Protein 7LJP (pdb70)

Solvent-accessible surface area: 23220 Å² total; per-residue (Å²): 72,15,7,2,68,5,46,79,219,12,79,16,43,26,8,4,8,25,22,99,153,3,23,62,63,65,79,55,58,44,68,28,89,0,3,16,102,28,55,58,16,0,48,107,3,1,122,108,17,67,9,65,8,148,127,18,69,1,116,48,145,138,32,60,1,51,0,42,57,0,77,0,32,77,49,97,149,8,58,144,176,45,16,85,40,78,58,79,0,81,3,24,9,87,161,202,43,22,161,118,0,66,40,47,41,149,82,174,63,22,40,2,14,3,1,37,1,22,17,38,18,42,45,41,9,23,0,30,0,0,0,0,103,50,170,86,114,95,98,15,81,133,60,49,101,4,109,20,26,13,50,12,156,142,2,78,87,61,67,100,68,71,42,55,25,24,0,3,18,77,29,54,57,17,0,36,114,2,1,122,112,16,83,20,57,18,156,123,10,69,7,137,39,123,137,35,68,0,42,0,38,61,0,50,0,28,79,52,96,151,8,59,142,178,47,17,88,37,93,56,78,0,71,5,27,6,54,82,186,38,26,152,119,0,68,38,41,47,145,76,163,60,12,42,0,4,0,2,40,1,5,14,6,117,63,36,41,9,28,0,21,0,0,0,0,99,50,154,90,115,73,7,7,24,21,12,43,60,2,91,13,19,6,38,24,87,138,4,74,13,20,65,78,33,49,12,11,0,10,0,9,16,114,30,58,57,11,0,40,111,1,0,115,94,54,56,10,71,9,154,123,18,88,22,121,51,116,137,32,56,2,52,0,35,71,0,76,0,31,71,44,98,115,69,91,63,206,58,15,91,39,88,59,87,2,83,3,83,25,63,173,46,4,12,130,75,0,68,45,76,42,144,104,172,58,12,55,14,16,5,1,32,2,2,4,20,110,201,37,81,10,37,0,16,0,0,2,0,88,45,59,167,149,164,72,62,142,70,19,61,100,118,90,108,124,115,135,190,167

Structure (mmCIF, N/CA/C/O backbone):
data_7LJP
#
_entry.id   7LJP
#
_cell.length_a   92.539
_cell.length_b   92.539
_cell.length_c   307.943
_cell.angle_alpha   90.000
_cell.angle_beta   90.000
_cell.angle_gamma   120.000
#
_symmetry.space_group_name_H-M   'P 65 2 2'
#
loop_
_entity.id
_entity.type
_entity.pdbx_description
1 polymer 'SsrA-binding protein'
2 non-polymer '1,4-DIETHYLENE DIOXIDE'
3 non-polymer 'SULFATE ION'
4 non-polymer GLYCEROL
5 water water
#
loop_
_atom_site.group_PDB
_atom_site.id
_atom_site.type_symbol
_atom_site.label_atom_id
_atom_site.label_alt_id
_atom_site.label_comp_id
_atom_site.label_asym_id
_atom_site.label_entity_id
_atom_site.label_seq_id
_atom_site.pdbx_PDB_ins_code
_atom_site.Cartn_x
_atom_site.Cartn_y
_atom_site.Cartn_z
_atom_site.occupancy
_atom_site.B_iso_or_equiv
_atom_site.auth_seq_id
_atom_site.auth_comp_id
_atom_site.auth_asym_id
_atom_site.auth_atom_id
_atom_site.pdbx_PDB_model_num
ATOM 1 N N . SER A 1 1 ? -0.38027 -24.85323 21.27085 1.000 78.57240 -2 SER A N 1
ATOM 2 C CA . SER A 1 1 ? 0.28160 -26.12865 20.97308 1.000 75.13183 -2 SER A CA 1
ATOM 3 C C . SER A 1 1 ? 0.95058 -26.14407 19.58189 1.000 66.59703 -2 SER A C 1
ATOM 4 O O . SER A 1 1 ? 0.91966 -25.15726 18.83431 1.000 60.29361 -2 SER A O 1
ATOM 7 N N . ASN A 1 2 ? 1.53436 -27.28937 19.24091 1.000 40.72616 -1 ASN A N 1
ATOM 8 C CA . ASN A 1 2 ? 2.31698 -27.46150 18.02561 1.000 34.37615 -1 ASN A CA 1
ATOM 9 C C . ASN A 1 2 ? 1.58912 -28.39262 17.05208 1.000 41.78911 -1 ASN A C 1
ATOM 10 O O . ASN A 1 2 ? 1.21676 -29.51418 17.42188 1.000 32.97554 -1 ASN A O 1
ATOM 15 N N . ALA A 1 3 ? 1.41296 -27.93405 15.82080 1.000 34.70162 0 ALA A N 1
ATOM 16 C CA . ALA A 1 3 ? 0.73688 -28.70055 14.77227 1.000 36.27715 0 ALA A CA 1
ATOM 17 C C . ALA A 1 3 ? 1.78818 -29.46218 13.95133 1.000 32.27175 0 ALA A C 1
ATOM 18 O O . ALA A 1 3 ? 2.58348 -28.84372 13.23055 1.000 31.47917 0 ALA A O 1
ATOM 20 N N . MET A 1 4 ? 1.79814 -30.79069 14.07547 1.000 31.19897 1 MET A N 1
ATOM 21 C CA . MET A 1 4 ? 2.74310 -31.67488 13.37503 1.000 28.75895 1 MET A CA 1
ATOM 22 C C . MET A 1 4 ? 2.19328 -32.14042 12.03041 1.000 40.89016 1 MET A C 1
ATOM 23 O O . MET A 1 4 ? 0.99663 -32.43076 11.91288 1.000 34.83333 1 MET A O 1
ATOM 28 N N . LYS A 1 5 ? 3.05829 -32.19877 11.00847 1.000 34.37887 2 LYS A N 1
ATOM 29 C CA . LYS A 1 5 ? 2.64019 -32.72510 9.70678 1.000 33.47275 2 LYS A CA 1
ATOM 30 C C . LYS A 1 5 ? 3.83476 -33.37560 9.01924 1.000 33.83745 2 LYS A C 1
ATOM 31 O O . LYS A 1 5 ? 4.90719 -32.77708 8.98270 1.000 32.32501 2 LYS A O 1
ATOM 37 N N . VAL A 1 6 ? 3.64939 -34.60818 8.53168 1.000 32.14296 3 VAL A N 1
ATOM 38 C CA . VAL A 1 6 ? 4.58469 -35.30670 7.65512 1.000 37.06234 3 VAL A CA 1
ATOM 39 C C . VAL A 1 6 ? 4.04324 -35.27115 6.22561 1.000 44.73723 3 VAL A C 1
ATOM 40 O O . VAL A 1 6 ? 2.89154 -35.66327 5.96986 1.000 41.76690 3 VAL A O 1
ATOM 44 N N . SER A 1 7 ? 4.87199 -34.79514 5.30817 1.000 40.62960 4 SER A N 1
ATOM 45 C CA . SER A 1 7 ? 4.59225 -34.69544 3.88336 1.000 47.20278 4 SER A CA 1
ATOM 46 C C . SER A 1 7 ? 4.51873 -36.08405 3.24253 1.000 42.50061 4 SER A C 1
ATOM 47 O O . SER A 1 7 ? 4.79516 -37.11579 3.86997 1.000 45.44486 4 SER A O 1
ATOM 50 N N . GLY A 1 8 ? 4.10677 -36.11774 1.97247 1.000 52.21873 5 GLY A N 1
ATOM 51 C CA . GLY A 1 8 ? 4.13785 -37.38458 1.25629 1.000 52.84438 5 GLY A CA 1
ATOM 52 C C . GLY A 1 8 ? 5.53256 -37.97937 1.09854 1.000 54.05382 5 GLY A C 1
ATOM 53 O O . GLY A 1 8 ? 5.66135 -39.18539 0.88095 1.000 65.05472 5 GLY A O 1
ATOM 54 N N . TRP A 1 9 ? 6.58142 -37.18011 1.27718 1.000 56.20558 6 TRP A N 1
ATOM 55 C CA . TRP A 1 9 ? 7.94910 -37.66979 1.17214 1.000 61.25026 6 TRP A CA 1
ATOM 56 C C . TRP A 1 9 ? 8.57511 -37.98180 2.52632 1.000 58.29517 6 TRP A C 1
ATOM 57 O O . TRP A 1 9 ? 9.79832 -38.13996 2.61200 1.000 57.65682 6 TRP A O 1
ATOM 68 N N . GLY A 1 10 ? 7.77369 -38.05916 3.58806 1.000 46.61450 7 GLY A N 1
ATOM 69 C CA . GLY A 1 10 ? 8.29086 -38.47875 4.87718 1.000 42.50799 7 GLY A CA 1
ATOM 70 C C . GLY A 1 10 ? 9.01108 -37.38778 5.64295 1.000 39.34010 7 GLY A C 1
ATOM 71 O O . GLY A 1 10 ? 9.71167 -37.68657 6.62253 1.000 38.99462 7 GLY A O 1
ATOM 72 N N . GLU A 1 11 ? 8.78522 -36.11999 5.29688 1.000 34.79298 8 GLU A N 1
ATOM 73 C CA . GLU A 1 11 ? 9.46521 -35.00785 5.96209 1.000 36.08902 8 GLU A CA 1
ATOM 74 C C . GLU A 1 11 ? 8.50318 -34.33833 6.93809 1.000 37.52660 8 GLU A C 1
ATOM 75 O O . GLU A 1 11 ? 7.35144 -34.05767 6.58848 1.000 36.39931 8 GLU A O 1
ATOM 81 N N . MET A 1 12 ? 8.98919 -34.05648 8.14297 1.000 30.69423 9 MET A N 1
ATOM 82 C CA A MET A 1 12 ? 8.16427 -33.56481 9.24209 0.534 31.49455 9 MET A CA 1
ATOM 83 C CA B MET A 1 12 ? 8.14392 -33.55971 9.22020 0.466 31.71652 9 MET A CA 1
ATOM 84 C C . MET A 1 12 ? 8.32807 -32.05673 9.41963 1.000 33.68862 9 MET A C 1
ATOM 85 O O . MET A 1 12 ? 9.43706 -31.52291 9.30299 1.000 31.89606 9 MET A O 1
ATOM 94 N N . VAL A 1 13 ? 7.22275 -31.36516 9.67667 1.000 27.27016 10 VAL A N 1
ATOM 95 C CA A VAL A 1 13 ? 7.22638 -29.95082 10.02314 0.513 27.62303 10 VAL A CA 1
ATOM 96 C CA B VAL A 1 13 ? 7.26444 -29.95907 10.05333 0.487 27.48779 10 VAL A CA 1
ATOM 97 C C . VAL A 1 13 ? 6.48383 -29.80549 11.34465 1.000 35.75548 10 VAL A C 1
ATOM 98 O O . VAL A 1 13 ? 5.53677 -30.55916 11.62693 1.000 26.58675 10 VAL A O 1
ATOM 105 N N . LYS A 1 14 ? 6.90099 -28.82569 12.14881 1.000 27.82697 11 LYS A N 1
ATOM 106 C CA . LYS A 1 14 ? 6.22827 -28.49110 13.39106 1.000 24.72097 11 LYS A CA 1
ATOM 107 C C . LYS A 1 14 ? 5.84840 -27.01886 13.33250 1.000 27.38340 11 LYS A C 1
ATOM 108 O O . LYS A 1 14 ? 6.72153 -26.14887 13.43711 1.000 25.08207 11 LYS A O 1
ATOM 114 N N . VAL A 1 15 ? 4.56705 -26.73524 13.12539 1.000 28.30062 12 VAL A N 1
ATOM 115 C CA . VAL A 1 15 ? 4.07584 -25.36333 13.06483 1.000 24.06783 12 VAL A CA 1
ATOM 116 C C . VAL A 1 15 ? 3.84669 -24.89217 14.50032 1.000 30.01806 12 VAL A C 1
ATOM 117 O O . VAL A 1 15 ? 3.09011 -25.51057 15.25861 1.000 27.98784 12 VAL A O 1
ATOM 121 N N . VAL A 1 16 ? 4.47706 -23.78858 14.88368 1.000 26.17626 13 VAL A N 1
ATOM 122 C CA . VAL A 1 16 ? 4.31498 -23.29793 16.25153 1.000 27.80625 13 VAL A CA 1
ATOM 123 C C . VAL A 1 16 ? 3.51723 -21.99440 16.32634 1.000 32.20254 13 VAL A C 1
ATOM 124 O O . VAL A 1 16 ? 3.14074 -21.58655 17.43400 1.000 30.76737 13 VAL A O 1
ATOM 128 N N . ALA A 1 17 ? 3.20923 -21.35105 15.19718 1.000 23.07865 14 ALA A N 1
ATOM 129 C CA . ALA A 1 17 ? 2.39554 -20.14443 15.24374 1.000 30.48274 14 ALA A CA 1
ATOM 130 C C . ALA A 1 17 ? 1.78699 -19.95289 13.87560 1.000 30.41905 14 ALA A C 1
ATOM 131 O O . ALA A 1 17 ? 2.46757 -20.14726 12.86859 1.000 27.00573 14 ALA A O 1
ATOM 133 N N . THR A 1 18 ? 0.50960 -19.54563 13.84510 1.000 28.76994 15 THR A N 1
ATOM 134 C CA . THR A 1 18 ? -0.21844 -19.30284 12.60732 1.000 27.38026 15 THR A CA 1
ATOM 135 C C . THR A 1 18 ? -0.94721 -17.96951 12.72652 1.000 34.48027 15 THR A C 1
ATOM 136 O O . THR A 1 18 ? -1.62030 -17.74150 13.72487 1.000 30.96459 15 THR A O 1
ATOM 140 N N . ASN A 1 19 ? -0.83125 -17.11052 11.71321 1.000 28.57470 16 ASN A N 1
ATOM 141 C CA . ASN A 1 19 ? -1.42872 -15.76338 11.74373 1.000 33.49024 16 ASN A CA 1
ATOM 142 C C . ASN A 1 19 ? -2.85779 -15.84256 11.18953 1.000 29.79706 16 ASN A C 1
ATOM 143 O O . ASN A 1 19 ? -3.13065 -15.58321 10.01363 1.000 32.34110 16 ASN A O 1
ATOM 148 N N . LYS A 1 20 ? -3.78188 -16.30331 12.03245 1.000 32.68769 17 LYS A N 1
ATOM 149 C CA . LYS A 1 20 ? -5.12112 -16.59432 11.50094 1.000 35.81016 17 LYS A CA 1
ATOM 150 C C . LYS A 1 20 ? -5.80402 -15.33297 10.96001 1.000 37.17013 17 LYS A C 1
ATOM 151 O O . LYS A 1 20 ? -6.49212 -15.38233 9.92765 1.000 37.00608 17 LYS A O 1
ATOM 157 N N . LYS A 1 21 ? -5.57432 -14.18410 11.59781 1.000 37.33047 18 LYS A N 1
ATOM 158 C CA . LYS A 1 21 ? -6.18405 -12.94706 11.10358 1.000 38.90828 18 LYS A CA 1
ATOM 159 C C . LYS A 1 21 ? -5.71857 -12.61744 9.69521 1.000 37.40583 18 LYS A C 1
ATOM 160 O O . LYS A 1 21 ? -6.51145 -12.15391 8.86579 1.000 39.31125 18 LYS A O 1
ATOM 166 N N . ALA A 1 22 ? -4.43827 -12.87186 9.38795 1.000 35.72702 19 ALA A N 1
ATOM 167 C CA . ALA A 1 22 ? -3.95650 -12.62356 8.03145 1.000 36.19861 19 ALA A CA 1
ATOM 168 C C . ALA A 1 22 ? -4.67088 -13.51113 7.01241 1.000 44.40714 19 ALA A C 1
ATOM 169 O O . ALA A 1 22 ? -4.94803 -13.08066 5.88280 1.000 42.04233 19 ALA A O 1
ATOM 171 N N . TYR A 1 23 ? -4.94372 -14.76628 7.37617 1.000 33.47060 20 TYR A N 1
ATOM 172 C CA . TYR A 1 23 ? -5.63347 -15.63719 6.43625 1.000 37.30194 20 TYR A CA 1
ATOM 173 C C . TYR A 1 23 ? -7.08929 -15.20054 6.25413 1.000 47.19389 20 TYR A C 1
ATOM 174 O O . TYR A 1 23 ? -7.62329 -15.26645 5.14408 1.000 45.10924 20 TYR A O 1
ATOM 183 N N . THR A 1 24 ? -7.73803 -14.72637 7.32189 1.000 41.59950 21 THR A N 1
ATOM 184 C CA . THR A 1 24 ? -9.14995 -14.34708 7.18052 1.000 44.74517 21 THR A CA 1
ATOM 185 C C . THR A 1 24 ? -9.32991 -12.98438 6.50661 1.000 54.09728 21 THR A C 1
ATOM 186 O O . THR A 1 24 ? -10.30206 -12.79497 5.76879 1.000 58.33764 21 THR A O 1
ATOM 190 N N . ASP A 1 25 ? -8.41008 -12.03162 6.73533 1.000 42.00812 22 ASP A N 1
ATOM 191 C CA . ASP A 1 25 ? -8.59482 -10.63652 6.33292 1.000 50.16193 22 ASP A CA 1
ATOM 192 C C . ASP A 1 25 ? -7.87640 -10.24671 5.05403 1.000 57.91396 22 ASP A C 1
ATOM 193 O O . ASP A 1 25 ? -8.06385 -9.12190 4.59259 1.000 52.81349 22 ASP A O 1
ATOM 198 N N . TYR A 1 26 ? -7.06425 -11.12234 4.47135 1.000 48.75511 23 TYR A N 1
ATOM 199 C CA . TYR A 1 26 ? -6.28374 -10.76811 3.29906 1.000 45.11551 23 TYR A CA 1
ATOM 200 C C . TYR A 1 26 ? -6.46909 -11.78756 2.20404 1.000 53.44936 23 TYR A C 1
ATOM 201 O O . TYR A 1 26 ? -6.69234 -12.97323 2.46593 1.000 47.33699 23 TYR A O 1
ATOM 210 N N . GLU A 1 27 ? -6.30264 -11.32673 0.97133 1.000 49.53799 24 GLU A N 1
ATOM 211 C CA . GLU A 1 27 ? -6.13499 -12.24242 -0.14724 1.000 55.48716 24 GLU A CA 1
ATOM 212 C C . GLU A 1 27 ? -4.64278 -12.51918 -0.29801 1.000 44.48718 24 GLU A C 1
ATOM 213 O O . GLU A 1 27 ? -3.85079 -11.58590 -0.47696 1.000 45.24814 24 GLU A O 1
ATOM 219 N N . ILE A 1 28 ? -4.25719 -13.78426 -0.17078 1.000 47.25072 25 ILE A N 1
ATOM 220 C CA . ILE A 1 28 ? -2.85174 -14.16229 -0.24795 1.000 47.12161 25 ILE A CA 1
ATOM 221 C C . ILE A 1 28 ? -2.51017 -14.28321 -1.72363 1.000 44.28623 25 ILE A C 1
ATOM 222 O O . ILE A 1 28 ? -3.07444 -15.11801 -2.42725 1.000 46.46117 25 ILE A O 1
ATOM 227 N N . LEU A 1 29 ? -1.58746 -13.44659 -2.19454 1.000 44.35149 26 LEU A N 1
ATOM 228 C CA . LEU A 1 29 ? -1.18381 -13.40998 -3.60190 1.000 45.82016 26 LEU A CA 1
ATOM 229 C C . LEU A 1 29 ? -0.00798 -14.33102 -3.91694 1.000 46.90050 26 LEU A C 1
ATOM 230 O O . LEU A 1 29 ? -0.02287 -15.03964 -4.92050 1.000 46.40744 26 LEU A O 1
ATOM 235 N N . GLU A 1 30 ? 1.04981 -14.27658 -3.10293 1.000 37.79714 27 GLU A N 1
ATOM 236 C CA . GLU A 1 30 ? 2.26537 -15.04514 -3.32176 1.000 39.33772 27 GLU A CA 1
ATOM 237 C C . GLU A 1 30 ? 2.83733 -15.34570 -1.94800 1.000 38.20323 27 GLU A C 1
ATOM 238 O O . GLU A 1 30 ? 2.77929 -14.48066 -1.07157 1.000 38.04106 27 GLU A O 1
ATOM 244 N N . THR A 1 31 ? 3.43529 -16.52095 -1.77242 1.000 33.64788 28 THR A N 1
ATOM 245 C CA . THR A 1 31 ? 4.06946 -16.85608 -0.50644 1.000 37.84624 28 THR A CA 1
ATOM 246 C C . THR A 1 31 ? 5.53341 -17.18494 -0.74358 1.000 36.55169 28 THR A C 1
ATOM 247 O O . THR A 1 31 ? 5.92354 -17.60421 -1.83259 1.000 33.87409 28 THR A O 1
ATOM 251 N N . TYR A 1 32 ? 6.32464 -17.00247 0.31129 1.000 32.27888 29 TYR A N 1
ATOM 252 C CA . TYR A 1 32 ? 7.75597 -17.22232 0.33632 1.000 33.48145 29 TYR A CA 1
ATOM 253 C C . TYR A 1 32 ? 8.11541 -17.85811 1.67299 1.000 36.09063 29 TYR A C 1
ATOM 254 O O . TYR A 1 32 ? 7.49018 -17.57235 2.69760 1.000 30.05676 29 TYR A O 1
ATOM 263 N N . GLU A 1 33 ? 9.19863 -18.62235 1.67993 1.000 32.21577 30 GLU A N 1
ATOM 264 C CA . GLU A 1 33 ? 9.72309 -19.23266 2.89049 1.000 33.94681 30 GLU A CA 1
ATOM 265 C C . GLU A 1 33 ? 11.02301 -18.53794 3.24488 1.000 32.29980 30 GLU A C 1
ATOM 266 O O . GLU A 1 33 ? 11.96238 -18.53943 2.44867 1.000 36.67687 30 GLU A O 1
ATOM 272 N N . ALA A 1 34 ? 11.07182 -17.92493 4.41888 1.000 25.87903 31 ALA A N 1
ATOM 273 C CA . ALA A 1 34 ? 12.26062 -17.20641 4.86440 1.000 25.57982 31 ALA A CA 1
ATOM 274 C C . ALA A 1 34 ? 12.92481 -17.95890 6.00947 1.000 27.42869 31 ALA A C 1
ATOM 275 O O . ALA A 1 34 ? 12.23328 -18.51698 6.86853 1.000 27.33269 31 ALA A O 1
ATOM 277 N N . GLY A 1 35 ? 14.26575 -17.93754 6.06203 1.000 26.25161 32 GLY A N 1
ATOM 278 C CA . GLY A 1 35 ? 14.92754 -18.32526 7.29211 1.000 27.00176 32 GLY A CA 1
ATOM 279 C C . GLY A 1 35 ? 14.90607 -17.15090 8.30804 1.000 28.71656 32 GLY A C 1
ATOM 280 O O . GLY A 1 35 ? 14.51807 -16.03154 7.98242 1.000 25.34619 32 GLY A O 1
ATOM 281 N N . ILE A 1 36 ? 15.35702 -17.41808 9.53245 1.000 26.99559 33 ILE A N 1
ATOM 282 C CA . ILE A 1 36 ? 15.34358 -16.41287 10.60096 1.000 28.22348 33 ILE A CA 1
ATOM 283 C C . ILE A 1 36 ? 16.39305 -16.83467 11.62127 1.000 27.70448 33 ILE A C 1
ATOM 284 O O . ILE A 1 36 ? 16.48844 -18.00645 11.96229 1.000 30.05228 33 ILE A O 1
ATOM 289 N N . VAL A 1 37 ? 17.15865 -15.87600 12.14102 1.000 28.77398 34 VAL A N 1
ATOM 290 C CA . VAL A 1 37 ? 18.10873 -16.18440 13.21783 1.000 33.19159 34 VAL A CA 1
ATOM 291 C C . VAL A 1 37 ? 17.42940 -15.91813 14.55182 1.000 26.36818 34 VAL A C 1
ATOM 292 O O . VAL A 1 37 ? 16.94330 -14.80720 14.80009 1.000 33.55112 34 VAL A O 1
ATOM 296 N N . LEU A 1 38 ? 17.34959 -16.95460 15.37285 1.000 29.85460 35 LEU A N 1
ATOM 297 C CA . LEU A 1 38 ? 16.73110 -16.92407 16.68554 1.000 36.90794 35 LEU A CA 1
ATOM 298 C C . LEU A 1 38 ? 17.77499 -17.26002 17.74572 1.000 45.75717 35 LEU A C 1
ATOM 299 O O . LEU A 1 38 ? 18.75209 -17.97678 17.47660 1.000 38.72069 35 LEU A O 1
ATOM 304 N N . THR A 1 39 ? 17.55724 -16.75662 18.95730 1.000 30.18538 36 THR A N 1
ATOM 305 C CA . THR A 1 39 ? 18.41604 -17.14375 20.06153 1.000 28.33148 36 THR A CA 1
ATOM 306 C C . THR A 1 39 ? 17.93714 -18.44600 20.66143 1.000 31.09410 36 THR A C 1
ATOM 307 O O . THR A 1 39 ? 16.81959 -18.90828 20.39678 1.000 30.11490 36 THR A O 1
ATOM 311 N N . GLY A 1 40 ? 18.78755 -19.02193 21.51890 1.000 30.93492 37 GLY A N 1
ATOM 312 C CA . GLY A 1 40 ? 18.41733 -20.23844 22.22394 1.000 27.05516 37 GLY A CA 1
ATOM 313 C C . GLY A 1 40 ? 17.16153 -20.06924 23.06099 1.000 34.63251 37 GLY A C 1
ATOM 314 O O . GLY A 1 40 ? 16.28116 -20.93724 23.06042 1.000 27.77180 37 GLY A O 1
ATOM 315 N N . THR A 1 41 ? 17.04104 -18.94057 23.78339 1.000 24.27696 38 THR A N 1
ATOM 316 C CA . THR A 1 41 ? 15.82021 -18.74830 24.56919 1.000 21.90142 38 THR A CA 1
ATOM 317 C C . THR A 1 41 ? 14.59363 -18.56272 23.66189 1.000 25.34576 38 THR A C 1
ATOM 318 O O . THR A 1 41 ? 13.48006 -18.96550 24.02910 1.000 25.92528 38 THR A O 1
ATOM 322 N N . GLU A 1 42 ? 14.75447 -17.88888 22.52554 1.000 23.45452 39 GLU A N 1
ATOM 323 C CA . GLU A 1 42 ? 13.62906 -17.73367 21.60972 1.000 24.45301 39 GLU A CA 1
ATOM 324 C C . GLU A 1 42 ? 13.15033 -19.10336 21.10198 1.000 30.79069 39 GLU A C 1
ATOM 325 O O . GLU A 1 42 ? 11.94557 -19.34525 21.03382 1.000 24.85816 39 GLU A O 1
ATOM 331 N N . VAL A 1 43 ? 14.07418 -19.99368 20.73096 1.000 26.18032 40 VAL A N 1
ATOM 332 C CA . VAL A 1 43 ? 13.67115 -21.33160 20.24853 1.000 28.35924 40 VAL A CA 1
ATOM 333 C C . VAL A 1 43 ? 12.89377 -22.08301 21.33273 1.000 33.86058 40 VAL A C 1
ATOM 334 O O . VAL A 1 43 ? 11.83999 -22.68276 21.06892 1.000 33.09155 40 VAL A O 1
ATOM 338 N N . LYS A 1 44 ? 13.38085 -22.03882 22.57940 1.000 35.04242 41 LYS A N 1
ATOM 339 C CA . LYS A 1 44 ? 12.65382 -22.66517 23.68786 1.000 31.07267 41 LYS A CA 1
ATOM 340 C C . LYS A 1 44 ? 11.25435 -22.11393 23.81477 1.000 36.29504 41 LYS A C 1
ATOM 341 O O . LYS A 1 44 ? 10.28021 -22.85969 24.02945 1.000 36.30678 41 LYS A O 1
ATOM 347 N N . SER A 1 45 ? 11.13206 -20.79331 23.73492 1.000 26.55628 42 SER A N 1
ATOM 348 C CA A SER A 1 45 ? 9.82176 -20.17762 23.89311 0.527 30.36920 42 SER A CA 1
ATOM 349 C CA B SER A 1 45 ? 9.82077 -20.15745 23.87978 0.473 29.54069 42 SER A CA 1
ATOM 350 C C . SER A 1 45 ? 8.90009 -20.51091 22.71453 1.000 34.69027 42 SER A C 1
ATOM 351 O O . SER A 1 45 ? 7.69733 -20.74922 22.90384 1.000 34.28898 42 SER A O 1
ATOM 356 N N . LEU A 1 46 ? 9.43415 -20.52893 21.49353 1.000 29.71873 43 LEU A N 1
ATOM 357 C CA . LEU A 1 46 ? 8.60144 -20.89567 20.33353 1.000 30.66771 43 LEU A CA 1
ATOM 358 C C . LEU A 1 46 ? 8.07186 -22.33130 20.44635 1.000 37.08276 43 LEU A C 1
ATOM 359 O O . LEU A 1 46 ? 6.89384 -22.59329 20.15736 1.000 36.05765 43 LEU A O 1
ATOM 364 N N . ARG A 1 47 ? 8.90870 -23.25097 20.93532 1.000 32.43813 44 ARG A N 1
ATOM 365 C CA . ARG A 1 47 ? 8.53928 -24.65461 21.10137 1.000 35.06953 44 ARG A CA 1
ATOM 366 C C . ARG A 1 47 ? 7.40952 -24.82790 22.09831 1.000 49.28208 44 ARG A C 1
ATOM 367 O O . ARG A 1 47 ? 6.68694 -25.83804 22.03876 1.000 43.76967 44 ARG A O 1
ATOM 375 N N . ASN A 1 48 ? 7.19294 -23.84590 22.96819 1.000 39.96558 45 ASN A N 1
ATOM 376 C CA . ASN A 1 48 ? 6.03342 -23.89828 23.84909 1.000 53.14339 45 ASN A CA 1
ATOM 377 C C . ASN A 1 48 ? 4.72044 -23.46098 23.16999 1.000 58.69130 45 ASN A C 1
ATOM 378 O O . ASN A 1 48 ? 3.69134 -23.43000 23.85116 1.000 69.03058 45 ASN A O 1
ATOM 383 N N . GLY A 1 49 ? 4.71541 -23.19448 21.85629 1.000 53.22283 46 GLY A N 1
ATOM 384 C CA . GLY A 1 49 ? 3.48722 -22.97596 21.09445 1.000 54.62901 46 GLY A CA 1
ATOM 385 C C . GLY A 1 49 ? 2.64788 -21.76908 21.47816 1.000 70.61988 46 GLY A C 1
ATOM 386 O O . GLY A 1 49 ? 1.45708 -21.73019 21.13407 1.000 72.84904 46 GLY A O 1
ATOM 387 N N . SER A 1 50 ? 3.23604 -20.76006 22.13489 1.000 62.92383 47 SER A N 1
ATOM 388 C CA . SER A 1 50 ? 2.50112 -19.63266 22.70894 1.000 63.33591 47 SER A CA 1
ATOM 389 C C . SER A 1 50 ? 2.75159 -18.27829 22.03012 1.000 62.70048 47 SER A C 1
ATOM 390 O O . SER A 1 50 ? 2.51303 -17.22866 22.63505 1.000 72.79092 47 SER A O 1
ATOM 393 N N . VAL A 1 51 ? 3.22973 -18.26759 20.81836 1.000 47.21031 48 VAL A N 1
ATOM 394 C CA . VAL A 1 51 ? 3.51864 -17.03873 20.09360 1.000 36.29598 48 VAL A CA 1
ATOM 395 C C . VAL A 1 51 ? 2.39533 -16.79429 19.11194 1.000 52.15055 48 VAL A C 1
ATOM 396 O O . VAL A 1 51 ? 1.94257 -17.72257 18.42557 1.000 43.07281 48 VAL A O 1
ATOM 400 N N . ASN A 1 52 ? 1.95015 -15.55242 19.02572 1.000 43.40133 49 ASN A N 1
ATOM 401 C CA . ASN A 1 52 ? 1.05426 -15.16828 17.94478 1.000 50.20708 49 ASN A CA 1
ATOM 402 C C . ASN A 1 52 ? 1.57358 -13.88353 17.30203 1.000 55.59908 49 ASN A C 1
ATOM 403 O O . ASN A 1 52 ? 2.43008 -13.18220 17.86127 1.000 45.98421 49 ASN A O 1
ATOM 408 N N . PHE A 1 53 ? 1.01457 -13.55892 16.13519 1.000 49.95484 50 PHE A N 1
ATOM 409 C CA . PHE A 1 53 ? 1.49167 -12.45712 15.31606 1.000 43.69282 50 PHE A CA 1
ATOM 410 C C . PHE A 1 53 ? 0.84243 -11.10327 15.62322 1.000 38.69841 50 PHE A C 1
ATOM 411 O O . PHE A 1 53 ? 1.07373 -10.10269 14.89474 1.000 36.78616 50 PHE A O 1
ATOM 419 N N . LYS A 1 54 ? 0.03632 -11.02827 16.66673 1.000 44.99512 51 LYS A N 1
ATOM 420 C CA . LYS A 1 54 ? -0.64993 -9.77338 16.95916 1.000 39.42865 51 LYS A CA 1
ATOM 421 C C . LYS A 1 54 ? 0.37303 -8.65673 17.04463 1.000 42.79318 51 LYS A C 1
ATOM 422 O O . LYS A 1 54 ? 1.41684 -8.82571 17.68750 1.000 45.05045 51 LYS A O 1
ATOM 428 N N . ASP A 1 55 ? 0.11984 -7.55986 16.31519 1.000 35.92761 52 ASP A N 1
ATOM 429 C CA . ASP A 1 55 ? 0.95005 -6.35926 16.18663 1.000 39.38357 52 ASP A CA 1
ATOM 430 C C . ASP A 1 55 ? 2.23298 -6.49257 15.33878 1.000 46.91150 52 ASP A C 1
ATOM 431 O O . ASP A 1 55 ? 2.96850 -5.49473 15.21621 1.000 39.36200 52 ASP A O 1
ATOM 436 N N . SER A 1 56 ? 2.53623 -7.64360 14.74457 1.000 37.24598 53 SER A N 1
ATOM 437 C CA . SER A 1 56 ? 3.78268 -7.80144 13.99377 1.000 35.70865 53 SER A CA 1
ATOM 438 C C . SER A 1 56 ? 3.59582 -7.41354 12.52478 1.000 36.41636 53 SER A C 1
ATOM 439 O O . SER A 1 56 ? 2.50151 -7.45204 11.99750 1.000 35.86373 53 SER A O 1
ATOM 442 N N . PHE A 1 57 ? 4.69036 -7.04284 11.86027 1.000 35.59662 54 PHE A N 1
ATOM 443 C CA . PHE A 1 57 ? 4.61795 -6.66518 10.44572 1.000 30.73049 54 PHE A CA 1
ATOM 444 C C . PHE A 1 57 ? 6.01817 -6.77658 9.85003 1.000 40.05073 54 PHE A C 1
ATOM 445 O O . PHE A 1 57 ? 7.01875 -6.87785 10.56885 1.000 32.39198 54 PHE A O 1
ATOM 453 N N . CYS A 1 58 ? 6.09092 -6.76745 8.52825 1.000 29.82322 55 CYS A N 1
ATOM 454 C CA . CYS A 1 58 ? 7.37345 -6.86205 7.83997 1.000 33.64527 55 CYS A CA 1
ATOM 455 C C . CYS A 1 58 ? 7.73970 -5.53372 7.20281 1.000 37.88991 55 CYS A C 1
ATOM 456 O O . CYS A 1 58 ? 6.87123 -4.84239 6.65179 1.000 38.11191 55 CYS A O 1
ATOM 459 N N . ARG A 1 59 ? 9.02740 -5.19141 7.25935 1.000 34.07438 56 ARG A N 1
ATOM 460 C CA . ARG A 1 59 ? 9.50854 -3.90831 6.74509 1.000 35.69635 56 ARG A CA 1
ATOM 461 C C . ARG A 1 59 ? 10.93098 -4.06403 6.25763 1.000 32.76104 56 ARG A C 1
ATOM 462 O O . ARG A 1 59 ? 11.74667 -4.70201 6.92765 1.000 33.69769 56 ARG A O 1
ATOM 470 N N . PHE A 1 60 ? 11.22990 -3.45609 5.11163 1.000 33.46387 57 PHE A N 1
ATOM 471 C CA . PHE A 1 60 ? 12.60008 -3.40054 4.62726 1.000 32.54059 57 PHE A CA 1
ATOM 472 C C . PHE A 1 60 ? 13.32357 -2.26056 5.33057 1.000 44.17617 57 PHE A C 1
ATOM 473 O O . PHE A 1 60 ? 12.73992 -1.21156 5.62229 1.000 40.13690 57 PHE A O 1
ATOM 481 N N . LYS A 1 61 ? 14.60157 -2.46782 5.58646 1.000 38.37954 58 LYS A N 1
ATOM 482 C CA . LYS A 1 61 ? 15.47711 -1.43520 6.11564 1.000 48.99078 58 LYS A CA 1
ATOM 483 C C . LYS A 1 61 ? 16.83380 -1.72962 5.51047 1.000 54.55201 58 LYS A C 1
ATOM 484 O O . LYS A 1 61 ? 17.35910 -2.82414 5.71493 1.000 43.03770 58 LYS A O 1
ATOM 490 N N . ASN A 1 62 ? 17.35096 -0.79879 4.70702 1.000 53.66620 59 ASN A N 1
ATOM 491 C CA . ASN A 1 62 ? 18.64776 -0.95906 4.03998 1.000 53.00414 59 ASN A CA 1
ATOM 492 C C . ASN A 1 62 ? 18.70755 -2.20112 3.15764 1.000 46.42110 59 ASN A C 1
ATOM 493 O O . ASN A 1 62 ? 19.73378 -2.87715 3.07887 1.000 49.35100 59 ASN A O 1
ATOM 498 N N . GLY A 1 63 ? 17.63621 -2.46783 2.41536 1.000 48.19006 60 GLY A N 1
ATOM 499 C CA . GLY A 1 63 ? 17.66350 -3.62508 1.54425 1.000 44.38541 60 GLY A CA 1
ATOM 500 C C . GLY A 1 63 ? 17.51171 -4.96857 2.24190 1.000 40.54336 60 GLY A C 1
ATOM 501 O O . GLY A 1 63 ? 17.52841 -6.01015 1.56486 1.000 42.26685 60 GLY A O 1
ATOM 502 N N . GLU A 1 64 ? 17.33148 -4.98999 3.55571 1.000 39.24000 61 GLU A N 1
ATOM 503 C CA . GLU A 1 64 ? 17.06098 -6.23817 4.26903 1.000 40.08075 61 GLU A CA 1
ATOM 504 C C . GLU A 1 64 ? 15.63131 -6.23842 4.79677 1.000 33.92891 61 GLU A C 1
ATOM 505 O O . GLU A 1 64 ? 15.12418 -5.20748 5.23081 1.000 35.14055 61 GLU A O 1
ATOM 511 N N . LEU A 1 65 ? 15.01809 -7.41394 4.84454 1.000 33.58570 62 LEU A N 1
ATOM 512 C CA . LEU A 1 65 ? 13.63513 -7.55769 5.28252 1.000 33.65240 62 LEU A CA 1
ATOM 513 C C . LEU A 1 65 ? 13.61627 -8.03083 6.73718 1.000 30.09058 62 LEU A C 1
ATOM 514 O O . LEU A 1 65 ? 14.27591 -9.01669 7.09096 1.000 28.75694 62 LEU A O 1
ATOM 519 N N . TYR A 1 66 ? 12.82790 -7.35599 7.55746 1.000 28.24458 63 TYR A N 1
ATOM 520 C CA . TYR A 1 66 ? 12.72475 -7.63251 8.97974 1.000 26.06845 63 TYR A CA 1
ATOM 521 C C . TYR A 1 66 ? 11.29639 -7.95362 9.32460 1.000 31.38437 63 TYR A C 1
ATOM 522 O O . TYR A 1 66 ? 10.36406 -7.36074 8.78305 1.000 29.28144 63 TYR A O 1
ATOM 531 N N . LEU A 1 67 ? 11.14779 -8.89601 10.21840 1.000 26.86856 64 LEU A N 1
ATOM 532 C CA . LEU A 1 67 ? 9.89664 -9.16203 10.87493 1.000 29.40538 64 LEU A CA 1
ATOM 533 C C . LEU A 1 67 ? 9.94280 -8.33534 12.14995 1.000 28.73703 64 LEU A C 1
ATOM 534 O O . LEU A 1 67 ? 10.79880 -8.58686 13.00586 1.000 26.76063 64 LEU A O 1
ATOM 539 N N . LEU A 1 68 ? 9.04359 -7.35483 12.27586 1.000 28.26720 65 LEU A N 1
ATOM 540 C CA . LEU A 1 68 ? 9.08329 -6.40963 13.38750 1.000 30.09833 65 LEU A CA 1
ATOM 541 C C . LEU A 1 68 ? 7.90821 -6.64559 14.33309 1.000 30.41562 65 LEU A C 1
ATOM 542 O O . LEU A 1 68 ? 6.83056 -7.07428 13.91556 1.000 31.07434 65 LEU A O 1
ATOM 547 N N . ASN A 1 69 ? 8.15384 -6.41991 15.63556 1.000 34.41607 66 ASN A N 1
ATOM 548 C CA . ASN A 1 69 ? 7.10773 -6.47712 16.67148 1.000 35.28417 66 ASN A CA 1
ATOM 549 C C . ASN A 1 69 ? 6.39634 -7.82335 16.75908 1.000 33.08921 66 ASN A C 1
ATOM 550 O O . ASN A 1 69 ? 5.22245 -7.88098 17.13819 1.000 36.52217 66 ASN A O 1
ATOM 555 N N . LEU A 1 70 ? 7.06841 -8.90940 16.37914 1.000 29.25314 67 LEU A N 1
ATOM 556 C CA . LEU A 1 70 ? 6.63359 -10.23117 16.81419 1.000 24.87021 67 LEU A CA 1
ATOM 557 C C . LEU A 1 70 ? 7.00649 -10.40830 18.29188 1.000 33.32806 67 LEU A C 1
ATOM 558 O O . LEU A 1 70 ? 8.17926 -10.25313 18.66453 1.000 30.41052 67 LEU A O 1
ATOM 563 N N . HIS A 1 71 ? 6.04164 -10.78660 19.12009 1.000 30.48277 68 HIS A N 1
ATOM 564 C CA . HIS A 1 71 ? 6.28513 -10.96396 20.54562 1.000 29.89979 68 HIS A CA 1
ATOM 565 C C . HIS A 1 71 ? 6.60533 -12.42840 20.81262 1.000 29.40192 68 HIS A C 1
ATOM 566 O O . HIS A 1 71 ? 5.74055 -13.30290 20.67545 1.000 30.87508 68 HIS A O 1
ATOM 573 N N . ILE A 1 72 ? 7.85687 -12.71087 21.15998 1.000 29.02472 69 ILE A N 1
ATOM 574 C CA . ILE A 1 72 ? 8.24304 -14.04565 21.61397 1.000 25.72862 69 ILE A CA 1
ATOM 575 C C . ILE A 1 72 ? 8.46495 -13.93686 23.11545 1.000 29.30932 69 ILE A C 1
ATOM 576 O O . ILE A 1 72 ? 9.36044 -13.17808 23.54808 1.000 27.73791 69 ILE A O 1
ATOM 581 N N . PRO A 1 73 ? 7.70052 -14.64089 23.94157 1.000 30.26271 70 PRO A N 1
ATOM 582 C CA . PRO A 1 73 ? 7.78714 -14.43543 25.40471 1.000 29.56161 70 PRO A CA 1
ATOM 583 C C . PRO A 1 73 ? 9.13944 -14.87464 25.94500 1.000 27.83685 70 PRO A C 1
ATOM 584 O O . PRO A 1 73 ? 9.77697 -15.77737 25.37241 1.000 25.17552 70 PRO A O 1
ATOM 588 N N . PRO A 1 74 ? 9.56249 -14.31051 27.08017 1.000 33.61981 71 PRO A N 1
ATOM 589 C CA . PRO A 1 74 ? 10.79052 -14.78688 27.74251 1.000 31.14185 71 PRO A CA 1
ATOM 590 C C . PRO A 1 74 ? 10.71609 -16.27924 28.00057 1.000 32.71248 71 PRO A C 1
ATOM 591 O O . PRO A 1 74 ? 9.64126 -16.85021 28.22585 1.000 27.91823 71 PRO A O 1
ATOM 595 N N . TYR A 1 75 ? 11.86863 -16.92667 27.94358 1.000 27.87656 72 TYR A N 1
ATOM 596 C CA . TYR A 1 75 ? 11.97509 -18.29322 28.44511 1.000 28.19757 72 TYR A CA 1
ATOM 597 C C . TYR A 1 75 ? 12.04211 -18.28527 29.97604 1.000 38.98040 72 TYR A C 1
ATOM 598 O O . TYR A 1 75 ? 12.70903 -17.42145 30.58288 1.000 31.80351 72 TYR A O 1
ATOM 607 N N . SER A 1 76 ? 11.29505 -19.21413 30.60492 1.000 37.54116 73 SER A N 1
ATOM 608 C CA . SER A 1 76 ? 11.09804 -19.14810 32.05447 1.000 36.05720 73 SER A CA 1
ATOM 609 C C . SER A 1 76 ? 12.42886 -19.21663 32.79122 1.000 40.68727 73 SER A C 1
ATOM 610 O O . SER A 1 76 ? 12.59132 -18.59309 33.83875 1.000 37.91434 73 SER A O 1
ATOM 613 N N . HIS A 1 77 ? 13.38699 -19.98214 32.27418 1.000 35.11809 74 HIS A N 1
ATOM 614 C CA . HIS A 1 77 ? 14.67809 -20.13682 32.92574 1.000 47.63762 74 HIS A CA 1
ATOM 615 C C . HIS A 1 77 ? 15.80711 -19.33840 32.26216 1.000 45.75093 74 HIS A C 1
ATOM 616 O O . HIS A 1 77 ? 16.97161 -19.56385 32.59144 1.000 40.86257 74 HIS A O 1
ATOM 623 N N . GLY A 1 78 ? 15.49857 -18.36755 31.38631 1.000 37.22213 75 GLY A N 1
ATOM 624 C CA . GLY A 1 78 ? 16.57913 -17.66923 30.69087 1.000 29.32941 75 GLY A CA 1
ATOM 625 C C . GLY A 1 78 ? 17.36717 -16.68968 31.57073 1.000 31.99248 75 GLY A C 1
ATOM 626 O O . GLY A 1 78 ? 18.55789 -16.47207 31.33367 1.000 29.97221 75 GLY A O 1
ATOM 627 N N . GLY A 1 79 ? 16.70685 -16.03790 32.53108 1.000 30.93665 76 GLY A N 1
ATOM 628 C CA . GLY A 1 79 ? 17.40737 -15.08710 33.40131 1.000 29.68080 76 GLY A CA 1
ATOM 629 C C . GLY A 1 79 ? 17.99788 -13.96068 32.57071 1.000 28.31329 76 GLY A C 1
ATOM 630 O O . GLY A 1 79 ? 17.36072 -13.43614 31.63670 1.000 32.27905 76 GLY A O 1
ATOM 631 N N . VAL A 1 80 ? 19.26826 -13.65047 32.83554 1.000 30.15267 77 VAL A N 1
ATOM 632 C CA . VAL A 1 80 ? 19.94378 -12.54830 32.14934 1.000 28.04182 77 VAL A CA 1
ATOM 633 C C . VAL A 1 80 ? 20.13845 -12.83252 30.66788 1.000 29.29794 77 VAL A C 1
ATOM 634 O O . VAL A 1 80 ? 20.43099 -11.90183 29.89561 1.000 25.33110 77 VAL A O 1
ATOM 638 N N . TYR A 1 81 ? 19.95602 -14.08973 30.23636 1.000 24.40549 78 TYR A N 1
ATOM 639 C CA . TYR A 1 81 ? 20.13853 -14.43616 28.82436 1.000 24.79842 78 TYR A CA 1
ATOM 640 C C . TYR A 1 81 ? 18.84886 -14.30901 28.00200 1.000 25.67117 78 TYR A C 1
ATOM 641 O O . TYR A 1 81 ? 18.86921 -14.49168 26.77335 1.000 23.64508 78 TYR A O 1
ATOM 650 N N . ASN A 1 82 ? 17.74006 -13.94802 28.61946 1.000 23.24521 79 ASN A N 1
ATOM 651 C CA . ASN A 1 82 ? 16.50255 -13.86655 27.84557 1.000 25.95395 79 ASN A CA 1
ATOM 652 C C . ASN A 1 82 ? 16.65350 -12.79321 26.79010 1.000 26.09690 79 ASN A C 1
ATOM 653 O O . ASN A 1 82 ? 17.32657 -11.79153 27.00125 1.000 23.91277 79 ASN A O 1
ATOM 658 N N . HIS A 1 83 ? 16.13070 -13.07842 25.60549 1.000 24.72993 80 HIS A N 1
ATOM 659 C CA . HIS A 1 83 ? 16.10727 -12.18313 24.46356 1.000 24.46989 80 HIS A CA 1
ATOM 660 C C . HIS A 1 83 ? 15.16210 -11.01739 24.72797 1.000 25.61585 80 HIS A C 1
ATOM 661 O O . HIS A 1 83 ? 14.33153 -11.03688 25.64965 1.000 23.57482 80 HIS A O 1
ATOM 668 N N . ASP A 1 84 ? 15.27019 -10.02505 23.87148 1.000 23.21610 81 ASP A N 1
ATOM 669 C CA . ASP A 1 84 ? 14.28187 -8.94550 23.80062 1.000 26.15485 81 ASP A CA 1
ATOM 670 C C . ASP A 1 84 ? 13.02304 -9.49196 23.13782 1.000 30.77667 81 ASP A C 1
ATOM 671 O O . ASP A 1 84 ? 13.06457 -9.84742 21.94947 1.000 25.07456 81 ASP A O 1
ATOM 676 N N . PRO A 1 85 ? 11.91701 -9.59775 23.84852 1.000 25.50733 82 PRO A N 1
ATOM 677 C CA . PRO A 1 85 ? 10.72704 -10.23235 23.26115 1.000 26.42873 82 PRO A CA 1
ATOM 678 C C . PRO A 1 85 ? 10.31514 -9.65330 21.92463 1.000 29.72448 82 PRO A C 1
ATOM 679 O O . PRO A 1 85 ? 9.86949 -10.42114 21.07172 1.000 29.21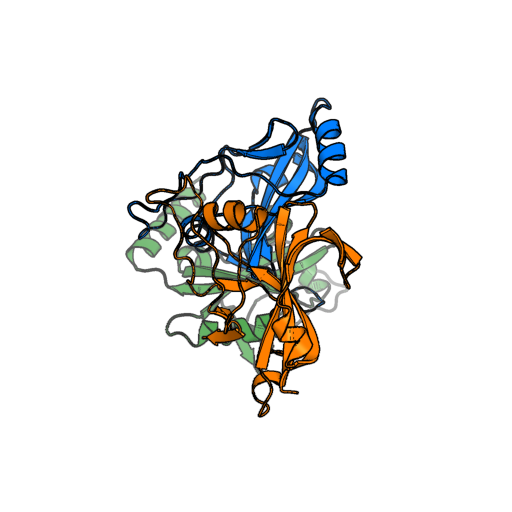945 82 PRO A O 1
ATOM 683 N N . GLU A 1 86 ? 10.55705 -8.36209 21.65957 1.000 25.78453 83 GLU A N 1
ATOM 684 C CA . GLU A 1 86 ? 10.14562 -7.75836 20.40014 1.000 27.20102 83 GLU A CA 1
ATOM 685 C C . GLU A 1 86 ? 11.34020 -7.22119 19.61680 1.000 31.33783 83 GLU A C 1
ATOM 686 O O . GLU A 1 86 ? 11.22381 -6.24965 18.87671 1.000 28.49266 83 GLU A O 1
ATOM 692 N N . ARG A 1 87 ? 12.49492 -7.87003 19.70126 1.000 27.87889 84 ARG A N 1
ATOM 693 C CA . ARG A 1 87 ? 13.57206 -7.35630 18.85474 1.000 33.99310 84 ARG A CA 1
ATOM 694 C C . ARG A 1 87 ? 13.22092 -7.51148 17.36602 1.000 32.00547 84 ARG A C 1
ATOM 695 O O . ARG A 1 87 ? 12.41345 -8.37610 16.98861 1.000 30.15278 84 ARG A O 1
ATOM 703 N N . PRO A 1 88 ? 13.76683 -6.65108 16.51337 1.000 32.14270 85 PRO A N 1
ATOM 704 C CA . PRO A 1 88 ? 13.61748 -6.85221 15.06577 1.000 31.89163 85 PRO A CA 1
ATOM 705 C C . PRO A 1 88 ? 14.37387 -8.10297 14.63582 1.000 26.82409 85 PRO A C 1
ATOM 706 O O . PRO A 1 88 ? 15.48789 -8.35139 15.08483 1.000 27.26242 85 PRO A O 1
ATOM 710 N N . ARG A 1 89 ? 13.76235 -8.90295 13.76729 1.000 25.68741 86 ARG A N 1
ATOM 711 C CA . ARG A 1 89 ? 14.35345 -10.18643 13.37921 1.000 28.60349 86 ARG A CA 1
ATOM 712 C C . ARG A 1 89 ? 14.49003 -10.23021 11.86553 1.000 28.54875 86 ARG A C 1
ATOM 713 O O . ARG A 1 89 ? 13.48857 -10.19189 11.13822 1.000 25.89228 86 ARG A O 1
ATOM 721 N N . LYS A 1 90 ? 15.72034 -10.34394 11.39610 1.000 23.27662 87 LYS A N 1
ATOM 722 C CA . LYS A 1 90 ? 15.96099 -10.34068 9.96230 1.000 31.44546 87 LYS A CA 1
ATOM 723 C C . LYS A 1 90 ? 15.42073 -11.63224 9.33893 1.000 25.73082 87 LYS A C 1
ATOM 724 O O . LYS A 1 90 ? 15.65626 -12.72881 9.85480 1.000 28.70244 87 LYS A O 1
ATOM 730 N N . LEU A 1 91 ? 14.70897 -11.49754 8.24155 1.000 24.72127 88 LEU A N 1
ATOM 731 C CA . LEU A 1 91 ? 14.24632 -12.63482 7.44708 1.000 24.81692 88 LEU A CA 1
ATOM 732 C C . LEU A 1 91 ? 15.25812 -12.92997 6.33890 1.000 37.20921 88 LEU A C 1
ATOM 733 O O . LEU A 1 91 ? 15.71219 -12.01498 5.63911 1.000 33.16148 88 LEU A O 1
ATOM 738 N N . LEU A 1 92 ? 15.60423 -14.19670 6.17553 1.000 28.29321 89 LEU A N 1
ATOM 739 C CA . LEU A 1 92 ? 16.65861 -14.59660 5.23306 1.000 33.42493 89 LEU A CA 1
ATOM 740 C C . LEU A 1 92 ? 16.02585 -15.10733 3.93764 1.000 35.26893 89 LEU A C 1
ATOM 741 O O . LEU A 1 92 ? 15.36521 -16.15124 3.92774 1.000 27.83315 89 LEU A O 1
ATOM 746 N N . LEU A 1 93 ? 16.24104 -14.38529 2.85340 1.000 27.17254 90 LEU A N 1
ATOM 747 C CA . LEU A 1 93 ? 15.64042 -14.71299 1.56380 1.000 31.03544 90 LEU A CA 1
ATOM 748 C C . LEU A 1 93 ? 16.70855 -14.64324 0.48140 1.000 34.33714 90 LEU A C 1
ATOM 749 O O . LEU A 1 93 ? 17.74013 -13.98686 0.66478 1.000 30.05392 90 LEU A O 1
ATOM 754 N N . HIS A 1 94 ? 16.42802 -15.28129 -0.66169 1.000 35.59157 91 HIS A N 1
ATOM 755 C CA . HIS A 1 94 ? 17.29182 -15.14525 -1.83003 1.000 38.08373 91 HIS A CA 1
ATOM 756 C C . HIS A 1 94 ? 17.21273 -13.72535 -2.37631 1.000 45.40845 91 HIS A C 1
ATOM 757 O O . HIS A 1 94 ? 16.16178 -13.06734 -2.30347 1.000 38.77193 91 HIS A O 1
ATOM 764 N N . LYS A 1 95 ? 18.33367 -13.26429 -2.95855 1.000 45.04391 92 LYS A N 1
ATOM 765 C CA . LYS A 1 95 ? 18.40793 -11.90206 -3.50633 1.000 43.81284 92 LYS A CA 1
ATOM 766 C C . LYS A 1 95 ? 17.28683 -11.63508 -4.49911 1.000 39.65205 92 LYS A C 1
ATOM 767 O O . LYS A 1 95 ? 16.67928 -10.55838 -4.50144 1.000 42.23183 92 LYS A O 1
ATOM 773 N N . ARG A 1 96 ? 16.98978 -12.61647 -5.34034 1.000 37.01354 93 ARG A N 1
ATOM 774 C CA . ARG A 1 96 ? 15.94221 -12.45783 -6.33732 1.000 47.74412 93 ARG A CA 1
ATOM 775 C C . ARG A 1 96 ? 14.57378 -12.32696 -5.67336 1.000 50.38665 93 ARG A C 1
ATOM 776 O O . ARG A 1 96 ? 13.70268 -11.59548 -6.16014 1.000 41.30776 93 ARG A O 1
ATOM 784 N N . GLU A 1 97 ? 14.37523 -13.00475 -4.53837 1.000 42.06582 94 GLU A N 1
ATOM 785 C CA . GLU A 1 97 ? 13.12814 -12.84124 -3.80022 1.000 37.89945 94 GLU A CA 1
ATOM 786 C C . GLU A 1 97 ? 13.06431 -11.45107 -3.16753 1.000 34.60616 94 GLU A C 1
ATOM 787 O O . GLU A 1 97 ? 12.03458 -10.76401 -3.24727 1.000 37.87624 94 GLU A O 1
ATOM 793 N N . LEU A 1 98 ? 14.15400 -11.02405 -2.52835 1.000 32.51258 95 LEU A N 1
ATOM 794 C CA . LEU A 1 98 ? 14.19007 -9.69150 -1.92410 1.000 37.91782 95 LEU A CA 1
ATOM 795 C C . LEU A 1 98 ? 13.91651 -8.59637 -2.94968 1.000 39.35670 95 LEU A C 1
ATOM 796 O O . LEU A 1 98 ? 13.16743 -7.65231 -2.67385 1.000 39.32612 95 LEU A O 1
ATOM 801 N N . LYS A 1 99 ? 14.52303 -8.69599 -4.13610 1.000 42.33641 96 LYS A N 1
ATOM 802 C CA . LYS A 1 99 ? 14.29850 -7.67961 -5.16393 1.000 44.68343 96 LYS A CA 1
ATOM 803 C C . LYS A 1 99 ? 12.81645 -7.61355 -5.55309 1.000 43.93198 96 LYS A C 1
ATOM 804 O O . LYS A 1 99 ? 12.22457 -6.53449 -5.62913 1.000 43.35544 96 LYS A O 1
ATOM 810 N N . ARG A 1 100 ? 12.18828 -8.76675 -5.75854 1.000 41.08134 97 ARG A N 1
ATOM 811 C CA . ARG A 1 100 ? 10.77486 -8.77179 -6.10929 1.000 39.88582 97 ARG A CA 1
ATOM 812 C C . ARG A 1 100 ? 9.91924 -8.20304 -4.97737 1.000 41.48375 97 ARG A C 1
ATOM 813 O O . ARG A 1 100 ? 9.02051 -7.39097 -5.21467 1.000 40.21994 97 ARG A O 1
ATOM 821 N N . LEU A 1 101 ? 10.18945 -8.60477 -3.73511 1.000 38.96549 98 LEU A N 1
ATOM 822 C CA . LEU A 1 101 ? 9.41136 -8.09940 -2.60282 1.000 40.84191 98 LEU A CA 1
ATOM 823 C C . LEU A 1 101 ? 9.58785 -6.58468 -2.40521 1.000 38.51338 98 LEU A C 1
ATOM 824 O O . LEU A 1 101 ? 8.65467 -5.91497 -1.94649 1.000 39.74154 98 LEU A O 1
ATOM 829 N N . MET A 1 102 ? 10.78028 -6.04214 -2.68573 1.000 35.28211 99 MET A N 1
ATOM 830 C CA . MET A 1 102 ? 10.97419 -4.58712 -2.57824 1.000 37.66310 99 MET A CA 1
ATOM 831 C C . MET A 1 102 ? 10.07546 -3.84425 -3.56303 1.000 38.72555 99 MET A C 1
ATOM 832 O O . MET A 1 102 ? 9.52798 -2.78127 -3.24407 1.000 46.53888 99 MET A O 1
ATOM 837 N N . GLY A 1 103 ? 9.90369 -4.39662 -4.75976 1.000 38.70277 100 GLY A N 1
ATOM 838 C CA . GLY A 1 103 ? 8.95402 -3.80875 -5.69590 1.000 42.63733 100 GLY A CA 1
ATOM 839 C C . GLY A 1 103 ? 7.51309 -3.98313 -5.24159 1.000 53.54804 100 GLY A C 1
ATOM 840 O O . GLY A 1 103 ? 6.77826 -2.99734 -5.11508 1.000 52.73255 100 GLY A O 1
ATOM 841 N N . LYS A 1 104 ? 7.12372 -5.22660 -4.87766 1.000 48.31326 101 LYS A N 1
ATOM 842 C CA . LYS A 1 104 ? 5.72306 -5.50886 -4.52917 1.000 43.96223 101 LYS A CA 1
ATOM 843 C C . LYS A 1 104 ? 5.25933 -4.70270 -3.32784 1.000 44.34302 101 LYS A C 1
ATOM 844 O O . LYS A 1 104 ? 4.12825 -4.21323 -3.31115 1.000 47.16747 101 LYS A O 1
ATOM 850 N N . VAL A 1 105 ? 6.11999 -4.51754 -2.32073 1.000 41.93882 102 VAL A N 1
ATOM 851 C CA . VAL A 1 105 ? 5.65317 -3.83215 -1.11748 1.000 42.36277 102 VAL A CA 1
ATOM 852 C C . VAL A 1 105 ? 5.43448 -2.33933 -1.33465 1.000 50.41075 102 VAL A C 1
ATOM 853 O O . VAL A 1 105 ? 4.88255 -1.66419 -0.45427 1.000 43.69738 102 VAL A O 1
ATOM 857 N N . GLN A 1 106 ? 5.86432 -1.79562 -2.47695 1.000 50.46357 103 GLN A N 1
ATOM 858 C CA . GLN A 1 106 ? 5.58530 -0.39397 -2.79756 1.000 53.90073 103 GLN A CA 1
ATOM 859 C C . GLN A 1 106 ? 4.23622 -0.16318 -3.48322 1.000 55.70589 103 GLN A C 1
ATOM 860 O O . GLN A 1 106 ? 3.76515 0.97961 -3.50939 1.000 59.13097 103 GLN A O 1
ATOM 866 N N . GLU A 1 107 ? 3.61798 -1.19309 -4.06200 1.000 53.91454 104 GLU A N 1
ATOM 867 C CA . GLU A 1 107 ? 2.31139 -1.01581 -4.69625 1.000 56.29705 104 GLU A CA 1
ATOM 868 C C . GLU A 1 107 ? 1.23985 -0.68434 -3.66017 1.000 55.28892 104 GLU A C 1
ATOM 869 O O . GLU A 1 107 ? 1.31756 -1.11573 -2.50692 1.000 47.93677 104 GLU A O 1
ATOM 875 N N . GLU A 1 108 ? 0.28443 0.17188 -4.03635 1.000 53.98267 105 GLU A N 1
ATOM 876 C CA . GLU A 1 108 ? -0.74450 0.55963 -3.07244 1.000 57.31777 105 GLU A CA 1
ATOM 877 C C . GLU A 1 108 ? -1.71749 -0.58196 -2.82854 1.000 50.54586 105 GLU A C 1
ATOM 878 O O . GLU A 1 108 ? -2.06175 -1.34187 -3.73840 1.000 49.91859 105 GLU A O 1
ATOM 884 N N . GLY A 1 109 ? -2.09835 -0.73682 -1.56551 1.000 50.51547 106 GLY A N 1
ATOM 885 C CA . GLY A 1 109 ? -2.95556 -1.82071 -1.13005 1.000 77.71145 106 GLY A CA 1
ATOM 886 C C . GLY A 1 109 ? -2.26036 -3.16176 -0.96244 1.000 73.13626 106 GLY A C 1
ATOM 887 O O . GLY A 1 109 ? -2.85666 -4.08595 -0.38672 1.000 80.02156 106 GLY A O 1
ATOM 888 N N . VAL A 1 110 ? -1.00777 -3.28151 -1.39850 1.000 71.64432 107 VAL A N 1
ATOM 889 C CA . VAL A 1 110 ? -0.22964 -4.50829 -1.29407 1.000 59.49727 107 VAL A CA 1
ATOM 890 C C . VAL A 1 110 ? 0.73701 -4.36638 -0.13904 1.000 53.68073 107 VAL A C 1
ATOM 891 O O . VAL A 1 110 ? 1.38273 -3.32183 0.00476 1.000 62.67596 107 VAL A O 1
ATOM 895 N N . THR A 1 111 ? 0.80614 -5.39501 0.71559 1.000 49.75254 108 THR A N 1
ATOM 896 C CA . THR A 1 111 ? 1.74005 -5.41146 1.83630 1.000 43.70665 108 THR A CA 1
ATOM 897 C C . THR A 1 111 ? 2.36125 -6.81281 1.97211 1.000 36.20715 108 THR A C 1
ATOM 898 O O . THR A 1 111 ? 1.98347 -7.75845 1.27324 1.000 38.33417 108 THR A O 1
ATOM 902 N N . ILE A 1 112 ? 3.29952 -6.95448 2.89183 1.000 37.99374 109 ILE A N 1
ATOM 903 C CA . ILE A 1 112 ? 3.96246 -8.22808 3.14479 1.000 41.85171 109 ILE A CA 1
ATOM 904 C C . ILE A 1 112 ? 3.58392 -8.62384 4.55837 1.000 44.24278 109 ILE A C 1
ATOM 905 O O . ILE A 1 112 ? 3.97210 -7.93571 5.50980 1.000 40.90559 109 ILE A O 1
ATOM 910 N N . VAL A 1 113 ? 2.88733 -9.75615 4.70786 1.000 33.70333 110 VAL A N 1
ATOM 911 C CA . VAL A 1 113 ? 2.42250 -10.15172 6.03515 1.000 36.56147 110 VAL A CA 1
ATOM 912 C C . VAL A 1 113 ? 3.04829 -11.48515 6.42492 1.000 32.93428 110 VAL A C 1
ATOM 913 O O . VAL A 1 113 ? 3.23936 -12.35021 5.56839 1.000 29.05100 110 VAL A O 1
ATOM 917 N N . PRO A 1 114 ? 3.34882 -11.70818 7.69369 1.000 33.07026 111 PRO A N 1
ATOM 918 C CA . PRO A 1 114 ? 3.80884 -13.03322 8.11041 1.000 31.52832 111 PRO A CA 1
ATOM 919 C C . PRO A 1 114 ? 2.60603 -13.95103 8.29493 1.000 34.75832 111 PRO A C 1
ATOM 920 O O . PRO A 1 114 ? 1.54337 -13.52069 8.74987 1.000 31.04056 111 PRO A O 1
ATOM 924 N N . LEU A 1 115 ? 2.77462 -15.22581 7.93342 1.000 26.82837 112 LEU A N 1
ATOM 925 C CA . LEU A 1 115 ? 1.68669 -16.20697 8.00934 1.000 26.75434 112 LEU A CA 1
ATOM 926 C C . LEU A 1 115 ? 1.88348 -17.29008 9.05822 1.000 27.66773 112 LEU A C 1
ATOM 927 O O . LEU A 1 115 ? 0.93565 -17.62229 9.77208 1.000 27.93503 112 LEU A O 1
ATOM 932 N N . LYS A 1 116 ? 3.08266 -17.89180 9.13463 1.000 23.23987 113 LYS A N 1
ATOM 933 C CA . LYS A 1 116 ? 3.31027 -19.07986 9.94193 1.000 27.91997 113 LYS A CA 1
ATOM 934 C C . LYS A 1 116 ? 4.76001 -19.07814 10.37391 1.000 23.48762 113 LYS A C 1
ATOM 935 O O . LYS A 1 116 ? 5.63102 -18.66445 9.60460 1.000 28.06795 113 LYS A O 1
ATOM 941 N N . ILE A 1 117 ? 5.01834 -19.64353 11.55347 1.000 26.33372 114 ILE A N 1
ATOM 942 C CA . ILE A 1 117 ? 6.36858 -19.98401 12.00293 1.000 24.50827 114 ILE A CA 1
ATOM 943 C C . ILE A 1 117 ? 6.38211 -21.47102 12.24302 1.000 25.55163 114 ILE A C 1
ATOM 944 O O . ILE A 1 117 ? 5.47830 -22.00294 12.91219 1.000 23.56529 114 ILE A O 1
ATOM 949 N N . TYR A 1 118 ? 7.40972 -22.13470 11.72701 1.000 22.57112 115 TYR A N 1
ATOM 950 C CA . TYR A 1 118 ? 7.49109 -23.57475 11.90196 1.000 24.65031 115 TYR A CA 1
ATOM 951 C C . TYR A 1 118 ? 8.95492 -24.01857 11.90640 1.000 23.91630 115 TYR A C 1
ATOM 952 O O . TYR A 1 118 ? 9.84949 -23.27294 11.49520 1.000 25.87139 115 TYR A O 1
ATOM 961 N N . PHE A 1 119 ? 9.18438 -25.23822 12.38713 1.000 22.22682 116 PHE A N 1
ATOM 962 C CA . PHE A 1 119 ? 10.49479 -25.88827 12.34634 1.000 23.62960 116 PHE A CA 1
ATOM 963 C C . PHE A 1 119 ? 10.39598 -26.96786 11.28264 1.000 28.19843 116 PHE A C 1
ATOM 964 O O . PHE A 1 119 ? 9.40998 -27.73204 11.26066 1.000 23.42560 116 PHE A O 1
ATOM 972 N N . ASN A 1 120 ? 11.36792 -26.99868 10.37120 1.000 26.32348 117 ASN A N 1
ATOM 973 C CA . ASN A 1 120 ? 11.26082 -27.91983 9.24350 1.000 31.06761 117 ASN A CA 1
ATOM 974 C C . ASN A 1 120 ? 11.92763 -29.24368 9.60328 1.000 26.91365 117 ASN A C 1
ATOM 975 O O . ASN A 1 120 ? 12.23639 -29.52958 10.76900 1.000 26.34822 117 ASN A O 1
ATOM 980 N N . ASP A 1 121 ? 12.11658 -30.07364 8.58353 1.000 27.65334 118 ASP A N 1
ATOM 981 C CA . ASP A 1 121 ? 12.55659 -31.44600 8.80735 1.000 28.97605 118 ASP A CA 1
ATOM 982 C C . ASP A 1 121 ? 13.99583 -31.49499 9.29034 1.000 30.36229 118 ASP A C 1
ATOM 983 O O . ASP A 1 121 ? 14.39432 -32.47135 9.90906 1.000 34.18800 118 ASP A O 1
ATOM 988 N N . ARG A 1 122 ? 14.76234 -30.42668 9.11467 1.000 27.71726 119 ARG A N 1
ATOM 989 C CA . ARG A 1 122 ? 16.05995 -30.39164 9.77465 1.000 27.98711 119 ARG A CA 1
ATOM 990 C C . ARG A 1 122 ? 16.00849 -29.73744 11.14575 1.000 36.44346 119 ARG A C 1
ATOM 991 O O . ARG A 1 122 ? 17.06462 -29.49857 11.71696 1.000 30.32082 119 ARG A O 1
ATOM 999 N N . GLY A 1 123 ? 14.82554 -29.37781 11.66498 1.000 27.98323 120 GLY A N 1
ATOM 1000 C CA . GLY A 1 123 ? 14.80873 -28.65975 12.93815 1.000 28.00078 120 GLY A CA 1
ATOM 1001 C C . GLY A 1 123 ? 15.12412 -27.16761 12.79565 1.000 29.07549 120 GLY A C 1
ATOM 1002 O O . GLY A 1 123 ? 15.36269 -26.49177 13.79595 1.000 27.96718 120 GLY A O 1
ATOM 1003 N N . ILE A 1 124 ? 15.13491 -26.64114 11.57841 1.000 29.43308 121 ILE A N 1
ATOM 1004 C CA . ILE A 1 124 ? 15.47514 -25.23171 11.33164 1.000 29.25480 121 ILE A CA 1
ATOM 1005 C C . ILE A 1 124 ? 14.20217 -24.39166 11.31454 1.000 29.21214 121 ILE A C 1
ATOM 1006 O O . ILE A 1 124 ? 13.19315 -24.77144 10.67998 1.000 24.19127 121 ILE A O 1
ATOM 1011 N N . ALA A 1 125 ? 14.24199 -23.26214 12.00739 1.000 25.62638 122 ALA A N 1
ATOM 1012 C CA . ALA A 1 125 ? 13.09431 -22.34818 12.04608 1.000 26.86859 122 ALA A CA 1
ATOM 1013 C C . ALA A 1 125 ? 12.92329 -21.60797 10.71547 1.000 28.14710 122 ALA A C 1
ATOM 1014 O O . ALA A 1 125 ? 13.89412 -21.15489 10.10404 1.000 22.68369 122 ALA A O 1
ATOM 1016 N N . LYS A 1 126 ? 11.67061 -21.48494 10.26025 1.000 22.43157 123 LYS A N 1
ATOM 1017 C CA . LYS A 1 126 ? 11.29994 -20.77835 9.03363 1.000 24.89064 123 LYS A CA 1
ATOM 1018 C C . LYS A 1 126 ? 10.07023 -19.90961 9.29429 1.000 26.79506 123 LYS A C 1
ATOM 1019 O O . LYS A 1 126 ? 9.25276 -20.22330 10.15422 1.000 26.65494 123 LYS A O 1
ATOM 1025 N N . VAL A 1 127 ? 9.93801 -18.83598 8.52721 1.000 24.76946 124 VAL A N 1
ATOM 1026 C CA . VAL A 1 127 ? 8.73631 -18.00520 8.52579 1.000 27.46128 124 VAL A CA 1
ATOM 1027 C C . VAL A 1 127 ? 8.16978 -18.00631 7.12422 1.000 28.12007 124 VAL A C 1
ATOM 1028 O O . VAL A 1 127 ? 8.87176 -17.64897 6.16864 1.000 27.87581 124 VAL A O 1
ATOM 1032 N N . GLU A 1 128 ? 6.92511 -18.44347 6.98350 1.000 25.20782 125 GLU A N 1
ATOM 1033 C CA . GLU A 1 128 ? 6.23868 -18.22542 5.71562 1.000 25.02446 125 GLU A CA 1
ATOM 1034 C C . GLU A 1 128 ? 5.64603 -16.82334 5.69587 1.000 30.85217 125 GLU A C 1
ATOM 1035 O O . GLU A 1 128 ? 4.90751 -16.43810 6.61693 1.000 29.52626 125 GLU A O 1
ATOM 1041 N N . ILE A 1 129 ? 5.97639 -16.05216 4.66029 1.000 24.12183 126 ILE A N 1
ATOM 1042 C CA . ILE A 1 129 ? 5.44700 -14.70340 4.51731 1.000 27.58300 126 ILE A CA 1
ATOM 1043 C C . ILE A 1 129 ? 4.70545 -14.62270 3.18637 1.000 35.34893 126 ILE A C 1
ATOM 1044 O O . ILE A 1 129 ? 4.84655 -15.49410 2.31494 1.000 29.51161 126 ILE A O 1
ATOM 1049 N N . ALA A 1 130 ? 3.88318 -13.58781 3.04587 1.000 27.72644 127 ALA A N 1
ATOM 1050 C CA . ALA A 1 130 ? 3.05091 -13.44738 1.84812 1.000 37.98746 127 ALA A CA 1
ATOM 1051 C C . ALA A 1 130 ? 2.97518 -12.01533 1.31250 1.000 38.69859 127 ALA A C 1
ATOM 1052 O O . ALA A 1 130 ? 2.90619 -11.04394 2.07518 1.000 34.92630 127 ALA A O 1
ATOM 1054 N N . VAL A 1 131 ? 3.01778 -11.89287 -0.01180 1.000 39.67682 128 VAL A N 1
ATOM 1055 C CA . VAL A 1 131 ? 2.47219 -10.70908 -0.66014 1.000 36.62834 128 VAL A CA 1
ATOM 1056 C C . VAL A 1 131 ? 0.96119 -10.83024 -0.60296 1.000 41.02945 128 VAL A C 1
ATOM 1057 O O . VAL A 1 131 ? 0.40757 -11.82296 -1.07886 1.000 38.32021 128 VAL A O 1
ATOM 1061 N N . ALA A 1 132 ? 0.29253 -9.82671 -0.04481 1.000 40.42168 129 ALA A N 1
ATOM 1062 C CA . ALA A 1 132 ? -1.12542 -9.92602 0.28131 1.000 47.30280 129 ALA A CA 1
ATOM 1063 C C . ALA A 1 132 ? -1.81825 -8.58659 0.00703 1.000 49.59586 129 ALA A C 1
ATOM 1064 O O . ALA A 1 132 ? -1.18970 -7.52240 0.06696 1.000 51.48893 129 ALA A O 1
ATOM 1066 N N . ARG A 1 133 ? -3.13361 -8.64432 -0.24946 1.000 52.35646 130 ARG A N 1
ATOM 1067 C CA . ARG A 1 133 ? -3.97743 -7.44946 -0.35056 1.000 65.55178 130 ARG A CA 1
ATOM 1068 C C . ARG A 1 133 ? -5.18370 -7.57506 0.57746 1.000 55.59968 130 ARG A C 1
ATOM 1069 O O . ARG A 1 133 ? -5.74312 -8.66412 0.74854 1.000 55.72642 130 ARG A O 1
ATOM 1077 N N . GLY A 1 134 ? -5.63936 -6.44331 1.11013 1.000 66.18312 131 GLY A N 1
ATOM 1078 C CA . GLY A 1 134 ? -6.79362 -6.46684 2.00745 1.000 68.80869 131 GLY A CA 1
ATOM 1079 C C . GLY A 1 134 ? -8.06544 -6.89251 1.28713 1.000 66.73975 131 GLY A C 1
ATOM 1080 O O . GLY A 1 134 ? -8.28791 -6.55711 0.12418 1.000 78.23458 131 GLY A O 1
ATOM 1081 N N . LYS A 1 135 ? -8.89409 -7.67560 1.98090 1.000 76.30768 132 LYS A N 1
ATOM 1082 C CA . LYS A 1 135 ? -10.18111 -8.10937 1.42239 1.000 81.98895 132 LYS A CA 1
ATOM 1083 C C . LYS A 1 135 ? -11.22201 -6.99060 1.43403 1.000 90.40712 132 LYS A C 1
ATOM 1084 O O . LYS A 1 135 ? -11.22118 -6.13322 2.31984 1.000 95.53220 132 LYS A O 1
ATOM 1090 N N . ALA B 1 3 ? 37.10769 -17.87728 -0.76109 1.000 65.71084 0 ALA B N 1
ATOM 1091 C CA . ALA B 1 3 ? 37.10151 -18.53213 -2.06715 1.000 77.94244 0 ALA B CA 1
ATOM 1092 C C . ALA B 1 3 ? 35.68284 -18.94007 -2.44643 1.000 71.04893 0 ALA B C 1
ATOM 1093 O O . ALA B 1 3 ? 35.04646 -19.72280 -1.71895 1.000 57.21571 0 ALA B O 1
ATOM 1095 N N . MET B 1 4 ? 35.18511 -18.40677 -3.56746 1.000 59.09841 1 MET B N 1
ATOM 1096 C CA . MET B 1 4 ? 33.85999 -18.77451 -4.05237 1.000 69.90623 1 MET B CA 1
ATOM 1097 C C . MET B 1 4 ? 33.91379 -20.09742 -4.80985 1.000 71.69020 1 MET B C 1
ATOM 1098 O O . MET B 1 4 ? 34.82893 -20.34787 -5.59766 1.000 73.73284 1 MET B O 1
ATOM 1103 N N . LYS B 1 5 ? 32.91834 -20.94410 -4.55689 1.000 59.19451 2 LYS B N 1
ATOM 1104 C CA . LYS B 1 5 ? 32.85008 -22.27345 -5.13917 1.000 56.66379 2 LYS B CA 1
ATOM 1105 C C . LYS B 1 5 ? 31.39164 -22.66434 -5.32491 1.000 57.86891 2 LYS B C 1
ATOM 1106 O O . LYS B 1 5 ? 30.50017 -22.21207 -4.59062 1.000 52.30810 2 LYS B O 1
ATOM 1112 N N . VAL B 1 6 ? 31.15661 -23.51233 -6.31335 1.000 50.84973 3 VAL B N 1
ATOM 1113 C CA . VAL B 1 6 ? 29.85832 -24.13869 -6.49097 1.000 51.02322 3 VAL B CA 1
ATOM 1114 C C . VAL B 1 6 ? 29.88709 -25.46863 -5.74099 1.000 63.86793 3 VAL B C 1
ATOM 1115 O O . VAL B 1 6 ? 30.69412 -26.35615 -6.05221 1.000 49.99396 3 VAL B O 1
ATOM 1119 N N . SER B 1 7 ? 28.97606 -25.62552 -4.78219 1.000 50.21049 4 SER B N 1
ATOM 1120 C CA . SER B 1 7 ? 28.95179 -26.84652 -3.99263 1.000 47.76456 4 SER B CA 1
ATOM 1121 C C . SER B 1 7 ? 28.46011 -28.02079 -4.82788 1.000 49.55049 4 SER B C 1
ATOM 1122 O O . SER B 1 7 ? 27.82443 -27.85398 -5.87746 1.000 46.18841 4 SER B O 1
ATOM 1125 N N . GLY B 1 8 ? 28.68152 -29.22744 -4.29377 1.000 47.39833 5 GLY B N 1
ATOM 1126 C CA . GLY B 1 8 ? 28.19577 -30.44148 -4.93628 1.000 41.52958 5 GLY B CA 1
ATOM 1127 C C . GLY B 1 8 ? 26.68627 -30.50121 -5.06225 1.000 41.01381 5 GLY B C 1
ATOM 1128 O O . GLY B 1 8 ? 26.15664 -31.34619 -5.80426 1.000 44.74101 5 GLY B O 1
ATOM 1129 N N . TRP B 1 9 ? 25.98730 -29.64102 -4.34304 1.000 38.17876 6 TRP B N 1
ATOM 1130 C CA . TRP B 1 9 ? 24.54134 -29.57602 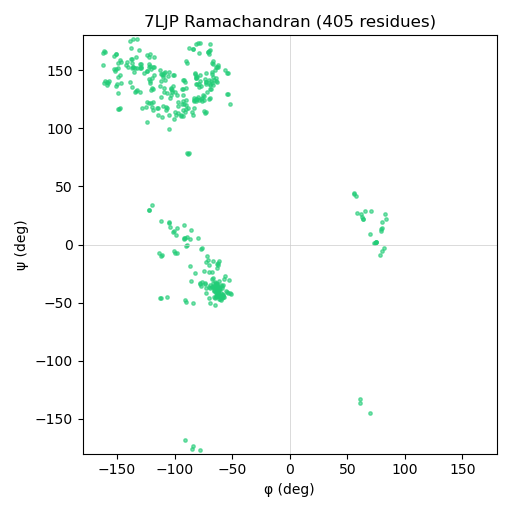-4.42207 1.000 43.25843 6 TRP B CA 1
ATOM 1131 C C . TRP B 1 9 ? 24.08373 -28.40251 -5.30227 1.000 46.25210 6 TRP B C 1
ATOM 1132 O O . TRP B 1 9 ? 22.88935 -28.08281 -5.33822 1.000 45.47030 6 TRP B O 1
ATOM 1143 N N . GLY B 1 10 ? 25.01917 -27.77150 -6.02380 1.000 39.62906 7 GLY B N 1
ATOM 1144 C CA . GLY B 1 10 ? 24.72774 -26.74033 -7.00880 1.000 43.67372 7 GLY B CA 1
ATOM 1145 C C . GLY B 1 10 ? 24.55164 -25.32241 -6.49314 1.000 57.39254 7 GLY B C 1
ATOM 1146 O O . GLY B 1 10 ? 23.97849 -24.49409 -7.20858 1.000 53.10905 7 GLY B O 1
ATOM 1147 N N . GLU B 1 11 ? 25.08017 -24.99461 -5.31168 1.000 55.43576 8 GLU B N 1
ATOM 1148 C CA . GLU B 1 11 ? 24.88103 -23.69273 -4.67330 1.000 43.68363 8 GLU B CA 1
ATOM 1149 C C . GLU B 1 11 ? 26.19350 -22.91599 -4.65077 1.000 50.86443 8 GLU B C 1
ATOM 1150 O O . GLU B 1 11 ? 27.26098 -23.48999 -4.42558 1.000 42.04298 8 GLU B O 1
ATOM 1156 N N . MET B 1 12 ? 26.12399 -21.60724 -4.88076 1.000 49.69313 9 MET B N 1
ATOM 1157 C CA . MET B 1 12 ? 27.31822 -20.76432 -4.78950 1.000 54.28160 9 MET B CA 1
ATOM 1158 C C . MET B 1 12 ? 27.63984 -20.49701 -3.31778 1.000 49.82288 9 MET B C 1
ATOM 1159 O O . MET B 1 12 ? 26.77487 -20.03404 -2.56218 1.000 51.35688 9 MET B O 1
ATOM 1164 N N . VAL B 1 13 ? 28.86627 -20.80643 -2.89119 1.000 44.50431 10 VAL B N 1
ATOM 1165 C CA . VAL B 1 13 ? 29.20861 -20.69701 -1.47890 1.000 46.83335 10 VAL B CA 1
ATOM 1166 C C . VAL B 1 13 ? 30.57821 -20.06681 -1.32606 1.000 47.13362 10 VAL B C 1
ATOM 1167 O O . VAL B 1 13 ? 31.42484 -20.11757 -2.22159 1.000 48.21228 10 VAL B O 1
ATOM 1171 N N . LYS B 1 14 ? 30.79159 -19.48112 -0.15523 1.000 42.44553 11 LYS B N 1
ATOM 1172 C CA . LYS B 1 14 ? 32.07748 -18.89732 0.20222 1.000 50.95319 11 LYS B CA 1
ATOM 1173 C C . LYS B 1 14 ? 32.71752 -19.73057 1.30358 1.000 38.54514 11 LYS B C 1
ATOM 1174 O O . LYS B 1 14 ? 32.30052 -19.66938 2.46860 1.000 44.78209 11 LYS B O 1
ATOM 1180 N N . VAL B 1 15 ? 33.77469 -20.43761 0.95165 1.000 40.05292 12 VAL B N 1
ATOM 1181 C CA . VAL B 1 15 ? 34.46779 -21.31143 1.88371 1.000 42.05495 12 VAL B CA 1
ATOM 1182 C C . VAL B 1 15 ? 35.32501 -20.46927 2.81766 1.000 43.87883 12 VAL B C 1
ATOM 1183 O O . VAL B 1 15 ? 36.14549 -19.66773 2.36766 1.000 52.35094 12 VAL B O 1
ATOM 1187 N N . VAL B 1 16 ? 35.14975 -20.64779 4.12172 1.000 38.09331 13 VAL B N 1
ATOM 1188 C CA . VAL B 1 16 ? 35.97234 -19.93552 5.09145 1.000 43.93155 13 VAL B CA 1
ATOM 1189 C C . VAL B 1 16 ? 36.90516 -20.84939 5.85529 1.000 44.30848 13 VAL B C 1
ATOM 1190 O O . VAL B 1 16 ? 37.76376 -20.34508 6.58439 1.000 45.43407 13 VAL B O 1
ATOM 1194 N N . ALA B 1 17 ? 36.76944 -22.16785 5.73827 1.000 39.96402 14 ALA B N 1
ATOM 1195 C CA . ALA B 1 17 ? 37.69603 -23.06383 6.41950 1.000 41.32215 14 ALA B CA 1
ATOM 1196 C C . ALA B 1 17 ? 37.62914 -24.42359 5.74897 1.000 45.18937 14 ALA B C 1
ATOM 1197 O O . ALA B 1 17 ? 36.54251 -24.88133 5.36717 1.000 38.70549 14 ALA B O 1
ATOM 1199 N N . THR B 1 18 ? 38.79236 -25.05501 5.61885 1.000 43.79622 15 THR B N 1
ATOM 1200 C CA . THR B 1 18 ? 38.92740 -26.37413 5.00176 1.000 44.20246 15 THR B CA 1
ATOM 1201 C C . THR B 1 18 ? 39.73981 -27.24870 5.94013 1.000 44.38037 15 THR B C 1
ATOM 1202 O O . THR B 1 18 ? 40.79163 -26.82879 6.42213 1.000 43.59294 15 THR B O 1
ATOM 1206 N N . ASN B 1 19 ? 39.24362 -28.45512 6.21238 1.000 39.59326 16 ASN B N 1
ATOM 1207 C CA . ASN B 1 19 ? 39.92121 -29.39443 7.10302 1.000 43.05102 16 ASN B CA 1
ATOM 1208 C C . ASN B 1 19 ? 40.91639 -30.21189 6.26229 1.000 44.56648 16 ASN B C 1
ATOM 1209 O O . ASN B 1 19 ? 40.67097 -31.36207 5.90638 1.000 39.58281 16 ASN B O 1
ATOM 1214 N N . LYS B 1 20 ? 42.07327 -29.61011 5.95785 1.000 46.39583 17 LYS B N 1
ATOM 1215 C CA . LYS B 1 20 ? 42.99325 -30.24126 5.00499 1.000 47.03836 17 LYS B CA 1
ATOM 1216 C C . LYS B 1 20 ? 43.41358 -31.62318 5.48240 1.000 47.72420 17 LYS B C 1
ATOM 1217 O O . LYS B 1 20 ? 43.46365 -32.57527 4.69622 1.000 52.39496 17 LYS B O 1
ATOM 1223 N N . LYS B 1 21 ? 43.60362 -31.77642 6.78824 1.000 50.23903 18 LYS B N 1
ATOM 1224 C CA . LYS B 1 21 ? 44.02595 -33.05748 7.34068 1.000 49.06789 18 LYS B CA 1
ATOM 1225 C C . LYS B 1 21 ? 42.99399 -34.14526 7.07152 1.000 52.21261 18 LYS B C 1
ATOM 1226 O O . LYS B 1 21 ? 43.35177 -35.31773 6.90100 1.000 54.04500 18 LYS B O 1
ATOM 1232 N N . ALA B 1 22 ? 41.70892 -33.78343 7.00973 1.000 47.04342 19 ALA B N 1
ATOM 1233 C CA . ALA B 1 22 ? 40.67797 -34.77800 6.71656 1.000 44.21403 19 ALA B CA 1
ATOM 1234 C C . ALA B 1 22 ? 40.86917 -35.39900 5.32986 1.000 48.34459 19 ALA B C 1
ATOM 1235 O O . ALA B 1 22 ? 40.60259 -36.59151 5.12906 1.000 50.41904 19 ALA B O 1
ATOM 1237 N N . TYR B 1 23 ? 41.25503 -34.58563 4.34516 1.000 44.13209 20 TYR B N 1
ATOM 1238 C CA . TYR B 1 23 ? 41.48175 -35.10014 2.99863 1.000 48.55510 20 TYR B CA 1
ATOM 1239 C C . TYR B 1 23 ? 42.77444 -35.91966 2.94952 1.000 49.13350 20 TYR B C 1
ATOM 1240 O O . TYR B 1 23 ? 42.82712 -36.96804 2.30015 1.000 48.81072 20 TYR B O 1
ATOM 1249 N N . THR B 1 24 ? 43.80547 -35.49629 3.68368 1.000 48.80808 21 THR B N 1
ATOM 1250 C CA . THR B 1 24 ? 45.06964 -36.23856 3.61770 1.000 53.38858 21 THR B CA 1
ATOM 1251 C C . THR B 1 24 ? 45.01721 -37.52801 4.41987 1.000 52.56748 21 THR B C 1
ATOM 1252 O O . THR B 1 24 ? 45.55305 -38.54613 3.98379 1.000 53.52830 21 THR B O 1
ATOM 1256 N N . ASP B 1 25 ? 44.33212 -37.54314 5.55688 1.000 47.77315 22 ASP B N 1
ATOM 1257 C CA . ASP B 1 25 ? 44.46122 -38.68037 6.45535 1.000 46.21060 22 ASP B CA 1
ATOM 1258 C C . ASP B 1 25 ? 43.32911 -39.69150 6.37200 1.000 52.19265 22 ASP B C 1
ATOM 1259 O O . ASP B 1 25 ? 43.44094 -40.75374 6.98871 1.000 48.20453 22 ASP B O 1
ATOM 1264 N N . TYR B 1 26 ? 42.25928 -39.40882 5.62686 1.000 45.89657 23 TYR B N 1
ATOM 1265 C CA . TYR B 1 26 ? 41.07786 -40.25837 5.60676 1.000 38.91082 23 TYR B CA 1
ATOM 1266 C C . TYR B 1 26 ? 40.66305 -40.56428 4.17290 1.000 44.04254 23 TYR B C 1
ATOM 1267 O O . TYR B 1 26 ? 40.97308 -39.81858 3.24574 1.000 43.18466 23 TYR B O 1
ATOM 1276 N N . GLU B 1 27 ? 39.97502 -41.68342 4.00995 1.000 38.84812 24 GLU B N 1
ATOM 1277 C CA . GLU B 1 27 ? 39.22795 -42.03434 2.80279 1.000 37.08803 24 GLU B CA 1
ATOM 1278 C C . GLU B 1 27 ? 37.75082 -41.68507 2.97170 1.000 40.19664 24 GLU B C 1
ATOM 1279 O O . GLU B 1 27 ? 37.09169 -42.22867 3.85746 1.000 36.70702 24 GLU B O 1
ATOM 1285 N N . ILE B 1 28 ? 37.21982 -40.85033 2.08696 1.000 39.24342 25 ILE B N 1
ATOM 1286 C CA . ILE B 1 28 ? 35.82272 -40.41495 2.18923 1.000 38.02987 25 ILE B CA 1
ATOM 1287 C C . ILE B 1 28 ? 34.90131 -41.45558 1.57371 1.000 41.06177 25 ILE B C 1
ATOM 1288 O O . ILE B 1 28 ? 35.08005 -41.83780 0.41278 1.000 35.13188 25 ILE B O 1
ATOM 1293 N N . LEU B 1 29 ? 33.92999 -41.93521 2.36272 1.000 32.40829 26 LEU B N 1
ATOM 1294 C CA . LEU B 1 29 ? 32.89423 -42.83350 1.86512 1.000 34.92964 26 LEU B CA 1
ATOM 1295 C C . LEU B 1 29 ? 31.72359 -42.09789 1.21173 1.000 38.33334 26 LEU B C 1
ATOM 1296 O O . LEU B 1 29 ? 31.26927 -42.50692 0.13376 1.000 29.78295 26 LEU B O 1
ATOM 1301 N N . GLU B 1 30 ? 31.15180 -41.09444 1.89780 1.000 27.99742 27 GLU B N 1
ATOM 1302 C CA . GLU B 1 30 ? 30.05660 -40.29854 1.35182 1.000 31.82174 27 GLU B CA 1
ATOM 1303 C C . GLU B 1 30 ? 29.95899 -39.00213 2.16589 1.000 36.12236 27 GLU B C 1
ATOM 1304 O O . GLU B 1 30 ? 30.38004 -38.96479 3.33809 1.000 29.34643 27 GLU B O 1
ATOM 1310 N N . THR B 1 31 ? 29.41124 -37.93848 1.54389 1.000 27.60213 28 THR B N 1
ATOM 1311 C CA . THR B 1 31 ? 29.32275 -36.63351 2.18729 1.000 27.39282 28 THR B CA 1
ATOM 1312 C C . THR B 1 31 ? 27.88539 -36.15269 2.38578 1.000 32.92816 28 THR B C 1
ATOM 1313 O O . THR B 1 31 ? 26.93284 -36.67740 1.79308 1.000 29.06348 28 THR B O 1
ATOM 1317 N N . TYR B 1 32 ? 27.74618 -35.18411 3.30267 1.000 25.10811 29 TYR B N 1
ATOM 1318 C CA . TYR B 1 32 ? 26.48029 -34.53391 3.64225 1.000 27.94287 29 TYR B CA 1
ATOM 1319 C C . TYR B 1 32 ? 26.78481 -33.06441 3.87268 1.000 29.22905 29 TYR B C 1
ATOM 1320 O O . TYR B 1 32 ? 27.93041 -32.68865 4.14678 1.000 29.17280 29 TYR B O 1
ATOM 1329 N N . GLU B 1 33 ? 25.76754 -32.22257 3.72352 1.000 29.39391 30 GLU B N 1
ATOM 1330 C CA . GLU B 1 33 ? 25.89317 -30.81383 4.07553 1.000 29.27421 30 GLU B CA 1
ATOM 1331 C C . GLU B 1 33 ? 24.95941 -30.55095 5.25879 1.000 36.41250 30 GLU B C 1
ATOM 1332 O O . GLU B 1 33 ? 23.74855 -30.74812 5.15042 1.000 28.13913 30 GLU B O 1
ATOM 1338 N N . ALA B 1 34 ? 25.51025 -30.16815 6.39405 1.000 27.37981 31 ALA B N 1
ATOM 1339 C CA . ALA B 1 34 ? 24.70992 -29.91396 7.58668 1.000 30.60761 31 ALA B CA 1
ATOM 1340 C C . ALA B 1 34 ? 24.56523 -28.41800 7.83702 1.000 31.85360 31 ALA B C 1
ATOM 1341 O O . ALA B 1 34 ? 25.49578 -27.64608 7.58014 1.000 26.94723 31 ALA B O 1
ATOM 1343 N N . GLY B 1 35 ? 23.41700 -28.03017 8.41179 1.000 25.90121 32 GLY B N 1
ATOM 1344 C CA . GLY B 1 35 ? 23.32591 -26.71741 9.05403 1.000 28.63011 32 GLY B CA 1
ATOM 1345 C C . GLY B 1 35 ? 24.01284 -26.76724 10.43703 1.000 32.05863 32 GLY B C 1
ATOM 1346 O O . GLY B 1 35 ? 24.41935 -27.80914 10.94208 1.000 25.66071 32 GLY B O 1
ATOM 1347 N N . ILE B 1 36 ? 24.12567 -25.61975 11.09199 1.000 26.18109 33 ILE B N 1
ATOM 1348 C CA . ILE B 1 36 ? 24.83136 -25.57544 12.36938 1.000 27.79672 33 ILE B CA 1
ATOM 1349 C C . ILE B 1 36 ? 24.32904 -24.36187 13.11726 1.000 33.07163 33 ILE B C 1
ATOM 1350 O O . ILE B 1 36 ? 24.08574 -23.31958 12.52248 1.000 30.67745 33 ILE B O 1
ATOM 1355 N N . VAL B 1 37 ? 24.16033 -24.51777 14.42232 1.000 31.74816 34 VAL B N 1
ATOM 1356 C CA . VAL B 1 37 ? 23.67357 -23.45921 15.28044 1.000 28.36041 34 VAL B CA 1
ATOM 1357 C C . VAL B 1 37 ? 24.90238 -22.71041 15.80370 1.000 31.29565 34 VAL B C 1
ATOM 1358 O O . VAL B 1 37 ? 25.71560 -23.29484 16.52368 1.000 30.75564 34 VAL B O 1
ATOM 1362 N N . LEU B 1 38 ? 25.04860 -21.44648 15.41212 1.000 29.49076 35 LEU B N 1
ATOM 1363 C CA . LEU B 1 38 ? 26.16798 -20.57717 15.77468 1.000 32.74864 35 LEU B CA 1
ATOM 1364 C C . LEU B 1 38 ? 25.65050 -19.34531 16.49289 1.000 37.90073 35 LEU B C 1
ATOM 1365 O O . LEU B 1 38 ? 24.47766 -18.97324 16.31619 1.000 31.83283 35 LEU B O 1
ATOM 1370 N N . THR B 1 39 ? 26.51136 -18.74580 17.34664 1.000 26.87079 36 THR B N 1
ATOM 1371 C CA . THR B 1 39 ? 26.17383 -17.48361 17.98657 1.000 27.94952 36 THR B CA 1
ATOM 1372 C C . THR B 1 39 ? 26.59889 -16.32980 17.07644 1.000 33.16564 36 THR B C 1
ATOM 1373 O O . THR B 1 39 ? 27.35366 -16.50695 16.11596 1.000 31.46625 36 THR B O 1
ATOM 1377 N N . GLY B 1 40 ? 26.14552 -15.12859 17.43208 1.000 32.29910 37 GLY B N 1
ATOM 1378 C CA . GLY B 1 40 ? 26.55599 -13.92555 16.70347 1.000 33.90685 37 GLY B CA 1
ATOM 1379 C C . GLY B 1 40 ? 28.05770 -13.70571 16.68863 1.000 33.85672 37 GLY B C 1
ATOM 1380 O O . GLY B 1 40 ? 28.64622 -13.44616 15.63500 1.000 40.19531 37 GLY B O 1
ATOM 1381 N N . THR B 1 41 ? 28.72072 -13.86926 17.83663 1.000 31.93647 38 THR B N 1
ATOM 1382 C CA . THR B 1 41 ? 30.17878 -13.70298 17.82978 1.000 33.79548 38 THR B CA 1
ATOM 1383 C C . THR B 1 41 ? 30.88070 -14.80599 17.01364 1.000 35.98939 38 THR B C 1
ATOM 1384 O O . THR B 1 41 ? 31.93020 -14.55875 16.40956 1.000 36.63578 38 THR B O 1
ATOM 1388 N N . GLU B 1 42 ? 30.36912 -16.05132 17.03835 1.000 31.76342 39 GLU B N 1
ATOM 1389 C CA . GLU B 1 42 ? 31.00553 -17.10515 16.23333 1.000 34.89581 39 GLU B CA 1
ATOM 1390 C C . GLU B 1 42 ? 30.91609 -16.77174 14.75546 1.000 34.50409 39 GLU B C 1
ATOM 1391 O O . GLU B 1 42 ? 31.85601 -16.98166 13.98992 1.000 36.66886 39 GLU B O 1
ATOM 1397 N N . VAL B 1 43 ? 29.75413 -16.31322 14.32934 1.000 38.73565 40 VAL B N 1
ATOM 1398 C CA . VAL B 1 43 ? 29.53647 -15.98118 12.92730 1.000 39.25648 40 VAL B CA 1
ATOM 1399 C C . VAL B 1 43 ? 30.48867 -14.86060 12.48584 1.000 44.69727 40 VAL B C 1
ATOM 1400 O O . VAL B 1 43 ? 31.10273 -14.92719 11.40804 1.000 42.61452 40 VAL B O 1
ATOM 1404 N N . LYS B 1 44 ? 30.64276 -13.82467 13.32460 1.000 42.89543 41 LYS B N 1
ATOM 1405 C CA . LYS B 1 44 ? 31.58763 -12.74656 13.03737 1.000 44.64980 41 LYS B CA 1
ATOM 1406 C C . LYS B 1 44 ? 32.99294 -13.28795 12.92375 1.000 47.73404 41 LYS B C 1
ATOM 1407 O O . LYS B 1 44 ? 33.74232 -12.94366 12.00644 1.000 54.98226 41 LYS B O 1
ATOM 1413 N N . SER B 1 45 ? 33.36966 -14.14586 13.85789 1.000 48.48614 42 SER B N 1
ATOM 1414 C CA . SER B 1 45 ? 34.72163 -14.67279 13.86506 1.000 42.72169 42 SER B CA 1
ATOM 1415 C C . SER B 1 45 ? 34.96734 -15.62801 12.68848 1.000 58.16457 42 SER B C 1
ATOM 1416 O O . SER B 1 45 ? 36.05743 -15.62456 12.10282 1.000 53.65132 42 SER B O 1
ATOM 1419 N N . LEU B 1 46 ? 33.96697 -16.44481 12.31117 1.000 49.02542 43 LEU B N 1
ATOM 1420 C CA . LEU B 1 46 ? 34.15211 -17.35214 11.17040 1.000 48.58058 43 LEU B CA 1
ATOM 1421 C C . LEU B 1 46 ? 34.50900 -16.60683 9.89119 1.000 54.68094 43 LEU B C 1
ATOM 1422 O O . LEU B 1 46 ? 35.24773 -17.14386 9.06120 1.000 49.54136 43 LEU B O 1
ATOM 1427 N N . ARG B 1 47 ? 33.96863 -15.40745 9.67911 1.000 62.00967 44 ARG B N 1
ATOM 1428 C CA . ARG B 1 47 ? 34.22754 -14.74331 8.40266 1.000 77.20171 44 ARG B CA 1
ATOM 1429 C C . ARG B 1 47 ? 35.67397 -14.31754 8.20486 1.000 79.31950 44 ARG B C 1
ATOM 1430 O O . ARG B 1 47 ? 36.13707 -14.24800 7.06254 1.000 93.22731 44 ARG B O 1
ATOM 1438 N N . ASN B 1 48 ? 36.39408 -14.00163 9.26912 1.000 69.46918 45 ASN B N 1
ATOM 1439 C CA . ASN B 1 48 ? 37.79520 -13.64270 9.13964 1.000 80.56891 45 ASN B CA 1
ATOM 1440 C C . ASN B 1 48 ? 38.73545 -14.84733 9.27908 1.000 87.70616 45 ASN B C 1
ATOM 1441 O O . ASN B 1 48 ? 39.93134 -14.66267 9.52813 1.000 93.57287 45 ASN B O 1
ATOM 1446 N N . GLY B 1 49 ? 38.21215 -16.07405 9.15261 1.000 86.19504 46 GLY B N 1
ATOM 1447 C CA . GLY B 1 49 ? 39.01986 -17.28920 9.14732 1.000 85.95148 46 GLY B CA 1
ATOM 1448 C C . GLY B 1 49 ? 39.63000 -17.58742 10.50995 1.000 91.54001 46 GLY B C 1
ATOM 1449 O O . GLY B 1 49 ? 39.02407 -17.35665 11.55956 1.000 95.97824 46 GLY B O 1
ATOM 1450 N N . SER B 1 50 ? 40.84218 -18.13767 10.49361 1.000 95.25581 47 SER B N 1
ATOM 1451 C CA . SER B 1 50 ? 41.58714 -18.51385 11.69727 1.000 96.95139 47 SER B CA 1
ATOM 1452 C C . SER B 1 50 ? 40.89984 -19.59796 12.53107 1.000 86.30047 47 SER B C 1
ATOM 1453 O O . SER B 1 50 ? 41.17893 -19.72444 13.72755 1.000 87.03736 47 SER B O 1
ATOM 1456 N N . VAL B 1 51 ? 40.03940 -20.41703 11.92141 1.000 57.78757 48 VAL B N 1
ATOM 1457 C CA . VAL B 1 51 ? 39.40249 -21.53987 12.60311 1.000 52.76417 48 VAL B CA 1
ATOM 1458 C C . VAL B 1 51 ? 40.28478 -22.74982 12.38766 1.000 53.35318 48 VAL B C 1
ATOM 1459 O O . VAL B 1 51 ? 40.87745 -22.89407 11.31917 1.000 67.87023 48 VAL B O 1
ATOM 1463 N N . ASN B 1 52 ? 40.43908 -23.60796 13.38945 1.000 47.02982 49 ASN B N 1
ATOM 1464 C CA . ASN B 1 52 ? 41.15368 -24.83574 13.07079 1.000 59.62747 49 ASN B CA 1
ATOM 1465 C C . ASN B 1 52 ? 40.40391 -26.07846 13.53884 1.000 53.44899 49 ASN B C 1
ATOM 1466 O O . ASN B 1 52 ? 39.67637 -26.07831 14.54431 1.000 47.56921 49 ASN B O 1
ATOM 1471 N N . PHE B 1 53 ? 40.66076 -27.15751 12.80727 1.000 40.64384 50 PHE B N 1
ATOM 1472 C CA . PHE B 1 53 ? 39.94893 -28.41463 12.92326 1.000 54.42230 50 PHE B CA 1
ATOM 1473 C C . PHE B 1 53 ? 40.65754 -29.46516 13.76078 1.000 50.26151 50 PHE B C 1
ATOM 1474 O O . PHE B 1 53 ? 40.22858 -30.62161 13.74327 1.000 42.78884 50 PHE B O 1
ATOM 1482 N N . LYS B 1 54 ? 41.74279 -29.12134 14.44501 1.000 55.53805 51 LYS B N 1
ATOM 1483 C CA . LYS B 1 54 ? 42.55238 -30.14064 15.12133 1.000 59.38773 51 LYS B CA 1
ATOM 1484 C C . LYS B 1 54 ? 41.69798 -31.03471 16.01292 1.000 53.28144 51 LYS B C 1
ATOM 1485 O O . LYS B 1 54 ? 41.03657 -30.55379 16.93018 1.000 53.74434 51 LYS B O 1
ATOM 1491 N N . ASP B 1 55 ? 41.71653 -32.34623 15.74710 1.000 57.61185 52 ASP B N 1
ATOM 1492 C CA . ASP B 1 55 ? 40.96818 -33.33660 16.52208 1.000 56.80871 52 ASP B CA 1
ATOM 1493 C C . ASP B 1 55 ? 39.44827 -33.24776 16.32304 1.000 56.11583 52 ASP B C 1
ATOM 1494 O O . ASP B 1 55 ? 38.70102 -33.90719 17.04724 1.000 53.84270 52 ASP B O 1
ATOM 1499 N N . SER B 1 56 ? 38.95427 -32.45791 15.38096 1.000 49.05162 53 SER B N 1
ATOM 1500 C CA . SER B 1 56 ? 37.50528 -32.32830 15.31611 1.000 55.17387 53 SER B CA 1
ATOM 1501 C C . SER B 1 56 ? 36.86565 -33.50822 14.58863 1.000 47.02084 53 SER B C 1
ATOM 1502 O O . SER B 1 56 ? 37.38455 -34.03755 13.59351 1.000 50.31428 53 SER B O 1
ATOM 1505 N N . PHE B 1 57 ? 35.69096 -33.88052 15.07845 1.000 40.31631 54 PHE B N 1
ATOM 1506 C CA . PHE B 1 57 ? 34.91490 -34.98879 14.53901 1.000 43.64909 54 PHE B CA 1
ATOM 1507 C C . PHE B 1 57 ? 33.49622 -34.78093 15.04086 1.000 51.86223 54 PHE B C 1
ATOM 1508 O O . PHE B 1 57 ? 33.24273 -33.95429 15.93737 1.000 44.62787 54 PHE B O 1
ATOM 1516 N N . CYS B 1 58 ? 32.56988 -35.51937 14.43673 1.000 39.37977 55 CYS B N 1
ATOM 1517 C CA . CYS B 1 58 ? 31.16911 -35.44813 14.79489 1.000 42.90757 55 CYS B CA 1
ATOM 1518 C C . CYS B 1 58 ? 30.78473 -36.68940 15.59066 1.000 48.82503 55 CYS B C 1
ATOM 1519 O O . CYS B 1 58 ? 31.22911 -37.78848 15.27621 1.000 45.26291 55 CYS B O 1
ATOM 1522 N N . ARG B 1 59 ? 29.89040 -36.52704 16.56380 1.000 44.14178 56 ARG B N 1
ATOM 1523 C CA . ARG B 1 59 ? 29.55736 -37.60035 17.49097 1.000 43.22573 56 ARG B CA 1
ATOM 1524 C C . ARG B 1 59 ? 28.09382 -37.48896 17.88317 1.000 43.32687 56 ARG B C 1
ATOM 1525 O O . ARG B 1 59 ? 27.59771 -36.39119 18.13517 1.000 38.24743 56 ARG B O 1
ATOM 1533 N N . PHE B 1 60 ? 27.41599 -38.62111 17.96515 1.000 37.69596 57 PHE B N 1
ATOM 1534 C CA . PHE B 1 60 ? 26.00874 -38.63320 18.34747 1.000 42.05135 57 PHE B CA 1
ATOM 1535 C C . PHE B 1 60 ? 25.77760 -38.57283 19.85376 1.000 51.89492 57 PHE B C 1
ATOM 1536 O O . PHE B 1 60 ? 26.56452 -39.07919 20.65275 1.000 53.66332 57 PHE B O 1
ATOM 1544 N N . LYS B 1 61 ? 24.67660 -37.92559 20.22513 1.000 49.05316 58 LYS B N 1
ATOM 1545 C CA . LYS B 1 61 ? 24.17464 -37.93878 21.59353 1.000 57.00901 58 LYS B CA 1
ATOM 1546 C C . LYS B 1 61 ? 22.66124 -37.83431 21.51860 1.000 58.99752 58 LYS B C 1
ATOM 1547 O O . LYS B 1 61 ? 22.13620 -36.85114 20.98731 1.000 57.20819 58 LYS B O 1
ATOM 1553 N N . ASN B 1 62 ? 21.97214 -38.87069 21.99302 1.000 66.41940 59 ASN B N 1
ATOM 1554 C CA . ASN B 1 62 ? 20.50773 -38.90387 22.01717 1.000 70.56896 59 ASN B CA 1
ATOM 1555 C C . ASN B 1 62 ? 19.92332 -38.68376 20.62392 1.000 61.24191 59 ASN B C 1
ATOM 1556 O O . ASN B 1 62 ? 18.97312 -37.92292 20.44697 1.000 63.20389 59 ASN B O 1
ATOM 1561 N N . GLY B 1 63 ? 20.51042 -39.33191 19.62211 1.000 61.05121 60 GLY B N 1
ATOM 1562 C CA . GLY B 1 63 ? 20.01290 -39.23286 18.26553 1.000 59.90502 60 GLY B CA 1
ATOM 1563 C C . GLY B 1 63 ? 20.31096 -37.94185 17.52525 1.000 58.65991 60 GLY B C 1
ATOM 1564 O O . GLY B 1 63 ? 19.87574 -37.80567 16.37379 1.000 57.68962 60 GLY B O 1
ATOM 1565 N N . GLU B 1 64 ? 21.03396 -36.99512 18.12857 1.000 50.75830 61 GLU B N 1
ATOM 1566 C CA . GLU B 1 64 ? 21.44730 -35.76676 17.46346 1.000 47.20279 61 GLU B CA 1
ATOM 1567 C C . GLU B 1 64 ? 22.96002 -35.75814 17.25262 1.000 49.27589 61 GLU B C 1
ATOM 1568 O O . GLU B 1 64 ? 23.72052 -36.26801 18.08043 1.000 44.02830 61 GLU B O 1
ATOM 1574 N N . LEU B 1 65 ? 23.40251 -35.14233 16.15003 1.000 44.08346 62 LEU B N 1
ATOM 1575 C CA . LEU B 1 65 ? 24.81457 -35.17628 15.76717 1.000 43.90741 62 LEU B CA 1
ATOM 1576 C C . LEU B 1 65 ? 25.48359 -33.85379 16.12257 1.000 33.81833 62 LEU B C 1
ATOM 1577 O O . LEU B 1 65 ? 24.96125 -32.78338 15.78257 1.000 34.35669 62 LEU B O 1
ATOM 1582 N N . TYR B 1 66 ? 26.64519 -33.93658 16.79342 1.000 34.67660 63 TYR B N 1
ATOM 1583 C CA . TYR B 1 66 ? 27.36798 -32.75648 17.27043 1.000 41.83505 63 TYR B CA 1
ATOM 1584 C C . TYR B 1 66 ? 28.75990 -32.71913 16.67054 1.000 36.67283 63 TYR B C 1
ATOM 1585 O O . TYR B 1 66 ? 29.45022 -33.73855 16.62205 1.000 36.34056 63 TYR B O 1
ATOM 1594 N N . LEU B 1 67 ? 29.17973 -31.52315 16.28412 1.000 31.20311 64 LEU B N 1
ATOM 1595 C CA . LEU B 1 67 ? 30.54526 -31.24896 15.86669 1.000 30.63641 64 LEU B CA 1
ATOM 1596 C C . LEU B 1 67 ? 31.34496 -30.83629 17.09384 1.000 44.40081 64 LEU B C 1
ATOM 1597 O O . LEU B 1 67 ? 31.03848 -29.80475 17.72744 1.000 33.74477 64 LEU B O 1
ATOM 1602 N N . LEU B 1 68 ? 32.35102 -31.64058 17.43392 1.000 40.27774 65 LEU B N 1
ATOM 1603 C CA . LEU B 1 68 ? 33.15295 -31.46540 18.63783 1.000 41.42746 65 LEU B CA 1
ATOM 1604 C C . LEU B 1 68 ? 34.54389 -30.97294 18.27360 1.000 45.98919 65 LEU B C 1
ATOM 1605 O O . LEU B 1 68 ? 35.06248 -31.27365 17.18918 1.000 43.84592 65 LEU B O 1
ATOM 1610 N N . ASN B 1 69 ? 35.12378 -30.18209 19.18768 1.000 45.54869 66 ASN B N 1
ATOM 1611 C CA . ASN B 1 69 ? 36.51409 -29.72837 19.11874 1.000 46.56479 66 ASN B CA 1
ATOM 1612 C C . ASN B 1 69 ? 36.78293 -28.85069 17.91634 1.000 43.70471 66 ASN B C 1
ATOM 1613 O O . ASN B 1 69 ? 37.92912 -28.74063 17.47270 1.000 48.48476 66 ASN B O 1
ATOM 1618 N N . LEU B 1 70 ? 35.76574 -28.23749 17.33889 1.000 41.58406 67 LEU B N 1
ATOM 1619 C CA . LEU B 1 70 ? 36.02667 -27.14093 16.42757 1.000 35.92511 67 LEU B CA 1
ATOM 1620 C C . LEU B 1 70 ? 36.41178 -25.91877 17.26663 1.000 41.77659 67 LEU B C 1
ATOM 1621 O O . LEU B 1 70 ? 35.73632 -25.60771 18.26201 1.000 41.30266 67 LEU B O 1
ATOM 1626 N N . HIS B 1 71 ? 37.53895 -25.27861 16.93254 1.000 39.80209 68 HIS B N 1
ATOM 1627 C CA . HIS B 1 71 ? 37.97697 -24.06092 17.63278 1.000 38.98447 68 HIS B CA 1
ATOM 1628 C C . HIS B 1 71 ? 37.57028 -22.85111 16.79923 1.000 42.42088 68 HIS B C 1
ATOM 1629 O O . HIS B 1 71 ? 38.06546 -22.67110 15.68956 1.000 42.69895 68 HIS B O 1
ATOM 1636 N N . ILE B 1 72 ? 36.62477 -22.06131 17.28990 1.000 39.88695 69 ILE B N 1
ATOM 1637 C CA . ILE B 1 72 ? 36.29332 -20.77162 16.68643 1.000 37.86253 69 ILE B CA 1
ATOM 1638 C C . ILE B 1 72 ? 36.81968 -19.69561 17.61877 1.000 43.67543 69 ILE B C 1
ATOM 1639 O O . ILE B 1 72 ? 36.38903 -19.62851 18.78530 1.000 39.21601 69 ILE B O 1
ATOM 1644 N N . PRO B 1 73 ? 37.74347 -18.83473 17.19706 1.000 44.34720 70 PRO B N 1
ATOM 1645 C CA . PRO B 1 73 ? 38.37905 -17.86936 18.14698 1.000 41.44837 70 PRO B CA 1
ATOM 1646 C C . PRO B 1 73 ? 37.37755 -16.84316 18.65408 1.000 44.73249 70 PRO B C 1
ATOM 1647 O O . PRO B 1 73 ? 36.36304 -16.57452 17.98572 1.000 35.85410 70 PRO B O 1
ATOM 1651 N N . PRO B 1 74 ? 37.65080 -16.21849 19.81026 1.000 39.36351 71 PRO B N 1
ATOM 1652 C CA . PRO B 1 74 ? 36.79269 -15.11778 20.27946 1.000 39.54243 71 PRO B CA 1
ATOM 1653 C C . PRO B 1 74 ? 36.65089 -14.03977 19.22026 1.000 45.54306 71 PRO B C 1
ATOM 1654 O O . PRO B 1 74 ? 37.51786 -13.85355 18.37927 1.000 41.90272 71 PRO B O 1
ATOM 1658 N N . TYR B 1 75 ? 35.49697 -13.40205 19.20152 1.000 42.53503 72 TYR B N 1
ATOM 1659 C CA . TYR B 1 75 ? 35.30617 -12.17919 18.44077 1.000 37.92992 72 TYR B CA 1
ATOM 1660 C C . TYR B 1 75 ? 35.90049 -11.00162 19.20046 1.000 45.16042 72 TYR B C 1
ATOM 1661 O O . TYR B 1 75 ? 35.70992 -10.87496 20.41356 1.000 46.20897 72 TYR B O 1
ATOM 1670 N N . SER B 1 76 ? 36.62872 -10.14090 18.48094 1.000 50.96701 73 SER B N 1
ATOM 1671 C CA . SER B 1 76 ? 37.48125 -9.16043 19.15029 1.000 54.16106 73 SER B CA 1
ATOM 1672 C C . SER B 1 76 ?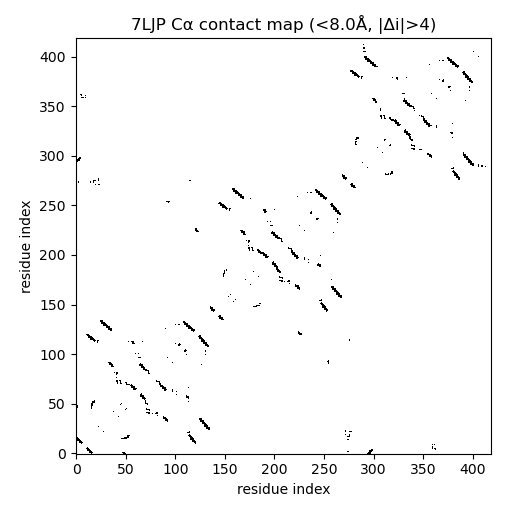 36.67319 -8.25219 20.06877 1.000 46.10790 73 SER B C 1
ATOM 1673 O O . SER B 1 76 ? 37.14951 -7.87786 21.14330 1.000 53.66058 73 SER B O 1
ATOM 1676 N N . HIS B 1 77 ? 35.44417 -7.90084 19.67548 1.000 51.76999 74 HIS B N 1
ATOM 1677 C CA . HIS B 1 77 ? 34.60405 -6.97761 20.43863 1.000 58.87211 74 HIS B CA 1
ATOM 1678 C C . HIS B 1 77 ? 33.46234 -7.68349 21.19680 1.000 43.45969 74 HIS B C 1
ATOM 1679 O O . HIS B 1 77 ? 32.48458 -7.03387 21.57025 1.000 47.15442 74 HIS B O 1
ATOM 1686 N N . GLY B 1 78 ? 33.55947 -8.99685 21.41602 1.000 48.12848 75 GLY B N 1
ATOM 1687 C CA . GLY B 1 78 ? 32.45413 -9.72247 22.03535 1.000 41.18451 75 GLY B CA 1
ATOM 1688 C C . GLY B 1 78 ? 32.33562 -9.51271 23.52376 1.000 37.75486 75 GLY B C 1
ATOM 1689 O O . GLY B 1 78 ? 31.22633 -9.52985 24.05297 1.000 32.54796 75 GLY B O 1
ATOM 1690 N N . GLY B 1 79 ? 33.45915 -9.30859 24.22417 1.000 35.23703 76 GLY B N 1
ATOM 1691 C CA . GLY B 1 79 ? 33.36571 -9.03873 25.65830 1.000 35.32851 76 GLY B CA 1
ATOM 1692 C C . GLY B 1 79 ? 32.72170 -10.20056 26.40204 1.000 41.31685 76 GLY B C 1
ATOM 1693 O O . GLY B 1 79 ? 32.99307 -11.38275 26.13330 1.000 36.16104 76 GLY B O 1
ATOM 1694 N N . VAL B 1 80 ? 31.81744 -9.86574 27.32046 1.000 32.80448 77 VAL B N 1
ATOM 1695 C CA . VAL B 1 80 ? 31.15099 -10.89928 28.10504 1.000 31.95870 77 VAL B CA 1
ATOM 1696 C C . VAL B 1 80 ? 30.29502 -11.82862 27.23190 1.000 33.62142 77 VAL B C 1
ATOM 1697 O O . VAL B 1 80 ? 29.95415 -12.93967 27.66830 1.000 30.89658 77 VAL B O 1
ATOM 1701 N N . TYR B 1 81 ? 29.97576 -11.42310 25.99548 1.000 29.25402 78 TYR B N 1
ATOM 1702 C CA . TYR B 1 81 ? 29.13476 -12.22410 25.10836 1.000 29.87176 78 TYR B CA 1
ATOM 1703 C C . TYR B 1 81 ? 29.91446 -13.20405 24.24881 1.000 31.28766 78 TYR B C 1
ATOM 1704 O O . TYR B 1 81 ? 29.29564 -13.96380 23.49042 1.000 28.64032 78 TYR B O 1
ATOM 1713 N N . ASN B 1 82 ? 31.23350 -13.25281 24.36132 1.000 28.51730 79 ASN B N 1
ATOM 1714 C CA . ASN B 1 82 ? 31.97722 -14.18658 23.52308 1.000 33.42470 79 ASN B CA 1
ATOM 1715 C C . ASN B 1 82 ? 31.58581 -15.61361 23.87832 1.000 33.82977 79 ASN B C 1
ATOM 1716 O O . ASN B 1 82 ? 31.29342 -15.93003 25.03968 1.000 30.46997 79 ASN B O 1
ATOM 1721 N N . HIS B 1 83 ? 31.47178 -16.44034 22.83909 1.000 30.29187 80 HIS B N 1
ATOM 1722 C CA . HIS B 1 83 ? 31.13287 -17.85032 22.93271 1.000 30.18900 80 HIS B CA 1
ATOM 1723 C C . HIS B 1 83 ? 32.30061 -18.65003 23.55510 1.000 34.29753 80 HIS B C 1
ATOM 1724 O O . HIS B 1 83 ? 33.42795 -18.17785 23.66920 1.000 33.69565 80 HIS B O 1
ATOM 1731 N N . ASP B 1 84 ? 32.01499 -19.88064 23.94637 1.000 31.40584 81 ASP B N 1
ATOM 1732 C CA . ASP B 1 84 ? 33.07063 -20.83828 24.28414 1.000 35.32889 81 ASP B CA 1
ATOM 1733 C C . ASP B 1 84 ? 33.73035 -21.33567 22.99889 1.000 35.99372 81 ASP B C 1
ATOM 1734 O O . ASP B 1 84 ? 33.05033 -21.96751 22.17276 1.000 33.63367 81 ASP B O 1
ATOM 1739 N N . PRO B 1 85 ? 35.01554 -21.04024 22.75957 1.000 34.11539 82 PRO B N 1
ATOM 1740 C CA . PRO B 1 85 ? 35.61658 -21.34549 21.43831 1.000 37.92494 82 PRO B CA 1
ATOM 1741 C C . PRO B 1 85 ? 35.51551 -22.80210 21.02139 1.000 43.93426 82 PRO B C 1
ATOM 1742 O O . PRO B 1 85 ? 35.48608 -23.08649 19.81118 1.000 37.23610 82 PRO B O 1
ATOM 1746 N N . GLU B 1 86 ? 35.43759 -23.73170 21.97752 1.000 41.02066 83 GLU B N 1
ATOM 1747 C CA . GLU B 1 86 ? 35.39885 -25.14994 21.63919 1.000 45.51135 83 GLU B CA 1
ATOM 1748 C C . GLU B 1 86 ? 34.16355 -25.84995 22.18257 1.000 43.13459 83 GLU B C 1
ATOM 1749 O O . GLU B 1 86 ? 34.18365 -27.05567 22.39607 1.000 43.57073 83 GLU B O 1
ATOM 1755 N N . ARG B 1 87 ? 33.05325 -25.12925 22.33081 1.000 31.84465 84 ARG B N 1
ATOM 1756 C CA . ARG B 1 87 ? 31.84450 -25.80068 22.74428 1.000 39.67446 84 ARG B CA 1
ATOM 1757 C C . ARG B 1 87 ? 31.43922 -26.84307 21.69071 1.000 34.85087 84 ARG B C 1
ATOM 1758 O O . ARG B 1 87 ? 31.84241 -26.74934 20.53161 1.000 32.92709 84 ARG B O 1
ATOM 1766 N N . PRO B 1 88 ? 30.70627 -27.87405 22.09018 1.000 35.03117 85 PRO B N 1
ATOM 1767 C CA . PRO B 1 88 ? 30.09325 -28.77825 21.10637 1.000 40.49758 85 PRO B CA 1
ATOM 1768 C C . PRO B 1 88 ? 29.00312 -28.03522 20.36093 1.000 40.11901 85 PRO B C 1
ATOM 1769 O O . PRO B 1 88 ? 28.25447 -27.25776 20.96797 1.000 36.41465 85 PRO B O 1
ATOM 1773 N N . ARG B 1 89 ? 28.90867 -28.28235 19.05126 1.000 33.18234 86 ARG B N 1
ATOM 1774 C CA . ARG B 1 89 ? 27.98248 -27.56733 18.16671 1.000 32.26658 86 ARG B CA 1
ATOM 1775 C C . ARG B 1 89 ? 27.07278 -28.54187 17.44360 1.000 38.46994 86 ARG B C 1
ATOM 1776 O O . ARG B 1 89 ? 27.54962 -29.48094 16.77815 1.000 32.87501 86 ARG B O 1
ATOM 1784 N N . LYS B 1 90 ? 25.76872 -28.34941 17.61998 1.000 34.72533 87 LYS B N 1
ATOM 1785 C CA . LYS B 1 90 ? 24.79391 -29.24595 17.01256 1.000 45.23548 87 LYS B CA 1
ATOM 1786 C C . LYS B 1 90 ? 24.73136 -29.04074 15.49677 1.000 34.41871 87 LYS B C 1
ATOM 1787 O O . LYS B 1 90 ? 24.58680 -27.91460 15.01361 1.000 32.78402 87 LYS B O 1
ATOM 1793 N N . LEU B 1 91 ? 24.79696 -30.13382 14.75955 1.000 30.82458 88 LEU B N 1
ATOM 1794 C CA . LEU B 1 91 ? 24.62279 -30.10079 13.30690 1.000 32.33478 88 LEU B CA 1
ATOM 1795 C C . LEU B 1 91 ? 23.16662 -30.34957 12.92831 1.000 34.74975 88 LEU B C 1
ATOM 1796 O O . LEU B 1 91 ? 22.45564 -31.08905 13.61054 1.000 46.12859 88 LEU B O 1
ATOM 1801 N N . LEU B 1 92 ? 22.68703 -29.64072 11.92275 1.000 30.98868 89 LEU B N 1
ATOM 1802 C CA . LEU B 1 92 ? 21.28142 -29.71685 11.53129 1.000 31.89200 89 LEU B CA 1
ATOM 1803 C C . LEU B 1 92 ? 21.13605 -30.53780 10.24364 1.000 32.98002 89 LEU B C 1
ATOM 1804 O O . LEU B 1 92 ? 21.54060 -30.08503 9.16578 1.000 27.85958 89 LEU B O 1
ATOM 1809 N N . LEU B 1 93 ? 20.52985 -31.72666 10.35460 1.000 34.10000 90 LEU B N 1
ATOM 1810 C CA . LEU B 1 93 ? 20.38344 -32.67550 9.24118 1.000 35.16854 90 LEU B CA 1
ATOM 1811 C C . LEU B 1 93 ? 18.97601 -33.28430 9.23720 1.000 36.48515 90 LEU B C 1
ATOM 1812 O O . LEU B 1 93 ? 18.27889 -33.25509 10.25154 1.000 30.63913 90 LEU B O 1
ATOM 1817 N N . HIS B 1 94 ? 18.54966 -33.82366 8.08172 1.000 28.62273 91 HIS B N 1
ATOM 1818 C CA . HIS B 1 94 ? 17.25035 -34.49516 8.01958 1.000 30.71363 91 HIS B CA 1
ATOM 1819 C C . HIS B 1 94 ? 17.26967 -35.73686 8.90575 1.000 33.89002 91 HIS B C 1
ATOM 1820 O O . HIS B 1 94 ? 18.31600 -36.35510 9.10958 1.000 30.10640 91 HIS B O 1
ATOM 1827 N N . LYS B 1 95 ? 16.10202 -36.10866 9.44571 1.000 32.96668 92 LYS B N 1
ATOM 1828 C CA . LYS B 1 95 ? 16.01821 -37.36414 10.20088 1.000 31.04908 92 LYS B CA 1
ATOM 1829 C C . LYS B 1 95 ? 16.53507 -38.56045 9.38323 1.000 31.96640 92 LYS B C 1
ATOM 1830 O O . LYS B 1 95 ? 17.20582 -39.44583 9.92290 1.000 34.51178 92 LYS B O 1
ATOM 1836 N N . ARG B 1 96 ? 16.19504 -38.63061 8.10128 1.000 32.89693 93 ARG B N 1
ATOM 1837 C CA A ARG B 1 96 ? 16.63010 -39.77318 7.29625 0.409 33.93362 93 ARG B CA 1
ATOM 1838 C CA B ARG B 1 96 ? 16.63097 -39.77300 7.29759 0.591 33.95614 93 ARG B CA 1
ATOM 1839 C C . ARG B 1 96 ? 18.15004 -39.80392 7.16180 1.000 35.36676 93 ARG B C 1
ATOM 1840 O O . ARG B 1 96 ? 18.76338 -40.88090 7.15307 1.000 30.39319 93 ARG B O 1
ATOM 1855 N N . GLU B 1 97 ? 18.77602 -38.63276 7.05675 1.000 29.82307 94 GLU B N 1
ATOM 1856 C CA . GLU B 1 97 ? 20.23692 -38.55971 7.01915 1.000 33.00683 94 GLU B CA 1
ATOM 1857 C C . GLU B 1 97 ? 20.83913 -39.02710 8.33593 1.000 33.69908 94 GLU B C 1
ATOM 1858 O O . GLU B 1 97 ? 21.80542 -39.81136 8.35539 1.000 31.94918 94 GLU B O 1
ATOM 1864 N N . LEU B 1 98 ? 20.28637 -38.54321 9.44861 1.000 29.39037 95 LEU B N 1
ATOM 1865 C CA . LEU B 1 98 ? 20.80717 -38.91885 10.76060 1.000 34.61103 95 LEU B CA 1
ATOM 1866 C C . LEU B 1 98 ? 20.72722 -40.42026 10.96784 1.000 36.25787 95 LEU B C 1
ATOM 1867 O O . LEU B 1 98 ? 21.64674 -41.01646 11.52506 1.000 37.08735 95 LEU B O 1
ATOM 1872 N N . LYS B 1 99 ? 19.60933 -41.04086 10.55080 1.000 33.83112 96 LYS B N 1
ATOM 1873 C CA . LYS B 1 99 ? 19.46412 -42.48855 10.69133 1.000 41.02830 96 LYS B CA 1
ATOM 1874 C C . LYS B 1 99 ? 20.54221 -43.23835 9.91489 1.000 42.20612 96 LYS B C 1
ATOM 1875 O O . LYS B 1 99 ? 21.16916 -44.16018 10.45000 1.000 41.69718 96 LYS B O 1
ATOM 1881 N N . ARG B 1 100 ? 20.78340 -42.85435 8.64989 1.000 34.98663 97 ARG B N 1
ATOM 1882 C CA . ARG B 1 100 ? 21.86233 -43.50051 7.90032 1.000 35.71537 97 ARG B CA 1
ATOM 1883 C C . ARG B 1 100 ? 23.21756 -43.26480 8.56376 1.000 39.47671 97 ARG B C 1
ATOM 1884 O O . ARG B 1 100 ? 24.03838 -44.19149 8.65353 1.000 36.46071 97 ARG B O 1
ATOM 1892 N N . LEU B 1 101 ? 23.47533 -42.02876 9.03519 1.000 34.25449 98 LEU B N 1
ATOM 1893 C CA . LEU B 1 101 ? 24.76647 -41.72745 9.66730 1.000 35.42306 98 LEU B CA 1
ATOM 1894 C C . LEU B 1 101 ? 24.97978 -42.56383 10.93107 1.000 42.93936 98 LEU B C 1
ATOM 1895 O O . LEU B 1 101 ? 26.08742 -43.05362 11.17631 1.000 37.95531 98 LEU B O 1
ATOM 1900 N N . MET B 1 102 ? 23.92414 -42.72711 11.74478 1.000 40.27946 99 MET B N 1
ATOM 1901 C CA A MET B 1 102 ? 23.99800 -43.58195 12.92415 0.531 45.26770 99 MET B CA 1
ATOM 1902 C CA B MET B 1 102 ? 24.02701 -43.57399 12.92933 0.469 45.25984 99 MET B CA 1
ATOM 1903 C C . MET B 1 102 ? 24.41295 -45.00092 12.55631 1.000 49.63874 99 MET B C 1
ATOM 1904 O O . MET B 1 102 ? 25.28639 -45.59556 13.20030 1.000 50.36584 99 MET B O 1
ATOM 1913 N N . GLY B 1 103 ? 23.78802 -45.55828 11.51900 1.000 40.52912 100 GLY B N 1
ATOM 1914 C CA . GLY B 1 103 ? 24.14986 -46.89893 11.07381 1.000 43.25692 100 GLY B CA 1
ATOM 1915 C C . GLY B 1 103 ? 25.59338 -46.99386 10.62303 1.000 50.09122 100 GLY B C 1
ATOM 1916 O O . GLY B 1 103 ? 26.28482 -47.95936 10.94489 1.000 53.67304 100 GLY B O 1
ATOM 1917 N N . LYS B 1 104 ? 26.06372 -45.99651 9.85788 1.000 44.22903 101 LYS B N 1
ATOM 1918 C CA . LYS B 1 104 ? 27.42344 -46.03431 9.31092 1.000 51.48378 101 LYS B CA 1
ATOM 1919 C C . LYS B 1 104 ? 28.47873 -46.05079 10.41293 1.000 46.07188 101 LYS B C 1
ATOM 1920 O O . LYS B 1 104 ? 29.50577 -46.71961 10.27841 1.000 48.70699 101 LYS B O 1
ATOM 1926 N N . VAL B 1 105 ? 28.28163 -45.26972 11.47975 1.000 47.68301 102 VAL B N 1
ATOM 1927 C CA . VAL B 1 105 ? 29.27791 -45.21196 12.55155 1.000 52.55344 102 VAL B CA 1
ATOM 1928 C C . VAL B 1 105 ? 29.22520 -46.43214 13.45362 1.000 62.65528 102 VAL B C 1
ATOM 1929 O O . VAL B 1 105 ? 30.03835 -46.53555 14.38058 1.000 56.67589 102 VAL B O 1
ATOM 1933 N N . GLN B 1 106 ? 28.27269 -47.34437 13.23371 1.000 60.25813 103 GLN B N 1
ATOM 1934 C CA . GLN B 1 106 ? 28.30287 -48.60724 13.95492 1.000 66.29447 103 GLN B CA 1
ATOM 1935 C C . GLN B 1 106 ? 29.38504 -49.51773 13.40253 1.000 63.96658 103 GLN B C 1
ATOM 1936 O O . GLN B 1 106 ? 29.85429 -50.40526 14.11797 1.000 76.88207 103 GLN B O 1
ATOM 1942 N N . GLU B 1 107 ? 29.79145 -49.31035 12.15321 1.000 56.41472 104 GLU B N 1
ATOM 1943 C CA . GLU B 1 107 ? 30.85703 -50.11167 11.56420 1.000 58.52004 104 GLU B CA 1
ATOM 1944 C C . GLU B 1 107 ? 32.22029 -49.73692 12.13460 1.000 57.23632 104 GLU B C 1
ATOM 1945 O O . GLU B 1 107 ? 32.52729 -48.56161 12.35033 1.000 54.03018 104 GLU B O 1
ATOM 1951 N N . GLU B 1 108 ? 33.06868 -50.74239 12.32356 1.000 64.53212 105 GLU B N 1
ATOM 1952 C CA . GLU B 1 108 ? 34.36380 -50.49734 12.94514 1.000 73.00631 105 GLU B CA 1
ATOM 1953 C C . GLU B 1 108 ? 35.25165 -49.69133 11.99891 1.000 49.93478 105 GLU B C 1
ATOM 1954 O O . GLU B 1 108 ? 35.29694 -49.94859 10.79230 1.000 52.91251 105 GLU B O 1
ATOM 1960 N N . GLY B 1 109 ? 35.96241 -48.71647 12.54514 1.000 53.65841 106 GLY B N 1
ATOM 1961 C CA . GLY B 1 109 ? 36.82165 -47.89692 11.71966 1.000 56.78418 106 GLY B CA 1
ATOM 1962 C C . GLY B 1 109 ? 36.13267 -46.76702 10.97538 1.000 61.45412 106 GLY B C 1
ATOM 1963 O O . GLY B 1 109 ? 36.80387 -46.00023 10.27345 1.000 53.68879 106 GLY B O 1
ATOM 1964 N N . VAL B 1 110 ? 34.82667 -46.64293 11.07176 1.000 48.56492 107 VAL B N 1
ATOM 1965 C CA . VAL B 1 110 ? 34.11939 -45.58286 10.36509 1.000 44.11538 107 VAL B CA 1
ATOM 1966 C C . VAL B 1 110 ? 33.75950 -44.47843 11.34220 1.000 46.50042 107 VAL B C 1
ATOM 1967 O O . VAL B 1 110 ? 33.14948 -44.73140 12.39022 1.000 47.46675 107 VAL B O 1
ATOM 1971 N N . THR B 1 111 ? 34.10671 -43.24819 10.97829 1.000 37.86773 108 THR B N 1
ATOM 1972 C CA . THR B 1 111 ? 33.82499 -42.06504 11.77820 1.000 39.07736 108 THR B CA 1
ATOM 1973 C C . THR B 1 111 ? 33.23989 -40.98871 10.85889 1.000 44.96975 108 THR B C 1
ATOM 1974 O O . THR B 1 111 ? 33.07560 -41.20800 9.65426 1.000 40.98035 108 THR B O 1
ATOM 1978 N N . ILE B 1 112 ? 32.85675 -39.85115 11.44348 1.000 40.53213 109 ILE B N 1
ATOM 1979 C CA . ILE B 1 112 ? 32.29958 -38.71360 10.71730 1.000 33.03241 109 ILE B CA 1
ATOM 1980 C C . ILE B 1 112 ? 33.18358 -37.52103 11.01575 1.000 39.54910 109 ILE B C 1
ATOM 1981 O O . ILE B 1 112 ? 33.34156 -37.16052 12.18350 1.000 41.15735 109 ILE B O 1
ATOM 1986 N N . VAL B 1 113 ? 33.75756 -36.91206 9.98065 1.000 36.62753 110 VAL B N 1
ATOM 1987 C CA . VAL B 1 113 ? 34.65169 -35.76446 10.13851 1.000 38.11661 110 VAL B CA 1
ATOM 1988 C C . VAL B 1 113 ? 34.17369 -34.56288 9.33484 1.000 40.36013 110 VAL B C 1
ATOM 1989 O O . VAL B 1 113 ? 33.59969 -34.73802 8.24619 1.000 32.52592 110 VAL B O 1
ATOM 1993 N N . PRO B 1 114 ? 34.42776 -33.32955 9.78969 1.000 37.60132 111 PRO B N 1
ATOM 1994 C CA . PRO B 1 114 ? 34.08545 -32.17777 8.96635 1.000 34.27989 111 PRO B CA 1
ATOM 1995 C C . PRO B 1 114 ? 35.11891 -31.98101 7.87659 1.000 37.85260 111 PRO B C 1
ATOM 1996 O O . PRO B 1 114 ? 36.31093 -32.23683 8.05629 1.000 37.20877 111 PRO B O 1
ATOM 2000 N N . LEU B 1 115 ? 34.64149 -31.52157 6.72679 1.000 31.10219 112 LEU B N 1
ATOM 2001 C CA . LEU B 1 115 ? 35.51604 -31.25249 5.59132 1.000 38.83497 112 LEU B CA 1
ATOM 2002 C C . LEU B 1 115 ? 35.70706 -29.75585 5.37896 1.000 38.48809 112 LEU B C 1
ATOM 2003 O O . LEU B 1 115 ? 36.83521 -29.30572 5.15887 1.000 33.00109 112 LEU B O 1
ATOM 2008 N N . LYS B 1 116 ? 34.62121 -28.96991 5.42915 1.000 33.28003 113 LYS B N 1
ATOM 2009 C CA . LYS B 1 116 ? 34.65145 -27.54746 5.07146 1.000 34.54085 113 LYS B CA 1
ATOM 2010 C C . LYS B 1 116 ? 33.54766 -26.81193 5.82484 1.000 35.55746 113 LYS B C 1
ATOM 2011 O O . LYS B 1 116 ? 32.50895 -27.40061 6.13786 1.000 30.70339 113 LYS B O 1
ATOM 2017 N N . ILE B 1 117 ? 33.76994 -25.52404 6.09772 1.000 32.20985 114 ILE B N 1
ATOM 2018 C CA . ILE B 1 117 ? 32.72292 -24.60904 6.55452 1.000 37.30143 114 ILE B CA 1
ATOM 2019 C C . ILE B 1 117 ? 32.60939 -23.49117 5.52869 1.000 37.48356 114 ILE B C 1
ATOM 2020 O O . ILE B 1 117 ? 33.62268 -22.96638 5.03644 1.000 36.51955 114 ILE B O 1
ATOM 2025 N N . TYR B 1 118 ? 31.37530 -23.16441 5.17122 1.000 32.54243 115 TYR B N 1
ATOM 2026 C CA . TYR B 1 118 ? 31.13754 -22.14552 4.17243 1.000 34.38273 115 TYR B CA 1
ATOM 2027 C C . TYR B 1 118 ? 29.78452 -21.50091 4.41192 1.000 37.78871 115 TYR B C 1
ATOM 2028 O O . TYR B 1 118 ? 28.92726 -22.05503 5.11849 1.000 33.43441 115 TYR B O 1
ATOM 2037 N N . PHE B 1 119 ? 29.62056 -20.31295 3.80801 1.000 35.77204 116 PHE B N 1
ATOM 2038 C CA . PHE B 1 119 ? 28.39809 -19.50874 3.83773 1.000 32.46672 116 PHE B CA 1
ATOM 2039 C C . PHE B 1 119 ? 27.71498 -19.49547 2.47675 1.000 42.21851 116 PHE B C 1
ATOM 2040 O O . PHE B 1 119 ? 28.38690 -19.34253 1.45005 1.000 40.76948 116 PHE B O 1
ATOM 2048 N N . ASN B 1 120 ? 26.39391 -19.67686 2.45809 1.000 35.50193 117 ASN B N 1
ATOM 2049 C CA . ASN B 1 120 ? 25.70161 -19.54326 1.18398 1.000 44.45947 117 ASN B CA 1
ATOM 2050 C C . ASN B 1 120 ? 25.38595 -18.05580 0.95541 1.000 44.51077 117 ASN B C 1
ATOM 2051 O O . ASN B 1 120 ? 25.76945 -17.18667 1.75399 1.000 43.43351 117 ASN B O 1
ATOM 2056 N N . ASP B 1 121 ? 24.67369 -17.72858 -0.12598 1.000 51.41560 118 ASP B N 1
ATOM 2057 C CA . ASP B 1 121 ? 24.48910 -16.29729 -0.41890 1.000 58.01773 118 ASP B CA 1
ATOM 2058 C C . ASP B 1 121 ? 23.54494 -15.61044 0.56287 1.000 55.75764 118 ASP B C 1
ATOM 2059 O O . ASP B 1 121 ? 23.49005 -14.36981 0.59785 1.000 55.38450 118 ASP B O 1
ATOM 2064 N N . ARG B 1 122 ? 22.80341 -16.36417 1.35892 1.000 46.27693 119 ARG B N 1
ATOM 2065 C CA . ARG B 1 122 ? 22.00427 -15.73831 2.39697 1.000 45.67416 119 ARG B CA 1
ATOM 2066 C C . ARG B 1 122 ? 22.79671 -15.53328 3.67635 1.000 49.40098 119 ARG B C 1
ATOM 2067 O O . ARG B 1 122 ? 22.24525 -15.03753 4.65901 1.000 41.50135 119 ARG B O 1
ATOM 2075 N N . GLY B 1 123 ? 24.09049 -15.84147 3.67362 1.000 43.54203 120 GLY B N 1
ATOM 2076 C CA . GLY B 1 123 ? 24.82137 -15.66891 4.91193 1.000 40.33695 120 GLY B CA 1
ATOM 2077 C C . GLY B 1 123 ? 24.63534 -16.78371 5.90233 1.000 36.67963 120 GLY B C 1
ATOM 2078 O O . GLY B 1 123 ? 24.98441 -16.61289 7.07610 1.000 36.61595 120 GLY B O 1
ATOM 2079 N N . ILE B 1 124 ? 24.09111 -17.93061 5.47155 1.000 32.85374 121 ILE B N 1
ATOM 2080 C CA . ILE B 1 124 ? 23.85537 -19.05385 6.37009 1.000 35.09703 121 ILE B CA 1
ATOM 2081 C C . ILE B 1 124 ? 25.06941 -19.98010 6.31467 1.000 31.01936 121 ILE B C 1
ATOM 2082 O O . ILE B 1 124 ? 25.49344 -20.38789 5.22596 1.000 29.78763 121 ILE B O 1
ATOM 2087 N N . ALA B 1 125 ? 25.60831 -20.32703 7.48795 1.000 29.16051 122 ALA B N 1
ATOM 2088 C CA . ALA B 1 125 ? 26.77423 -21.21819 7.58711 1.000 37.57066 122 ALA B CA 1
ATOM 2089 C C . ALA B 1 125 ? 26.37993 -22.68460 7.38843 1.000 36.29684 122 ALA B C 1
ATOM 2090 O O . ALA B 1 125 ? 25.34461 -23.13950 7.90026 1.000 28.07661 122 ALA B O 1
ATOM 2092 N N . LYS B 1 126 ? 27.23071 -23.43580 6.67569 1.000 29.52830 123 LYS B N 1
ATOM 2093 C CA . LYS B 1 126 ? 27.00952 -24.85991 6.44099 1.000 30.16357 123 LYS B CA 1
ATOM 2094 C C . LYS B 1 126 ? 28.30653 -25.58176 6.74055 1.000 32.98508 123 LYS B C 1
ATOM 2095 O O . LYS B 1 126 ? 29.38872 -24.99971 6.58925 1.000 32.94679 123 LYS B O 1
ATOM 2101 N N . VAL B 1 127 ? 28.20106 -26.84875 7.14596 1.000 28.56410 124 VAL B N 1
ATOM 2102 C CA . VAL B 1 127 ? 29.37213 -27.70152 7.34300 1.000 29.25357 124 VAL B CA 1
ATOM 2103 C C . VAL B 1 127 ? 29.24972 -28.90525 6.40597 1.000 35.82936 124 VAL B C 1
ATOM 2104 O O . VAL B 1 127 ? 28.31559 -29.71408 6.52547 1.000 27.17805 124 VAL B O 1
ATOM 2108 N N . GLU B 1 128 ? 30.20423 -29.04346 5.49166 1.000 31.18633 125 GLU B N 1
ATOM 2109 C CA . GLU B 1 128 ? 30.28762 -30.25131 4.68690 1.000 29.74633 125 GLU B CA 1
ATOM 2110 C C . GLU B 1 128 ? 30.93982 -31.32311 5.55159 1.000 27.06196 125 GLU B C 1
ATOM 2111 O O . GLU B 1 128 ? 32.01927 -31.09955 6.09679 1.000 32.10989 125 GLU B O 1
ATOM 2117 N N . ILE B 1 129 ? 30.27883 -32.47168 5.72966 1.000 25.21862 126 ILE B N 1
ATOM 2118 C CA . ILE B 1 129 ? 30.84076 -33.52799 6.56042 1.000 31.85892 126 ILE B CA 1
ATOM 2119 C C . ILE B 1 129 ? 30.97095 -34.80563 5.74343 1.000 36.87905 126 ILE B C 1
ATOM 2120 O O . ILE B 1 129 ? 30.27900 -34.98952 4.74998 1.000 29.41169 126 ILE B O 1
ATOM 2125 N N . ALA B 1 130 ? 31.80929 -35.72959 6.22600 1.000 30.96716 127 ALA B N 1
ATOM 2126 C CA . ALA B 1 130 ? 32.06230 -36.98204 5.53003 1.000 35.33705 127 ALA B CA 1
ATOM 2127 C C . ALA B 1 130 ? 31.97219 -38.15822 6.48760 1.000 32.78074 127 ALA B C 1
ATOM 2128 O O . ALA B 1 130 ? 32.56274 -38.13040 7.57927 1.000 32.12256 127 ALA B O 1
ATOM 2130 N N . VAL B 1 131 ? 31.25231 -39.19543 6.05306 1.000 30.69209 128 VAL B N 1
ATOM 2131 C CA . VAL B 1 131 ? 31.49292 -40.54427 6.55032 1.000 34.34316 128 VAL B CA 1
ATOM 2132 C C . VAL B 1 131 ? 32.84719 -40.98005 5.99068 1.000 43.28673 128 VAL B C 1
ATOM 2133 O O . VAL B 1 131 ? 33.08235 -40.84945 4.78310 1.000 32.63454 128 VAL B O 1
ATOM 2137 N N . ALA B 1 132 ? 33.76856 -41.40954 6.86525 1.000 35.78769 129 ALA B N 1
ATOM 2138 C CA . ALA B 1 132 ? 35.16556 -41.60888 6.46834 1.000 35.27897 129 ALA B CA 1
ATOM 2139 C C . ALA B 1 132 ? 35.80956 -42.76383 7.24033 1.000 40.77758 129 ALA B C 1
ATOM 2140 O O . ALA B 1 132 ? 35.37620 -43.12681 8.33509 1.000 41.95076 129 ALA B O 1
ATOM 2142 N N . ARG B 1 133 ? 36.89304 -43.29915 6.65932 1.000 38.78681 130 ARG B N 1
ATOM 2143 C CA . ARG B 1 133 ? 37.81910 -44.25959 7.26258 1.000 41.15029 130 ARG B CA 1
ATOM 2144 C C . ARG B 1 133 ? 39.22631 -43.69340 7.24028 1.000 39.94223 130 ARG B C 1
ATOM 2145 O O . ARG B 1 133 ? 39.57258 -42.89477 6.36496 1.000 46.05978 130 ARG B O 1
ATOM 2153 N N . GLY B 1 134 ? 40.05204 -44.12580 8.18398 1.000 51.92922 131 GLY B N 1
ATOM 2154 C CA . GLY B 1 134 ? 41.45406 -43.75362 8.14628 1.000 51.33934 131 GLY B CA 1
ATOM 2155 C C . GLY B 1 134 ? 42.15497 -44.38704 6.95824 1.000 57.51459 131 GLY B C 1
ATOM 2156 O O . GLY B 1 134 ? 41.79964 -45.47776 6.50917 1.000 59.06530 131 GLY B O 1
ATOM 2157 N N . LYS B 1 135 ? 43.12800 -43.67112 6.39988 1.000 61.12643 132 LYS B N 1
ATOM 2158 C CA . LYS B 1 135 ? 43.95098 -44.24660 5.32098 1.000 74.94328 132 LYS B CA 1
ATOM 2159 C C . LYS B 1 135 ? 44.90047 -45.34570 5.81555 1.000 76.31510 132 LYS B C 1
ATOM 2160 O O . LYS B 1 135 ? 45.02690 -45.59338 7.01637 1.000 83.42517 132 LYS B O 1
ATOM 2166 N N . ALA C 1 3 ? -19.15974 -23.71278 9.31873 1.000 53.37044 0 ALA C N 1
ATOM 2167 C CA . ALA C 1 3 ? -18.24101 -22.63617 9.73534 1.000 71.75196 0 ALA C CA 1
ATOM 2168 C C . ALA C 1 3 ? -16.82924 -22.67739 9.09847 1.000 64.84885 0 ALA C C 1
ATOM 2169 O O . ALA C 1 3 ? -16.10933 -23.67868 9.24623 1.000 51.33047 0 ALA C O 1
ATOM 2171 N N . MET C 1 4 ? -16.43097 -21.61029 8.38893 1.000 56.10579 1 MET C N 1
ATOM 2172 C CA . MET C 1 4 ? -15.07398 -21.55031 7.85415 1.000 66.05090 1 MET C CA 1
ATOM 2173 C C . MET C 1 4 ? -14.11243 -21.11187 8.95273 1.000 59.94032 1 MET C C 1
ATOM 2174 O O . MET C 1 4 ? -14.41155 -20.21631 9.74390 1.000 59.89384 1 MET C O 1
ATOM 2179 N N . LYS C 1 5 ? -12.95684 -21.76739 9.00235 1.000 47.25588 2 LYS C N 1
ATOM 2180 C CA . LYS C 1 5 ? -11.96420 -21.53445 10.04576 1.000 43.23557 2 LYS C CA 1
ATOM 2181 C C . LYS C 1 5 ? -10.59186 -21.73161 9.43050 1.000 46.71545 2 LYS C C 1
ATOM 2182 O O . LYS C 1 5 ? -10.44423 -22.40015 8.40435 1.000 41.14203 2 LYS C O 1
ATOM 2188 N N . VAL C 1 6 ? -9.58407 -21.13285 10.05422 1.000 37.71443 3 VAL C N 1
ATOM 2189 C CA . VAL C 1 6 ? -8.21617 -21.31692 9.60333 1.000 35.62209 3 VAL C CA 1
ATOM 2190 C C . VAL C 1 6 ? -7.65314 -22.48364 10.39315 1.000 35.78802 3 VAL C C 1
ATOM 2191 O O . VAL C 1 6 ? -7.68186 -22.47609 11.62560 1.000 37.22245 3 VAL C O 1
ATOM 2195 N N . SER C 1 7 ? -7.17129 -23.49723 9.68871 1.000 35.38415 4 SER C N 1
ATOM 2196 C CA . SER C 1 7 ? -6.62790 -24.64602 10.39218 1.000 34.17207 4 SER C CA 1
ATOM 2197 C C . SER C 1 7 ? -5.30100 -24.27693 11.05554 1.000 40.99156 4 SER C C 1
ATOM 2198 O O . SER C 1 7 ? -4.67561 -23.26173 10.72658 1.000 38.27810 4 SER C O 1
ATOM 2201 N N . GLY C 1 8 ? -4.85432 -25.14754 11.96764 1.000 37.74509 5 GLY C N 1
ATOM 2202 C CA . GLY C 1 8 ? -3.55566 -24.99489 12.60959 1.000 46.21178 5 GLY C CA 1
ATOM 2203 C C . GLY C 1 8 ? -2.40110 -25.05533 11.63005 1.000 40.03095 5 GLY C C 1
ATOM 2204 O O . GLY C 1 8 ? -1.29449 -24.61646 11.95397 1.000 44.67793 5 GLY C O 1
ATOM 2205 N N . TRP C 1 9 ? -2.64875 -25.54232 10.41835 1.000 35.62883 6 TRP C N 1
ATOM 2206 C CA . TRP C 1 9 ? -1.64245 -25.59864 9.36845 1.000 37.78575 6 TRP C CA 1
ATOM 2207 C C . TRP C 1 9 ? -1.79563 -24.45626 8.36409 1.000 39.00736 6 TRP C C 1
ATOM 2208 O O . TRP C 1 9 ? -1.11397 -24.45598 7.33750 1.000 37.80491 6 TRP C O 1
ATOM 2219 N N . GLY C 1 10 ? -2.62094 -23.45350 8.66637 1.000 37.91775 7 GLY C N 1
ATOM 2220 C CA . GLY C 1 10 ? -2.70893 -22.28675 7.79899 1.000 39.49772 7 GLY C CA 1
ATOM 2221 C C . GLY C 1 10 ? -3.62165 -22.41259 6.58271 1.000 44.03807 7 GLY C C 1
ATOM 2222 O O . GLY C 1 10 ? -3.34438 -21.79916 5.55096 1.000 45.58592 7 GLY C O 1
ATOM 2223 N N . GLU C 1 11 ? -4.63690 -23.26690 6.63644 1.000 37.13046 8 GLU C N 1
ATOM 2224 C CA . GLU C 1 11 ? -5.53649 -23.52903 5.51819 1.000 40.05599 8 GLU C CA 1
ATOM 2225 C C . GLU C 1 11 ? -6.97715 -23.17171 5.86763 1.000 41.09609 8 GLU C C 1
ATOM 2226 O O . GLU C 1 11 ? -7.41089 -23.34856 7.01410 1.000 38.29187 8 GLU C O 1
ATOM 2232 N N . MET C 1 12 ? -7.72408 -22.64683 4.89737 1.000 40.39406 9 MET C N 1
ATOM 2233 C CA . MET C 1 12 ? -9.13085 -22.35384 5.13266 1.000 40.61428 9 MET C CA 1
ATOM 2234 C C . MET C 1 12 ? -9.92137 -23.65609 4.97977 1.000 40.29727 9 MET C C 1
ATOM 2235 O O . MET C 1 12 ? -9.82628 -24.32744 3.94772 1.000 46.54333 9 MET C O 1
ATOM 2240 N N . VAL C 1 13 ? -10.68636 -24.01950 6.00558 1.000 37.21412 10 VAL C N 1
ATOM 2241 C CA . VAL C 1 13 ? -11.36221 -25.31607 6.02971 1.000 35.69194 10 VAL C CA 1
ATOM 2242 C C . VAL C 1 13 ? -12.78257 -25.10463 6.52205 1.000 39.44689 10 VAL C C 1
ATOM 2243 O O . VAL C 1 13 ? -13.07114 -24.15460 7.25385 1.000 41.21516 10 VAL C O 1
ATOM 2247 N N . LYS C 1 14 ? -13.68066 -25.99214 6.10182 1.000 38.36007 11 LYS C N 1
ATOM 2248 C CA . LYS C 1 14 ? -15.06709 -25.94304 6.55613 1.000 36.84684 11 LYS C CA 1
ATOM 2249 C C . LYS C 1 14 ? -15.25157 -26.98647 7.65426 1.000 35.29173 11 LYS C C 1
ATOM 2250 O O . LYS C 1 14 ? -15.27206 -28.19813 7.38427 1.000 39.90383 11 LYS C O 1
ATOM 2256 N N . VAL C 1 15 ? -15.39564 -26.50835 8.87992 1.000 35.03401 12 VAL C N 1
ATOM 2257 C CA . VAL C 1 15 ? -15.50816 -27.34688 10.06987 1.000 40.29653 12 VAL C CA 1
ATOM 2258 C C . VAL C 1 15 ? -16.93864 -27.83007 10.19935 1.000 42.17083 12 VAL C C 1
ATOM 2259 O O . VAL C 1 15 ? -17.85866 -27.02199 10.28006 1.000 40.41014 12 VAL C O 1
ATOM 2263 N N . VAL C 1 16 ? -17.12580 -29.14477 10.25818 1.000 40.37287 13 VAL C N 1
ATOM 2264 C CA . VAL C 1 16 ? -18.46103 -29.72094 10.37709 1.000 41.68617 13 VAL C CA 1
ATOM 2265 C C . VAL C 1 16 ? -18.67816 -30.42369 11.69717 1.000 42.16616 13 VAL C C 1
ATOM 2266 O O . VAL C 1 16 ? -19.80655 -30.84559 11.96249 1.000 41.10640 13 VAL C O 1
ATOM 2270 N N . ALA C 1 17 ? -17.64271 -30.58548 12.52139 1.000 41.02073 14 ALA C N 1
ATOM 2271 C CA . ALA C 1 17 ? -17.78218 -31.21251 13.83322 1.000 41.88771 14 ALA C CA 1
ATOM 2272 C C . ALA C 1 17 ? -16.61445 -30.77764 14.71669 1.000 44.10047 14 ALA C C 1
ATOM 2273 O O . ALA C 1 17 ? -15.46858 -30.71609 14.25472 1.000 39.09188 14 ALA C O 1
ATOM 2275 N N . THR C 1 18 ? -16.91206 -30.46030 15.97729 1.000 42.62954 15 THR C N 1
ATOM 2276 C CA . THR C 1 18 ? -15.89362 -30.00640 16.92727 1.000 45.23152 15 THR C CA 1
ATOM 2277 C C . THR C 1 18 ? -16.08491 -30.73567 18.25366 1.000 50.59014 15 THR C C 1
ATOM 2278 O O . THR C 1 18 ? -17.19820 -30.76846 18.79148 1.000 50.39770 15 THR C O 1
ATOM 2282 N N . ASN C 1 19 ? -15.00676 -31.28595 18.80074 1.000 43.32339 16 ASN C N 1
ATOM 2283 C CA . ASN C 1 19 ? -15.07582 -31.96942 20.09551 1.000 49.90691 16 ASN C CA 1
ATOM 2284 C C . ASN C 1 19 ? -14.85307 -30.93519 21.21797 1.000 52.12251 16 ASN C C 1
ATOM 2285 O O . ASN C 1 19 ? -13.77589 -30.81153 21.81809 1.000 45.57421 16 ASN C O 1
ATOM 2290 N N . LYS C 1 20 ? -15.91038 -30.17138 21.50453 1.000 47.88967 17 LYS C N 1
ATOM 2291 C CA . LYS C 1 20 ? -15.78872 -29.08628 22.47714 1.000 58.70751 17 LYS C CA 1
ATOM 2292 C C . LYS C 1 20 ? -15.40192 -29.59922 23.86296 1.000 59.53937 17 LYS C C 1
ATOM 2293 O O . LYS C 1 20 ? -14.61493 -28.95372 24.56698 1.000 56.14963 17 LYS C O 1
ATOM 2299 N N . LYS C 1 21 ? -15.91669 -30.76768 24.25980 1.000 55.53419 18 LYS C N 1
ATOM 2300 C CA . LYS C 1 21 ? -15.53398 -31.32696 25.55258 1.000 54.98390 18 LYS C CA 1
ATOM 2301 C C . LYS C 1 21 ? -14.03916 -31.59589 25.62384 1.000 60.63241 18 LYS C C 1
ATOM 2302 O O . LYS C 1 21 ? -13.40541 -31.34854 26.65760 1.000 57.27870 18 LYS C O 1
ATOM 2308 N N . ALA C 1 22 ? -13.44461 -32.05847 24.51735 1.000 57.50611 19 ALA C N 1
ATOM 2309 C CA . ALA C 1 22 ? -12.01976 -32.35886 24.53301 1.000 50.11283 19 ALA C CA 1
ATOM 2310 C C . ALA C 1 22 ? -11.21221 -31.11139 24.82946 1.000 53.63166 19 ALA C C 1
ATOM 2311 O O . ALA C 1 22 ? -10.23763 -31.16413 25.58851 1.000 51.67941 19 ALA C O 1
ATOM 2313 N N . TYR C 1 23 ? -11.63419 -29.96791 24.27060 1.000 50.53070 20 TYR C N 1
ATOM 2314 C CA . TYR C 1 23 ? -10.918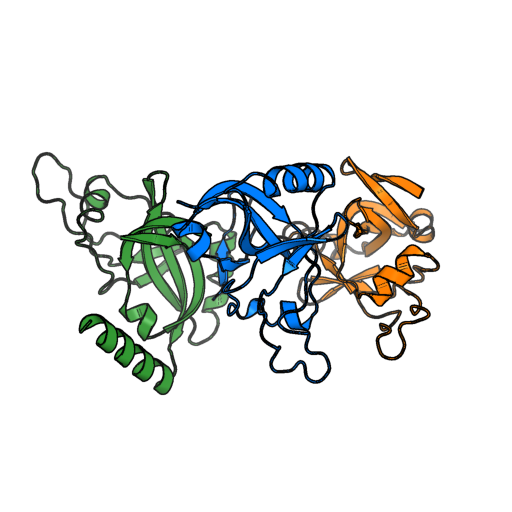63 -28.71324 24.47950 1.000 57.86629 20 TYR C CA 1
ATOM 2315 C C . TYR C 1 23 ? -11.05338 -28.21651 25.91596 1.000 57.74937 20 TYR C C 1
ATOM 2316 O O . TYR C 1 23 ? -10.11524 -27.60990 26.44064 1.000 58.22956 20 TYR C O 1
ATOM 2325 N N . THR C 1 24 ? -12.20165 -28.44086 26.56205 1.000 61.68352 21 THR C N 1
ATOM 2326 C CA . THR C 1 24 ? -12.33441 -27.97459 27.94277 1.000 60.42101 21 THR C CA 1
ATOM 2327 C C . THR C 1 24 ? -11.60695 -28.89732 28.91340 1.000 65.30266 21 THR C C 1
ATOM 2328 O O . THR C 1 24 ? -11.04087 -28.41837 29.90443 1.000 74.87233 21 THR C O 1
ATOM 2332 N N . ASP C 1 25 ? -11.56091 -30.20472 28.62858 1.000 55.50031 22 ASP C N 1
ATOM 2333 C CA . ASP C 1 25 ? -11.07093 -31.16931 29.60142 1.000 61.83628 22 ASP C CA 1
ATOM 2334 C C . ASP C 1 25 ? -9.61371 -31.57613 29.41510 1.000 64.56189 22 ASP C C 1
ATOM 2335 O O . ASP C 1 25 ? -9.07395 -32.26957 30.28142 1.000 58.89396 22 ASP C O 1
ATOM 2340 N N . TYR C 1 26 ? -8.95264 -31.16456 28.34198 1.000 54.82480 23 TYR C N 1
ATOM 2341 C CA . TYR C 1 26 ? -7.60482 -31.64971 28.09105 1.000 49.20274 23 TYR C CA 1
ATOM 2342 C C . TYR C 1 26 ? -6.66678 -30.49953 27.82409 1.000 53.19634 23 TYR C C 1
ATOM 2343 O O . TYR C 1 26 ? -7.04856 -29.46814 27.26096 1.000 53.76911 23 TYR C O 1
ATOM 2352 N N . GLU C 1 27 ? -5.41380 -30.73956 28.16653 1.000 48.80887 24 GLU C N 1
ATOM 2353 C CA . GLU C 1 27 ? -4.32729 -29.91463 27.70217 1.000 52.25988 24 GLU C CA 1
ATOM 2354 C C . GLU C 1 27 ? -3.86688 -30.49964 26.36486 1.000 53.06194 24 GLU C C 1
ATOM 2355 O O . GLU C 1 27 ? -3.44633 -31.66467 26.29858 1.000 44.65135 24 GLU C O 1
ATOM 2361 N N . ILE C 1 28 ? -3.99048 -29.70629 25.30339 1.000 49.37117 25 ILE C N 1
ATOM 2362 C CA . ILE C 1 28 ? -3.66063 -30.15079 23.95234 1.000 47.97596 25 ILE C CA 1
ATOM 2363 C C . ILE C 1 28 ? -2.15607 -29.93971 23.78749 1.000 50.43594 25 ILE C C 1
ATOM 2364 O O . ILE C 1 28 ? -1.69085 -28.80026 23.71547 1.000 48.19115 25 ILE C O 1
ATOM 2369 N N . LEU C 1 29 ? -1.40296 -31.03044 23.65076 1.000 44.10027 26 LEU C N 1
ATOM 2370 C CA . LEU C 1 29 ? 0.05794 -30.98049 23.53761 1.000 45.22894 26 LEU C CA 1
ATOM 2371 C C . LEU C 1 29 ? 0.53091 -30.86254 22.07909 1.000 49.96364 26 LEU C C 1
ATOM 2372 O O . LEU C 1 29 ? 1.33998 -29.99185 21.75696 1.000 41.02890 26 LEU C O 1
ATOM 2377 N N . GLU C 1 30 ? 0.02472 -31.70685 21.17115 1.000 34.61533 27 GLU C N 1
ATOM 2378 C CA . GLU C 1 30 ? 0.39593 -31.66892 19.75460 1.000 41.25595 27 GLU C CA 1
ATOM 2379 C C . GLU C 1 30 ? -0.80810 -32.08924 18.93321 1.000 38.05059 27 GLU C C 1
ATOM 2380 O O . GLU C 1 30 ? -1.58167 -32.94659 19.37022 1.000 37.61067 27 GLU C O 1
ATOM 2386 N N . THR C 1 31 ? -0.95694 -31.50197 17.73658 1.000 36.31809 28 THR C N 1
ATOM 2387 C CA . THR C 1 31 ? -2.08826 -31.85137 16.85973 1.000 40.47082 28 THR C CA 1
ATOM 2388 C C . THR C 1 31 ? -1.57419 -32.45000 15.55131 1.000 35.22023 28 THR C C 1
ATOM 2389 O O . THR C 1 31 ? -0.46142 -32.14094 15.09795 1.000 34.85674 28 THR C O 1
ATOM 2393 N N . TYR C 1 32 ? -2.39874 -33.29370 14.94123 1.000 30.58573 29 TYR C N 1
ATOM 2394 C CA . TYR C 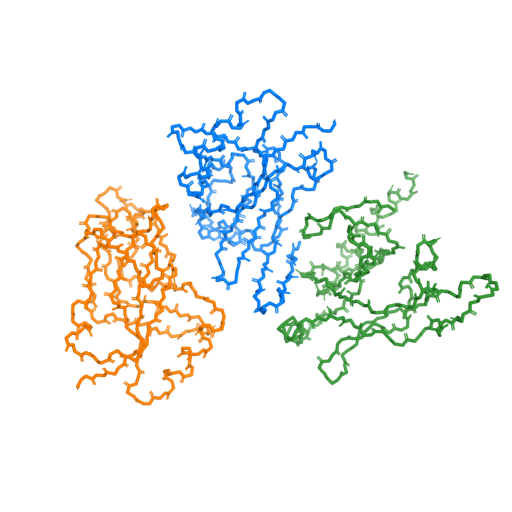1 32 ? -2.07762 -33.95774 13.68752 1.000 34.84684 29 TYR C CA 1
ATOM 2395 C C . TYR C 1 32 ? -3.32291 -33.89503 12.82011 1.000 39.64358 29 TYR C C 1
ATOM 2396 O O . TYR C 1 32 ? -4.44552 -33.85916 13.32678 1.000 33.02176 29 TYR C O 1
ATOM 2405 N N . GLU C 1 33 ? -3.11958 -33.90402 11.51203 1.000 32.71449 30 GLU C N 1
ATOM 2406 C CA . GLU C 1 33 ? -4.22243 -33.88391 10.57748 1.000 34.04534 30 GLU C CA 1
ATOM 2407 C C . GLU C 1 33 ? -4.20447 -35.20071 9.82522 1.000 34.76646 30 GLU C C 1
ATOM 2408 O O . GLU C 1 33 ? -3.36001 -35.40659 8.94646 1.000 28.95003 30 GLU C O 1
ATOM 2414 N N . ALA C 1 34 ? -5.20747 -36.01390 10.07564 1.000 32.56565 31 ALA C N 1
ATOM 2415 C CA . ALA C 1 34 ? -5.33669 -37.33946 9.47228 1.000 33.65932 31 ALA C CA 1
ATOM 2416 C C . ALA C 1 34 ? -6.32601 -37.27903 8.31140 1.000 31.10581 31 ALA C C 1
ATOM 2417 O O . ALA C 1 34 ? -7.28014 -36.49619 8.32002 1.000 27.65848 31 ALA C O 1
ATOM 2419 N N . GLY C 1 35 ? -6.07226 -38.06444 7.29972 1.000 26.40211 32 GLY C N 1
ATOM 2420 C CA . GLY C 1 35 ? -7.08563 -38.29656 6.28653 1.000 25.71946 32 GLY C CA 1
ATOM 2421 C C . GLY C 1 35 ? -8.10063 -39.36310 6.73170 1.000 29.51930 32 GLY C C 1
ATOM 2422 O O . GLY C 1 35 ? -7.93903 -39.99447 7.77482 1.000 30.45309 32 GLY C O 1
ATOM 2423 N N . ILE C 1 36 ? -9.15701 -39.53725 5.92949 1.000 27.76355 33 ILE C N 1
ATOM 2424 C CA . ILE C 1 36 ? -10.21092 -40.51806 6.23177 1.000 30.08958 33 ILE C CA 1
ATOM 2425 C C . ILE C 1 36 ? -10.97497 -40.78857 4.94612 1.000 28.76303 33 ILE C C 1
ATOM 2426 O O . ILE C 1 36 ? -11.22143 -39.87472 4.15176 1.000 30.73373 33 ILE C O 1
ATOM 2431 N N . VAL C 1 37 ? -11.31939 -42.05376 4.70975 1.000 27.07404 34 VAL C N 1
ATOM 2432 C CA . VAL C 1 37 ? -12.08534 -42.41811 3.52235 1.000 25.86102 34 VAL C CA 1
ATOM 2433 C C . VAL C 1 37 ? -13.56254 -42.52259 3.90870 1.000 29.62050 34 VAL C C 1
ATOM 2434 O O . VAL C 1 37 ? -13.93653 -43.38371 4.71662 1.000 29.98760 34 VAL C O 1
ATOM 2438 N N . LEU C 1 38 ? -14.41007 -41.70143 3.29125 1.000 27.61989 35 LEU C N 1
ATOM 2439 C CA . LEU C 1 38 ? -15.83500 -41.64091 3.63300 1.000 29.29900 35 LEU C CA 1
ATOM 2440 C C . LEU C 1 38 ? -16.70306 -41.98660 2.43047 1.000 30.70341 35 LEU C C 1
ATOM 2441 O O . LEU C 1 38 ? -16.33946 -41.65925 1.29924 1.000 28.46462 35 LEU C O 1
ATOM 2446 N N . THR C 1 39 ? -17.90622 -42.54900 2.68317 1.000 28.38791 36 THR C N 1
ATOM 2447 C CA . THR C 1 39 ? -18.85844 -42.73425 1.60427 1.000 31.14729 36 THR C CA 1
ATOM 2448 C C . THR C 1 39 ? -19.57584 -41.42212 1.28851 1.000 31.93388 36 THR C C 1
ATOM 2449 O O . THR C 1 39 ? -19.58998 -40.47558 2.08130 1.000 30.42470 36 THR C O 1
ATOM 2453 N N . GLY C 1 40 ? -20.23267 -41.40251 0.12322 1.000 33.11519 37 GLY C N 1
ATOM 2454 C CA . GLY C 1 40 ? -21.03192 -40.24378 -0.24817 1.000 31.97759 37 GLY C CA 1
ATOM 2455 C C . GLY C 1 40 ? -22.07209 -39.90488 0.80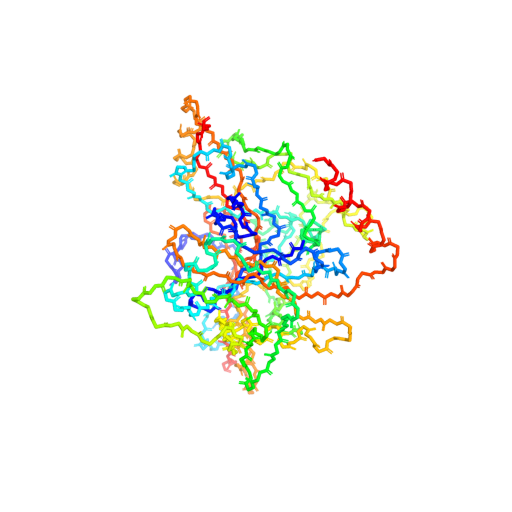684 1.000 37.90313 37 GLY C C 1
ATOM 2456 O O . GLY C 1 40 ? -22.29356 -38.73362 1.11407 1.000 35.14326 37 GLY C O 1
ATOM 2457 N N . THR C 1 41 ? -22.71696 -40.92668 1.38886 1.000 31.94776 38 THR C N 1
ATOM 2458 C CA . THR C 1 41 ? -23.72875 -40.64689 2.39767 1.000 34.41448 38 THR C CA 1
ATOM 2459 C C . THR C 1 41 ? -23.10676 -40.04403 3.65169 1.000 38.68115 38 THR C C 1
ATOM 2460 O O . THR C 1 41 ? -23.71689 -39.17552 4.29174 1.000 36.05807 38 THR C O 1
ATOM 2464 N N . GLU C 1 42 ? -21.90500 -40.50112 4.02469 1.000 31.79912 39 GLU C N 1
ATOM 2465 C CA . GLU C 1 42 ? -21.21523 -39.93168 5.17596 1.000 33.87627 39 GLU C CA 1
ATOM 2466 C C . GLU C 1 42 ? -20.88170 -38.47205 4.93328 1.000 36.18957 39 GLU C C 1
ATOM 2467 O O . GLU C 1 42 ? -21.06419 -37.63757 5.82487 1.000 36.12026 39 GLU C O 1
ATOM 2473 N N . VAL C 1 43 ? -20.41890 -38.14085 3.71956 1.000 33.59815 40 VAL C N 1
ATOM 2474 C CA . VAL C 1 43 ? -20.08547 -36.75053 3.39897 1.000 32.74136 40 VAL C CA 1
ATOM 2475 C C . VAL C 1 43 ? -21.32129 -35.86308 3.52047 1.000 43.16310 40 VAL C C 1
ATOM 2476 O O . VAL C 1 43 ? -21.28105 -34.80982 4.16974 1.000 39.45177 40 VAL C O 1
ATOM 2480 N N . LYS C 1 44 ? -22.45692 -36.30577 2.94895 1.000 32.72109 41 LYS C N 1
ATOM 2481 C CA . LYS C 1 44 ? -23.70533 -35.55387 3.08480 1.000 36.12944 41 LYS C CA 1
ATOM 2482 C C . LYS C 1 44 ? -24.10203 -35.37850 4.54179 1.000 41.66093 41 LYS C C 1
ATOM 2483 O O . LYS C 1 44 ? -24.50967 -34.28885 4.96235 1.000 44.02328 41 LYS C O 1
ATOM 2489 N N . SER C 1 45 ? -24.03320 -36.44337 5.32615 1.000 40.87292 42 SER C N 1
ATOM 2490 C CA A SER C 1 4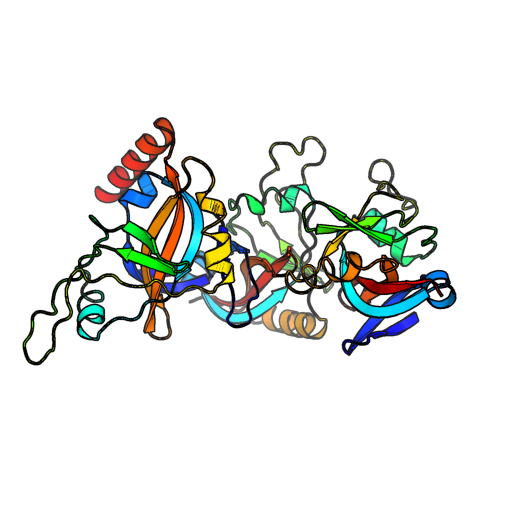5 ? -24.46089 -36.29559 6.71316 0.663 41.44948 42 SER C CA 1
ATOM 2491 C CA B SER C 1 45 ? -24.42523 -36.35373 6.72670 0.337 41.45780 42 SER C CA 1
ATOM 2492 C C . SER C 1 45 ? -23.50597 -35.41069 7.49691 1.000 44.81423 42 SER C C 1
ATOM 2493 O O . SER C 1 45 ? -23.95332 -34.65652 8.37439 1.000 43.21902 42 SER C O 1
ATOM 2498 N N . LEU C 1 46 ? -22.20080 -35.47482 7.21134 1.000 34.92436 43 LEU C N 1
ATOM 2499 C CA . LEU C 1 46 ? -21.29235 -34.53864 7.86109 1.000 31.19429 43 LEU C CA 1
ATOM 2500 C C . LEU C 1 46 ? -21.60788 -33.10941 7.43620 1.000 36.41316 43 LEU C C 1
ATOM 2501 O O . LEU C 1 46 ? -21.70080 -32.21336 8.28026 1.000 42.23526 43 LEU C O 1
ATOM 2506 N N . ARG C 1 47 ? -21.81320 -32.87527 6.13700 1.000 39.16639 44 ARG C N 1
ATOM 2507 C CA . ARG C 1 47 ? -22.02873 -31.50320 5.70028 1.000 39.29217 44 ARG C CA 1
ATOM 2508 C C . ARG C 1 47 ? -23.34873 -30.92616 6.20904 1.000 57.30170 44 ARG C C 1
ATOM 2509 O O . ARG C 1 47 ? -23.46124 -29.70099 6.34031 1.000 51.68138 44 ARG C O 1
ATOM 2517 N N . ASN C 1 48 ? -24.33912 -31.74864 6.53913 1.000 44.22599 45 ASN C N 1
ATOM 2518 C CA . ASN C 1 48 ? -25.53415 -31.12625 7.09903 1.000 60.77819 45 ASN C CA 1
ATOM 2519 C C . ASN C 1 48 ? -25.43717 -30.90832 8.61399 1.000 60.23232 45 ASN C C 1
ATOM 2520 O O . ASN C 1 48 ? -26.44320 -30.57669 9.24214 1.000 64.69627 45 ASN C O 1
ATOM 2525 N N . GLY C 1 49 ? -24.25016 -31.04904 9.20291 1.000 60.21335 46 GLY C N 1
ATOM 2526 C CA . GLY C 1 49 ? -24.02499 -30.71083 10.60367 1.000 67.21243 46 GLY C CA 1
ATOM 2527 C C . GLY C 1 49 ? -24.65705 -31.60960 11.65539 1.000 54.02765 46 GLY C C 1
ATOM 2528 O O . GLY C 1 49 ? -24.89799 -31.16404 12.77249 1.000 62.24727 46 GLY C O 1
ATOM 2529 N N . SER C 1 50 ? -24.86511 -32.88728 11.36726 1.000 65.09898 47 SER C N 1
ATOM 2530 C CA . SER C 1 50 ? -25.50042 -33.74148 12.36285 1.000 77.21226 47 SER C CA 1
ATOM 2531 C C . SER C 1 50 ? -24.51759 -34.67393 13.05018 1.000 74.96319 47 SER C C 1
ATOM 2532 O O . SER C 1 50 ? -24.94458 -35.69775 13.60734 1.000 71.28444 47 SER C O 1
ATOM 2535 N N . VAL C 1 51 ? -23.21068 -34.37554 12.99155 1.000 63.67585 48 VAL C N 1
ATOM 2536 C CA . VAL C 1 51 ? -22.22044 -35.23034 13.62456 1.000 48.44730 48 VAL C CA 1
ATOM 2537 C C . VAL C 1 51 ? -21.56525 -34.51460 14.79195 1.000 46.40114 48 VAL C C 1
ATOM 2538 O O . VAL C 1 51 ? -21.18195 -33.34428 14.69592 1.000 42.83116 48 VAL C O 1
ATOM 2542 N N . ASN C 1 52 ? -21.41363 -35.23745 15.89044 1.000 46.19066 49 ASN C N 1
ATOM 2543 C CA . ASN C 1 52 ? -20.59616 -34.81376 17.01208 1.000 49.82022 49 ASN C CA 1
ATOM 2544 C C . ASN C 1 52 ? -19.82543 -36.03947 17.46640 1.000 52.35316 49 ASN C C 1
ATOM 2545 O O . ASN C 1 52 ? -20.12806 -37.17244 17.06215 1.000 48.94200 49 ASN C O 1
ATOM 2550 N N . PHE C 1 53 ? -18.85557 -35.80911 18.34559 1.000 42.95312 50 PHE C N 1
ATOM 2551 C CA . PHE C 1 53 ? -17.89677 -36.82266 18.76112 1.000 49.22792 50 PHE C CA 1
ATOM 2552 C C . PHE C 1 53 ? -18.30834 -37.61974 19.98176 1.000 51.76322 50 PHE C C 1
ATOM 2553 O O . PHE C 1 53 ? -17.50696 -38.43082 20.46244 1.000 51.69197 50 PHE C O 1
ATOM 2561 N N . LYS C 1 54 ? -19.52164 -37.42489 20.49213 1.000 52.50396 51 LYS C N 1
ATOM 2562 C CA . LYS C 1 54 ? -19.94897 -38.15141 21.67841 1.000 56.50398 51 LYS C CA 1
ATOM 2563 C C . LYS C 1 54 ? -19.79820 -39.65243 21.46353 1.000 52.30024 51 LYS C C 1
ATOM 2564 O O . LYS C 1 54 ? -20.22458 -40.19287 20.43455 1.000 49.46301 51 LYS C O 1
ATOM 2570 N N . ASP C 1 55 ? -19.15087 -40.30879 22.42537 1.000 51.01464 52 ASP C N 1
ATOM 2571 C CA . ASP C 1 55 ? -18.86431 -41.73997 22.51597 1.000 49.65693 52 ASP C CA 1
ATOM 2572 C C . ASP C 1 55 ? -17.75775 -42.21490 21.58044 1.000 52.57734 52 ASP C C 1
ATOM 2573 O O . ASP C 1 55 ? -17.44723 -43.41998 21.59982 1.000 52.31715 52 ASP C O 1
ATOM 2578 N N . SER C 1 56 ? -17.12772 -41.33785 20.79772 1.000 48.77651 53 SER C N 1
ATOM 2579 C CA . SER C 1 56 ? -16.09510 -41.78205 19.86536 1.000 51.14936 53 SER C CA 1
ATOM 2580 C C . SER C 1 56 ? -14.74665 -41.73138 20.57059 1.000 53.36451 53 SER C C 1
ATOM 2581 O O . SER C 1 56 ? -14.59749 -41.08004 21.60100 1.000 51.87196 53 SER C O 1
ATOM 2584 N N . PHE C 1 57 ? -13.78603 -42.49409 20.06124 1.000 44.76450 54 PHE C N 1
ATOM 2585 C CA . PHE C 1 57 ? -12.44704 -42.47493 20.64207 1.000 45.01687 54 PHE C CA 1
ATOM 2586 C C . PHE C 1 57 ? -11.46633 -43.07424 19.64353 1.000 52.98094 54 PHE C C 1
ATOM 2587 O O . PHE C 1 57 ? -11.84865 -43.80691 18.72541 1.000 43.06108 54 PHE C O 1
ATOM 2595 N N . CYS C 1 58 ? -10.18489 -42.84151 19.89803 1.000 38.93968 55 CYS C N 1
ATOM 2596 C CA . CYS C 1 58 ? -9.12291 -43.35106 19.04219 1.000 46.44599 55 CYS C CA 1
ATOM 2597 C C . CYS C 1 58 ? -8.46735 -44.58456 19.63493 1.000 48.06899 55 CYS C C 1
ATOM 2598 O O . CYS C 1 58 ? -8.32345 -44.70826 20.85174 1.000 48.62321 55 CYS C O 1
ATOM 2601 N N . ARG C 1 59 ? -8.06142 -45.50160 18.75354 1.000 41.81201 56 ARG C N 1
ATOM 2602 C CA . ARG C 1 59 ? -7.47280 -46.74115 19.21933 1.000 44.69720 56 ARG C CA 1
ATOM 2603 C C . ARG C 1 59 ? -6.49289 -47.24254 18.18651 1.000 41.58641 56 ARG C C 1
ATOM 2604 O O . ARG C 1 59 ? -6.78365 -47.21669 16.98388 1.000 45.16839 56 ARG C O 1
ATOM 2612 N N . PHE C 1 60 ? -5.33403 -47.69239 18.65254 1.000 42.31897 57 PHE C N 1
ATOM 2613 C CA . PHE C 1 60 ? -4.37644 -48.31991 17.75779 1.000 38.12797 57 PHE C CA 1
ATOM 2614 C C . PHE C 1 60 ? -4.75584 -49.77893 17.56207 1.000 50.03922 57 PHE C C 1
ATOM 2615 O O . PHE C 1 60 ? -5.29100 -50.41220 18.46203 1.000 46.56047 57 PHE C O 1
ATOM 2623 N N . LYS C 1 61 ? -4.49771 -50.29565 16.36770 1.000 44.40489 58 LYS C N 1
ATOM 2624 C CA . LYS C 1 61 ? -4.59904 -51.72564 16.11082 1.000 48.15537 58 LYS C CA 1
ATOM 2625 C C . LYS C 1 61 ? -3.57708 -52.06167 15.03848 1.000 53.39373 58 LYS C C 1
ATOM 2626 O O . LYS C 1 61 ? -3.63820 -51.51051 13.93285 1.000 48.12661 58 LYS C O 1
ATOM 2632 N N . ASN C 1 62 ? -2.59439 -52.89701 15.38783 1.000 48.37438 59 ASN C N 1
ATOM 2633 C CA . ASN C 1 62 ? -1.55069 -53.31832 14.44486 1.000 52.77022 59 ASN C CA 1
ATOM 2634 C C . ASN C 1 62 ? -0.80517 -52.12845 13.82433 1.000 53.74246 59 ASN C C 1
ATOM 2635 O O . ASN C 1 62 ? -0.58133 -52.09704 12.61672 1.000 57.60982 59 ASN C O 1
ATOM 2640 N N . GLY C 1 63 ? -0.43121 -51.14077 14.64014 1.000 46.80128 60 GLY C N 1
ATOM 2641 C CA . GLY C 1 63 ? 0.31416 -49.98724 14.15660 1.000 60.89468 60 GLY C CA 1
ATOM 2642 C C . GLY C 1 63 ? -0.46538 -48.94070 13.36512 1.000 53.56206 60 GLY C C 1
ATOM 2643 O O . GLY C 1 63 ? 0.14241 -47.97588 12.88765 1.000 58.35418 60 GLY C O 1
ATOM 2644 N N . GLU C 1 64 ? -1.77519 -49.09610 13.19728 1.000 40.99306 61 GLU C N 1
ATOM 2645 C CA . GLU C 1 64 ? -2.62769 -48.12700 12.53072 1.000 44.48871 61 GLU C CA 1
ATOM 2646 C C . GLU C 1 64 ? -3.57330 -47.51158 13.55185 1.000 45.74695 61 GLU C C 1
ATOM 2647 O O . GLU C 1 64 ? -3.92692 -48.15282 14.54447 1.000 44.59344 61 GLU C O 1
ATOM 2653 N N . LEU C 1 65 ? -3.96459 -46.25528 13.32227 1.000 42.22057 62 LEU C N 1
ATOM 2654 C CA . LEU C 1 65 ? -4.85564 -45.53152 14.23503 1.000 42.21770 62 LEU C CA 1
ATOM 2655 C C . LEU C 1 65 ? -6.27026 -45.48552 13.65508 1.000 38.26575 62 LEU C C 1
ATOM 2656 O O . LEU C 1 65 ? -6.43746 -45.17466 12.46983 1.000 32.93924 62 LEU C O 1
ATOM 2661 N N . TYR C 1 66 ? -7.27426 -45.78569 14.49524 1.000 36.34090 63 TYR C N 1
ATOM 2662 C CA . TYR C 1 66 ? -8.68803 -45.86563 14.13025 1.000 39.35191 63 TYR C CA 1
ATOM 2663 C C . TYR C 1 66 ? -9.50109 -44.88915 14.96339 1.000 37.59807 63 TYR C C 1
ATOM 2664 O O . TYR C 1 66 ? -9.21073 -44.67811 16.14151 1.000 38.33549 63 TYR C O 1
ATOM 2673 N N . LEU C 1 67 ? -10.48641 -44.24899 14.33765 1.000 33.62517 64 LEU C N 1
ATOM 2674 C CA . LEU C 1 67 ? -11.49800 -43.48889 15.05674 1.000 32.27860 64 LEU C CA 1
ATOM 2675 C C . LEU C 1 67 ? -12.69872 -44.42216 15.20631 1.000 39.48630 64 LEU C C 1
ATOM 2676 O O . LEU C 1 67 ? -13.33827 -44.77703 14.20133 1.000 39.12489 64 LEU C O 1
ATOM 2681 N N . LEU C 1 68 ? -13.00530 -44.82136 16.44446 1.000 40.03305 65 LEU C N 1
ATOM 2682 C CA . LEU C 1 68 ? -14.04591 -45.80931 16.71165 1.000 42.34001 65 LEU C CA 1
ATOM 2683 C C . LEU C 1 68 ? -15.26290 -45.16111 17.35234 1.000 45.09652 65 LEU C C 1
ATOM 2684 O O . LEU C 1 68 ? -15.14481 -44.21016 18.12773 1.000 44.75285 65 LEU C O 1
ATOM 2689 N N . ASN C 1 69 ? -16.43268 -45.71606 17.03608 1.000 44.68185 66 ASN C N 1
ATOM 2690 C CA . ASN C 1 69 ? -17.71725 -45.31053 17.61657 1.000 48.09390 66 ASN C CA 1
ATOM 2691 C C . ASN C 1 69 ? -18.07449 -43.87172 17.30333 1.000 47.41457 66 ASN C C 1
ATOM 2692 O O . ASN C 1 69 ? -18.79506 -43.23544 18.07753 1.000 46.68837 66 ASN C O 1
ATOM 2697 N N . LEU C 1 70 ? -17.56959 -43.32988 16.18892 1.000 41.81558 67 LEU C N 1
ATOM 2698 C CA . LEU C 1 70 ? -18.10897 -42.06432 15.70332 1.000 45.37071 67 LEU C CA 1
ATOM 2699 C C . LEU C 1 70 ? -19.44739 -42.35216 15.04062 1.000 45.43529 67 LEU C C 1
ATOM 2700 O O . LEU C 1 70 ? -19.51420 -43.10130 14.06083 1.000 40.81887 67 LEU C O 1
ATOM 2705 N N . HIS C 1 71 ? -20.50328 -41.69296 15.50231 1.000 39.80737 68 HIS C N 1
ATOM 2706 C CA . HIS C 1 71 ? -21.81989 -41.92626 14.93075 1.000 51.44042 68 HIS C CA 1
ATOM 2707 C C . HIS C 1 71 ? -22.06624 -40.91850 13.81219 1.000 45.89750 68 HIS C C 1
ATOM 2708 O O . HIS C 1 71 ? -22.23106 -39.72992 14.06617 1.000 42.93279 68 HIS C O 1
ATOM 2715 N N . ILE C 1 72 ? -22.09548 -41.38715 12.57316 1.000 41.97426 69 ILE C N 1
ATOM 2716 C CA . ILE C 1 72 ? -22.50424 -40.55488 11.44857 1.000 38.00726 69 ILE C CA 1
ATOM 2717 C C . ILE C 1 72 ? -23.88884 -41.02506 11.00864 1.000 44.11209 69 ILE C C 1
ATOM 2718 O O . ILE C 1 72 ? -24.01030 -42.14465 10.49907 1.000 45.00113 69 ILE C O 1
ATOM 2723 N N . PRO C 1 73 ? -24.92900 -40.18646 11.12535 1.000 45.83022 70 PRO C N 1
ATOM 2724 C CA . PRO C 1 73 ? -26.28327 -40.68102 10.83832 1.000 44.21748 70 PRO C CA 1
ATOM 2725 C C . PRO C 1 73 ? -26.45539 -41.01445 9.37660 1.000 45.66598 70 PRO C C 1
ATOM 2726 O O . PRO C 1 73 ? -25.75466 -40.46502 8.50314 1.000 42.70617 70 PRO C O 1
ATOM 2730 N N . PRO C 1 74 ? -27.40596 -41.90135 9.04460 1.000 45.76736 71 PRO C N 1
ATOM 2731 C CA . PRO C 1 74 ? -27.75415 -42.15169 7.63927 1.000 35.87681 71 PRO C CA 1
ATOM 2732 C C . PRO C 1 74 ? -28.16475 -40.88140 6.92089 1.000 47.12965 71 PRO C C 1
ATOM 2733 O O . PRO C 1 74 ? -28.68331 -39.93199 7.52070 1.000 43.71466 71 PRO C O 1
ATOM 2737 N N . TYR C 1 75 ? -27.90945 -40.84963 5.62444 1.000 42.03242 72 TYR C N 1
ATOM 2738 C CA . TYR C 1 75 ? -28.46601 -39.77251 4.82924 1.000 60.06950 72 TYR C CA 1
ATOM 2739 C C . TYR C 1 75 ? -29.92131 -40.15658 4.56862 1.000 56.49715 72 TYR C C 1
ATOM 2740 O O . TYR C 1 75 ? -30.19434 -41.24482 4.06297 1.000 58.60658 72 TYR C O 1
ATOM 2749 N N . SER C 1 76 ? -30.83433 -39.24346 4.89241 1.000 74.45897 73 SER C N 1
ATOM 2750 C CA . SER C 1 76 ? -32.25372 -39.56271 5.05626 1.000 93.71316 73 SER C CA 1
ATOM 2751 C C . SER C 1 76 ? -32.94032 -40.02771 3.77823 1.000 93.93398 73 SER C C 1
ATOM 2752 O O . SER C 1 76 ? -33.84104 -40.87023 3.83754 1.000 111.23645 73 SER C O 1
ATOM 2755 N N . HIS C 1 77 ? -32.53008 -39.53060 2.62279 1.000 87.28428 74 HIS C N 1
ATOM 2756 C CA . HIS C 1 77 ? -33.37601 -39.69989 1.45596 1.000 94.53657 74 HIS C CA 1
ATOM 2757 C C . HIS C 1 77 ? -33.15526 -41.05980 0.79609 1.000 85.06842 74 HIS C C 1
ATOM 2758 O O . HIS C 1 77 ? -32.26473 -41.82772 1.16273 1.000 86.39416 74 HIS C O 1
ATOM 2765 N N . GLY C 1 78 ? -34.05374 -41.39205 -0.12795 1.000 65.31296 75 GLY C N 1
ATOM 2766 C CA . GLY C 1 78 ? -33.96285 -42.62647 -0.87630 1.000 61.18532 75 GLY C CA 1
ATOM 2767 C C . GLY C 1 78 ? -32.91810 -42.50700 -1.97398 1.000 52.68759 75 GLY C C 1
ATOM 2768 O O . GLY C 1 78 ? -32.27053 -41.47332 -2.13749 1.000 54.70661 75 GLY C O 1
ATOM 2769 N N . GLY C 1 79 ? -32.79321 -43.57378 -2.76497 1.000 41.79826 76 GLY C N 1
ATOM 2770 C CA . GLY C 1 79 ? -31.80107 -43.61883 -3.82743 1.000 35.08017 76 GLY C CA 1
ATOM 2771 C C . GLY C 1 79 ? -30.35907 -43.60575 -3.36784 1.000 37.29511 76 GLY C C 1
ATOM 2772 O O . GLY C 1 79 ? -29.47447 -43.12453 -4.10148 1.000 43.52237 76 GLY C O 1
ATOM 2773 N N . VAL C 1 80 ? -30.07029 -44.13194 -2.17302 1.000 38.47752 77 VAL C N 1
ATOM 2774 C CA . VAL C 1 80 ? -28.69456 -44.16541 -1.67911 1.000 37.22713 77 VAL C CA 1
ATOM 2775 C C . VAL C 1 80 ? -28.42926 -45.52070 -1.03314 1.000 45.26251 77 VAL C C 1
ATOM 2776 O O . VAL C 1 80 ? -29.34659 -46.24992 -0.65413 1.000 37.69382 77 VAL C O 1
ATOM 2780 N N . TYR C 1 81 ? -27.14895 -45.85527 -0.92672 1.000 47.08915 78 TYR C N 1
ATOM 2781 C CA . TYR C 1 81 ? -26.68141 -47.03449 -0.19843 1.000 50.95931 78 TYR C CA 1
ATOM 2782 C C . TYR C 1 81 ? -26.09578 -46.51088 1.10768 1.000 45.62813 78 TYR C C 1
ATOM 2783 O O . TYR C 1 81 ? -24.97429 -45.97680 1.12804 1.000 37.58869 78 TYR C O 1
ATOM 2792 N N . ASN C 1 82 ? -26.86579 -46.59059 2.19474 1.000 37.01022 79 ASN C N 1
ATOM 2793 C CA . ASN C 1 82 ? -26.38122 -46.00500 3.44270 1.000 40.71163 79 ASN C CA 1
ATOM 2794 C C . ASN C 1 82 ? -25.25029 -46.80098 4.09849 1.000 44.27771 79 ASN C C 1
ATOM 2795 O O . ASN C 1 82 ? -25.24042 -48.03922 4.11109 1.000 36.93363 79 ASN C O 1
ATOM 2800 N N . HIS C 1 83 ? -24.27619 -46.05849 4.62046 1.000 38.66313 80 HIS C N 1
ATOM 2801 C CA . HIS C 1 83 ? -23.11812 -46.59657 5.31430 1.000 39.34394 80 HIS C CA 1
ATOM 2802 C C . HIS C 1 83 ? -23.55315 -47.18967 6.65798 1.000 42.97311 80 HIS C C 1
ATOM 2803 O O . HIS C 1 83 ? -24.60489 -46.85624 7.19723 1.000 40.82512 80 HIS C O 1
ATOM 2810 N N . ASP C 1 84 ? -22.69611 -48.00070 7.24434 1.000 41.49026 81 ASP C N 1
ATOM 2811 C CA . ASP C 1 84 ? -22.89450 -48.42436 8.64118 1.000 40.76632 81 ASP C CA 1
ATOM 2812 C C . ASP C 1 84 ? -22.60083 -47.24834 9.58595 1.000 43.65496 81 ASP C C 1
ATOM 2813 O O . ASP C 1 84 ? -21.43850 -46.83389 9.68134 1.000 39.62617 81 ASP C O 1
ATOM 2818 N N . PRO C 1 85 ? -23.58720 -46.71095 10.32477 1.000 41.73730 82 PRO C N 1
ATOM 2819 C CA . PRO C 1 85 ? -23.37016 -45.42120 11.01078 1.000 45.65235 82 PRO C CA 1
ATOM 2820 C C . PRO C 1 85 ? -22.18643 -45.35318 11.98517 1.000 47.62167 82 PRO C C 1
ATOM 2821 O O . PRO C 1 85 ? -21.58301 -44.27500 12.11427 1.000 41.77501 82 PRO C O 1
ATOM 2825 N N . GLU C 1 86 ? -21.80840 -46.45919 12.63031 1.000 38.63457 83 GLU C N 1
ATOM 2826 C CA . GLU C 1 86 ? -20.75837 -46.48313 13.64083 1.000 42.66292 83 GLU C CA 1
ATOM 2827 C C . GLU C 1 86 ? -19.64001 -47.45265 13.27583 1.000 43.05908 83 GLU C C 1
ATOM 2828 O O . GLU C 1 86 ? -18.92614 -47.94570 14.15096 1.000 42.48249 83 GLU C O 1
ATOM 2834 N N . ARG C 1 87 ? -19.40610 -47.64738 11.98026 1.000 35.00427 84 ARG C N 1
ATOM 2835 C CA . ARG C 1 87 ? -18.31922 -48.50701 11.54401 1.000 39.91298 84 ARG C CA 1
ATOM 2836 C C . ARG C 1 87 ? -16.97143 -47.93743 12.01999 1.000 40.91228 84 ARG C C 1
ATOM 2837 O O . ARG C 1 87 ? -16.85368 -46.73144 12.24852 1.000 39.54938 84 ARG C O 1
ATOM 2845 N N . PRO C 1 88 ? -15.95565 -48.78768 12.21571 1.000 43.20217 85 PRO C N 1
ATOM 2846 C CA . PRO C 1 88 ? -14.59807 -48.28420 12.49543 1.000 42.09727 85 PRO C CA 1
ATOM 2847 C C . PRO C 1 88 ? -14.00285 -47.57121 11.28776 1.000 41.69065 85 PRO C C 1
ATOM 2848 O O . PRO C 1 88 ? -14.17989 -47.99352 10.14554 1.000 34.01176 85 PRO C O 1
ATOM 2852 N N . ARG C 1 89 ? -13.32143 -46.44523 11.53533 1.000 35.51313 86 ARG C N 1
ATOM 2853 C CA . ARG C 1 89 ? -12.79753 -45.65418 10.43244 1.000 34.68290 86 ARG C CA 1
ATOM 2854 C C . ARG C 1 89 ? -11.31505 -45.38996 10.67385 1.000 39.91979 86 ARG C C 1
ATOM 2855 O O . ARG C 1 89 ? -10.95833 -44.71349 11.64398 1.000 33.87621 86 ARG C O 1
ATOM 2863 N N . LYS C 1 90 ? -10.47382 -45.89152 9.77020 1.000 30.09781 87 LYS C N 1
ATOM 2864 C CA . LYS C 1 90 ? -9.03232 -45.73534 9.86509 1.000 36.66388 87 LYS C CA 1
ATOM 2865 C C . LYS C 1 90 ? -8.63675 -44.27783 9.63865 1.000 34.86400 87 LYS C C 1
ATOM 2866 O O . LYS C 1 90 ? -9.08202 -43.62563 8.68058 1.000 31.76911 87 LYS C O 1
ATOM 2872 N N . LEU C 1 91 ? -7.76859 -43.77087 10.48887 1.000 29.24452 88 LEU C N 1
ATOM 2873 C CA . LEU C 1 91 ? -7.26490 -42.42315 10.28339 1.000 29.71393 88 LEU C CA 1
ATOM 2874 C C . LEU C 1 91 ? -6.01010 -42.53493 9.42746 1.000 38.96384 88 LEU C C 1
ATOM 2875 O O . LEU C 1 91 ? -5.03322 -43.16830 9.83830 1.000 39.59070 88 LEU C O 1
ATOM 2880 N N . LEU C 1 92 ? -5.98128 -41.83224 8.29876 1.000 29.91206 89 LEU C N 1
ATOM 2881 C CA . LEU C 1 92 ? -4.86786 -41.98589 7.35570 1.000 30.74949 89 LEU C CA 1
ATOM 2882 C C . LEU C 1 92 ? -3.72504 -41.08929 7.80203 1.000 34.30003 89 LEU C C 1
ATOM 2883 O O . LEU C 1 92 ? -3.82121 -39.85692 7.71628 1.000 30.94470 89 LEU C O 1
ATOM 2888 N N . LEU C 1 93 ? -2.63962 -41.70731 8.24702 1.000 28.41487 90 LEU C N 1
ATOM 2889 C CA . LEU C 1 93 ? -1.48127 -40.98980 8.77592 1.000 32.82735 90 LEU C CA 1
ATOM 2890 C C . LEU C 1 93 ? -0.23253 -41.62167 8.19101 1.000 40.03279 90 LEU C C 1
ATOM 2891 O O . LEU C 1 93 ? -0.21916 -42.81261 7.87077 1.000 32.57024 90 LEU C O 1
ATOM 2896 N N . HIS C 1 94 ? 0.80039 -40.81303 8.00326 1.000 33.38231 91 HIS C N 1
ATOM 2897 C CA A HIS C 1 94 ? 2.09003 -41.33799 7.56587 0.572 35.84158 91 HIS C CA 1
ATOM 2898 C CA B HIS C 1 94 ? 2.06753 -41.35937 7.55525 0.428 36.11918 91 HIS C CA 1
ATOM 2899 C C . HIS C 1 94 ? 2.68562 -42.21942 8.65609 1.000 32.78546 91 HIS C C 1
ATOM 2900 O O . HIS C 1 94 ? 2.44538 -42.01874 9.85943 1.000 32.92775 91 HIS C O 1
ATOM 2913 N N . LYS C 1 95 ? 3.48089 -43.20062 8.23256 1.000 34.29640 92 LYS C N 1
ATOM 2914 C CA . LYS C 1 95 ? 4.17833 -44.08830 9.16513 1.000 36.65936 92 LYS C CA 1
ATOM 2915 C C . LYS C 1 95 ? 4.95422 -43.31759 10.23479 1.000 32.97262 92 LYS C C 1
ATOM 2916 O O . LYS C 1 95 ? 4.97128 -43.69004 11.41328 1.000 32.70658 92 LYS C O 1
ATOM 2922 N N . ARG C 1 96 ? 5.63505 -42.25880 9.83508 1.000 31.52841 93 ARG C N 1
ATOM 2923 C CA . ARG C 1 96 ? 6.40079 -41.47126 10.80825 1.000 37.55877 93 ARG C CA 1
ATOM 2924 C C . ARG C 1 96 ? 5.50442 -40.76631 11.83765 1.000 35.26950 93 ARG C C 1
ATOM 2925 O O . ARG C 1 96 ? 5.86907 -40.66768 13.02182 1.000 35.76705 93 ARG C O 1
ATOM 2933 N N . GLU C 1 97 ? 4.34540 -40.24371 11.41183 1.000 35.17033 94 GLU C N 1
ATOM 2934 C CA . GLU C 1 97 ? 3.35278 -39.73955 12.36557 1.000 33.35699 94 GLU C CA 1
ATOM 2935 C C . GLU C 1 97 ? 2.89007 -40.84909 13.30982 1.000 33.71940 94 GLU C C 1
ATOM 2936 O O . GLU C 1 97 ? 2.84134 -40.66723 14.53207 1.000 35.50448 94 GLU C O 1
ATOM 2942 N N . LEU C 1 98 ? 2.55291 -42.01734 12.76070 1.000 33.53830 95 LEU C N 1
ATOM 2943 C CA . LEU C 1 98 ? 2.09604 -43.11387 13.61612 1.000 33.63688 95 LEU C CA 1
ATOM 2944 C C . LEU C 1 98 ? 3.16048 -43.48389 14.63509 1.000 37.99353 95 LEU C C 1
ATOM 2945 O O . LEU C 1 98 ? 2.85384 -43.72345 15.80599 1.000 39.15283 95 LEU C O 1
ATOM 2950 N N . LYS C 1 99 ? 4.42447 -43.53999 14.19849 1.000 34.74205 96 LYS C N 1
ATOM 2951 C CA . LYS C 1 99 ? 5.50033 -43.87863 15.12731 1.000 38.51652 96 LYS C CA 1
ATOM 2952 C C . LYS C 1 99 ? 5.61357 -42.82018 16.22579 1.000 46.46620 96 LYS C C 1
ATOM 2953 O O . LYS C 1 99 ? 5.69473 -43.15844 17.40554 1.000 41.12615 96 LYS C O 1
ATOM 2959 N N . ARG C 1 100 ? 5.55567 -41.52881 15.85930 1.000 35.15676 97 ARG C N 1
ATOM 2960 C CA . ARG C 1 100 ? 5.65358 -40.48474 16.87757 1.000 40.12968 97 ARG C CA 1
ATOM 2961 C C . ARG C 1 100 ? 4.48255 -40.56576 17.84817 1.000 45.32320 97 ARG C C 1
ATOM 2962 O O . ARG C 1 100 ? 4.66800 -40.47885 19.07225 1.000 44.03060 97 ARG C O 1
ATOM 2970 N N . LEU C 1 101 ? 3.26502 -40.78348 17.32354 1.000 39.24081 98 LEU C N 1
ATOM 2971 C CA . LEU C 1 101 ? 2.08802 -40.88775 18.17751 1.000 38.39477 98 LEU C CA 1
ATOM 2972 C C . LEU C 1 101 ? 2.21751 -42.05207 19.16412 1.000 47.58658 98 LEU C C 1
ATOM 2973 O O . LEU C 1 101 ? 1.87991 -41.91765 20.35267 1.000 41.85472 98 LEU C O 1
ATOM 2978 N N . MET C 1 102 ? 2.68832 -43.20718 18.68572 1.000 40.33075 99 MET C N 1
ATOM 2979 C CA A MET C 1 102 ? 2.88113 -44.35464 19.57312 0.568 48.82258 99 MET C CA 1
ATOM 2980 C CA B MET C 1 102 ? 2.87580 -44.35199 19.57609 0.432 48.79650 99 MET C CA 1
ATOM 2981 C C . MET C 1 102 ? 3.87380 -44.02947 20.68401 1.000 50.73251 99 MET C C 1
ATOM 2982 O O . MET C 1 102 ? 3.67668 -44.42131 21.83974 1.000 52.91860 99 MET C O 1
ATOM 2991 N N . GLY C 1 103 ? 4.94837 -43.31395 20.34616 1.000 43.10348 100 GLY C N 1
ATOM 2992 C CA . GLY C 1 103 ? 5.92068 -42.90569 21.35438 1.000 44.42548 100 GLY C CA 1
ATOM 2993 C C . GLY C 1 103 ? 5.32332 -41.98624 22.40271 1.000 53.87143 100 GLY C C 1
ATOM 2994 O O . GLY C 1 103 ? 5.55185 -42.16273 23.60314 1.000 52.91672 100 GLY C O 1
ATOM 2995 N N . LYS C 1 104 ? 4.53097 -41.00236 21.96842 1.000 53.33747 101 LYS C N 1
ATOM 2996 C CA . LYS C 1 104 ? 3.99721 -40.01834 22.90633 1.000 49.54575 101 LYS C CA 1
ATOM 2997 C C . LYS C 1 104 ? 3.08423 -40.67133 23.94066 1.000 57.38493 101 LYS C C 1
ATOM 2998 O O . LYS C 1 104 ? 3.10193 -40.29039 25.11902 1.000 51.81761 101 LYS C O 1
ATOM 3004 N N . VAL C 1 105 ? 2.25231 -41.63754 23.52029 1.000 47.34544 102 VAL C N 1
ATOM 3005 C CA . VAL C 1 105 ? 1.30669 -42.25385 24.45928 1.000 50.84292 102 VAL C CA 1
ATOM 3006 C C . VAL C 1 105 ? 1.96096 -43.25567 25.40055 1.000 55.77129 102 VAL C C 1
ATOM 3007 O O . VAL C 1 105 ? 1.28438 -43.78092 26.29469 1.000 56.54713 102 VAL C O 1
ATOM 3011 N N . GLN C 1 106 ? 3.26167 -43.52028 25.25889 1.000 61.31309 103 GLN C N 1
ATOM 3012 C CA . GLN C 1 106 ? 3.90933 -44.36374 26.25443 1.000 67.23725 103 GLN C CA 1
ATOM 3013 C C . GLN C 1 106 ? 4.02026 -43.63747 27.58679 1.000 67.95167 103 GLN C C 1
ATOM 3014 O O . GLN C 1 106 ? 4.05374 -44.29008 28.63283 1.000 78.73400 103 GLN C O 1
ATOM 3020 N N . GLU C 1 107 ? 4.00120 -42.30730 27.56813 1.000 59.26950 104 GLU C N 1
ATOM 3021 C CA . GLU C 1 107 ? 4.01855 -41.52599 28.79479 1.000 57.25976 104 GLU C CA 1
ATOM 3022 C C . GLU C 1 107 ? 2.69622 -41.65974 29.53762 1.000 72.44448 104 GLU C C 1
ATOM 3023 O O . GLU C 1 107 ? 1.61686 -41.63784 28.93365 1.000 53.15357 104 GLU C O 1
ATOM 3029 N N . GLU C 1 108 ? 2.78583 -41.73601 30.86498 1.000 67.69926 105 GLU C N 1
ATOM 3030 C CA . GLU C 1 108 ? 1.60085 -41.94331 31.67785 1.000 75.17011 105 GLU C CA 1
ATOM 3031 C C . GLU C 1 108 ? 0.72381 -40.70396 31.63241 1.000 63.55043 105 GLU C C 1
ATOM 3032 O O . GLU C 1 108 ? 1.21559 -39.57471 31.72442 1.000 65.06067 105 GLU C O 1
ATOM 3038 N N . GLY C 1 109 ? -0.58543 -40.92314 31.49408 1.000 58.95679 106 GLY C N 1
ATOM 3039 C CA . GLY C 1 109 ? -1.54214 -39.84174 31.38785 1.000 63.85772 106 GLY C CA 1
ATOM 3040 C C . GLY C 1 109 ? -1.66465 -39.19492 30.01794 1.000 58.53355 106 GLY C C 1
ATOM 3041 O O . GLY C 1 109 ? -2.55644 -38.35962 29.82960 1.000 64.10924 106 GLY C O 1
ATOM 3042 N N . VAL C 1 110 ? -0.83713 -39.56542 29.04450 1.000 54.67960 107 VAL C N 1
ATOM 3043 C CA . VAL C 1 110 ? -0.89101 -38.96807 27.70573 1.000 55.85982 107 VAL C CA 1
ATOM 3044 C C . VAL C 1 110 ? -1.69766 -39.88104 26.78567 1.000 57.20497 107 VAL C C 1
ATOM 3045 O O . VAL C 1 110 ? -1.40771 -41.08043 26.67525 1.000 56.02150 107 VAL C O 1
ATOM 3049 N N . THR C 1 111 ? -2.69337 -39.30269 26.10218 1.000 45.47622 108 THR C N 1
ATOM 3050 C CA . THR C 1 111 ? -3.59739 -40.04506 25.22634 1.000 44.85991 108 THR C CA 1
ATOM 3051 C C . THR C 1 111 ? -3.79499 -39.26069 23.91813 1.000 52.16664 108 THR C C 1
ATOM 3052 O O . THR C 1 111 ? -3.27141 -38.14869 23.73487 1.000 44.51635 108 THR C O 1
ATOM 3056 N N . ILE C 1 112 ? -4.54789 -39.85492 22.99503 1.000 47.61453 109 ILE C N 1
ATOM 3057 C CA . ILE C 1 112 ? -4.85027 -39.26315 21.69383 1.000 44.19043 109 ILE C CA 1
ATOM 3058 C C . ILE C 1 112 ? -6.35016 -39.07956 21.60277 1.000 45.20537 109 ILE C C 1
ATOM 3059 O O . ILE C 1 112 ? -7.09389 -40.04578 21.77866 1.000 44.57365 109 ILE C O 1
ATOM 3064 N N . VAL C 1 113 ? -6.80493 -37.84786 21.37383 1.000 42.18329 110 VAL C N 1
ATOM 3065 C CA . VAL C 1 113 ? -8.24909 -37.58397 21.26851 1.000 41.95161 110 VAL C CA 1
ATOM 3066 C C . VAL C 1 113 ? -8.55840 -36.92257 19.93040 1.000 41.11629 110 VAL C C 1
ATOM 3067 O O . VAL C 1 113 ? -7.70053 -36.20352 19.38871 1.000 42.16951 110 VAL C O 1
ATOM 3071 N N . PRO C 1 114 ? -9.75071 -37.14024 19.36268 1.000 42.09954 111 PRO C N 1
ATOM 3072 C CA . PRO C 1 114 ? -10.15515 -36.40378 18.15258 1.000 37.18328 111 PRO C CA 1
ATOM 3073 C C . PRO C 1 114 ? -10.68533 -35.01556 18.51102 1.000 38.56671 111 PRO C C 1
ATOM 3074 O O . PRO C 1 114 ? -11.37687 -34.83563 19.51463 1.000 40.77035 111 PRO C O 1
ATOM 3078 N N . LEU C 1 115 ? -10.38877 -34.02940 17.66612 1.000 37.11185 112 LEU C N 1
ATOM 3079 C CA . LEU C 1 115 ? -10.78367 -32.64104 17.91530 1.000 38.07663 112 LEU C CA 1
ATOM 3080 C C . LEU C 1 115 ? -11.81656 -32.07951 16.94632 1.000 39.72529 112 LEU C C 1
ATOM 3081 O O . LEU C 1 115 ? -12.77260 -31.42045 17.36708 1.000 39.86272 112 LEU C O 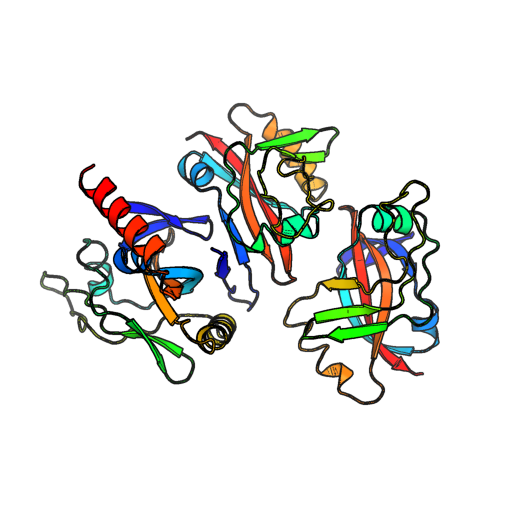1
ATOM 3086 N N . LYS C 1 116 ? -11.63795 -32.30293 15.64815 1.000 34.52039 113 LYS C N 1
ATOM 3087 C CA . LYS C 1 116 ? -12.43175 -31.65562 14.62065 1.000 33.10155 113 LYS C CA 1
ATOM 3088 C C . LYS C 1 116 ? -12.52592 -32.55734 13.40493 1.000 39.20042 113 LYS C C 1
ATOM 3089 O O . LYS C 1 116 ? -11.60227 -33.32265 13.11308 1.000 34.77716 113 LYS C O 1
ATOM 3095 N N . ILE C 1 117 ? -13.62855 -32.43150 12.67721 1.000 31.20418 114 ILE C N 1
ATOM 3096 C CA . ILE C 1 117 ? -13.69798 -32.91763 11.30733 1.000 34.56809 114 ILE C CA 1
ATOM 3097 C C . ILE C 1 117 ? -13.96472 -31.71407 10.41656 1.000 37.57778 114 ILE C C 1
ATOM 3098 O O . ILE C 1 117 ? -14.82041 -30.87872 10.73405 1.000 35.78555 114 ILE C O 1
ATOM 3103 N N . TYR C 1 118 ? -13.22527 -31.61659 9.31529 1.000 33.69162 115 TYR C N 1
ATOM 3104 C CA . TYR C 1 118 ? -13.43299 -30.50869 8.40116 1.000 35.80171 115 TYR C CA 1
ATOM 3105 C C . TYR C 1 118 ? -13.06222 -30.95461 6.99345 1.000 32.79459 115 TYR C C 1
ATOM 3106 O O . TYR C 1 118 ? -12.46713 -32.01885 6.78885 1.000 32.01628 115 TYR C O 1
ATOM 3115 N N . PHE C 1 119 ? -13.51577 -30.17488 6.02103 1.000 32.83051 116 PHE C N 1
ATOM 3116 C CA . PHE C 1 119 ? -13.20127 -30.37466 4.61583 1.000 38.57241 116 PHE C CA 1
ATOM 3117 C C . PHE C 1 119 ? -12.26414 -29.25451 4.18338 1.000 36.80370 116 PHE C C 1
ATOM 3118 O O . PHE C 1 119 ? -12.56095 -28.08626 4.41973 1.000 34.67741 116 PHE C O 1
ATOM 3126 N N . ASN C 1 120 ? -11.17310 -29.59178 3.51462 1.000 33.41481 117 ASN C N 1
ATOM 3127 C CA . ASN C 1 120 ? -10.24935 -28.54881 3.10406 1.000 43.76696 117 ASN C CA 1
ATOM 3128 C C . ASN C 1 120 ? -10.71975 -27.93870 1.78365 1.000 46.46549 117 ASN C C 1
ATOM 3129 O O . ASN C 1 120 ? -11.80901 -28.24561 1.28961 1.000 45.11579 117 ASN C O 1
ATOM 3134 N N . ASP C 1 121 ? -9.89917 -27.05116 1.20335 1.000 57.83302 118 ASP C N 1
ATOM 3135 C CA . ASP C 1 121 ? -10.30396 -26.28515 0.02207 1.000 60.00050 118 ASP C CA 1
ATOM 3136 C C . ASP C 1 121 ? -10.35662 -27.14200 -1.23303 1.000 55.72753 118 ASP C C 1
ATOM 3137 O O . ASP C 1 121 ? -10.94480 -26.72680 -2.23515 1.000 63.60155 118 ASP C O 1
ATOM 3142 N N . ARG C 1 122 ? -9.76310 -28.32407 -1.20669 1.000 47.62283 119 ARG C N 1
ATOM 3143 C CA . ARG C 1 122 ? -9.90999 -29.25554 -2.30666 1.000 46.39534 119 ARG C CA 1
ATOM 3144 C C . ARG C 1 122 ? -11.08797 -30.20837 -2.10105 1.000 46.69791 119 ARG C C 1
ATOM 3145 O O . ARG C 1 122 ? -11.28194 -31.12141 -2.90771 1.000 46.89202 119 ARG C O 1
ATOM 3153 N N . GLY C 1 123 ? -11.87257 -30.01479 -1.04109 1.000 46.21295 120 GLY C N 1
ATOM 3154 C CA . GLY C 1 123 ? -12.97922 -30.89387 -0.72351 1.000 45.07613 120 GLY C CA 1
ATOM 3155 C C . GLY C 1 123 ? -12.60413 -32.18583 -0.03492 1.000 42.75198 120 GLY C C 1
ATOM 3156 O O . GLY C 1 123 ? -13.44960 -33.07216 0.06494 1.000 35.71260 120 GLY C O 1
ATOM 3157 N N . ILE C 1 124 ? -11.37774 -32.31320 0.47249 1.000 37.39064 121 ILE C N 1
ATOM 3158 C CA . ILE C 1 124 ? -10.89930 -33.55181 1.08263 1.000 33.56357 121 ILE C CA 1
ATOM 3159 C C . ILE C 1 124 ? -11.22378 -33.50048 2.56522 1.000 38.60296 121 ILE C C 1
ATOM 3160 O O . ILE C 1 124 ? -11.00116 -32.47030 3.21735 1.000 32.81053 121 ILE C O 1
ATOM 3165 N N . ALA C 1 125 ? -11.75691 -34.59678 3.09652 1.000 29.75595 122 ALA C N 1
ATOM 3166 C CA . ALA C 1 125 ? -12.10951 -34.68541 4.51173 1.000 37.57867 122 ALA C CA 1
ATOM 3167 C C . ALA C 1 125 ? -10.88043 -34.93510 5.39118 1.000 29.34307 122 ALA C C 1
ATOM 3168 O O . ALA C 1 125 ? -9.99199 -35.72054 5.04205 1.000 30.23037 122 ALA C O 1
ATOM 3170 N N . LYS C 1 126 ? -10.81470 -34.24528 6.53059 1.000 28.90193 123 LYS C N 1
ATOM 3171 C CA . LYS C 1 126 ? -9.71766 -34.43594 7.47650 1.000 31.31752 123 LYS C CA 1
ATOM 3172 C C . LYS C 1 126 ? -10.25154 -34.54369 8.89466 1.000 30.45857 123 LYS C C 1
ATOM 3173 O O . LYS C 1 126 ? -11.27965 -33.95512 9.25016 1.000 29.95432 123 LYS C O 1
ATOM 3179 N N . VAL C 1 127 ? -9.50531 -35.26265 9.71829 1.000 30.22445 124 VAL C N 1
ATOM 3180 C CA . VAL C 1 127 ? -9.78362 -35.37033 11.13629 1.000 30.50268 124 VAL C CA 1
ATOM 3181 C C . VAL C 1 127 ? -8.58710 -34.81396 11.86600 1.000 32.89084 124 VAL C C 1
ATOM 3182 O O . VAL C 1 127 ? -7.49285 -35.39845 11.81003 1.000 29.39747 124 VAL C O 1
ATOM 3186 N N . GLU C 1 128 ? -8.80368 -33.71828 12.58571 1.000 28.66192 125 GLU C N 1
ATOM 3187 C CA . GLU C 1 128 ? -7.76303 -33.18194 13.45353 1.000 31.24991 125 GLU C CA 1
ATOM 3188 C C . GLU C 1 128 ? -7.75868 -33.95856 14.75763 1.000 33.77966 125 GLU C C 1
ATOM 3189 O O . GLU C 1 128 ? -8.79659 -34.07415 15.41506 1.000 33.13256 125 GLU C O 1
ATOM 3195 N N . ILE C 1 129 ? -6.60472 -34.51330 15.12940 1.000 30.07987 126 ILE C N 1
ATOM 3196 C CA . ILE C 1 129 ? -6.50283 -35.27787 16.36697 1.000 35.82687 126 ILE C CA 1
ATOM 3197 C C . ILE C 1 129 ? -5.39838 -34.67248 17.21768 1.000 38.38831 126 ILE C C 1
ATOM 3198 O O . ILE C 1 129 ? -4.54582 -33.93757 16.72167 1.000 30.85010 126 ILE C O 1
ATOM 3203 N N . ALA C 1 130 ? -5.40239 -35.00743 18.51342 1.000 34.22480 127 ALA C N 1
ATOM 3204 C CA . ALA C 1 130 ? -4.43116 -34.38684 19.41428 1.000 38.63949 127 ALA C CA 1
ATOM 3205 C C . ALA C 1 130 ? -3.80445 -35.38940 20.37169 1.000 42.85260 127 ALA C C 1
ATOM 3206 O O . ALA C 1 130 ? -4.49336 -36.23447 20.95889 1.000 41.08294 127 ALA C O 1
ATOM 3208 N N . VAL C 1 131 ? -2.48957 -35.27767 20.52123 1.000 34.58135 128 VAL C N 1
ATOM 3209 C CA . VAL C 1 131 ? -1.81192 -35.75130 21.72151 1.000 36.71384 128 VAL C CA 1
ATOM 3210 C C . VAL C 1 131 ? -2.17624 -34.83738 22.88813 1.000 42.87448 128 VAL C C 1
ATOM 3211 O O . VAL C 1 131 ? -1.95631 -33.61584 22.82798 1.000 44.87019 128 VAL C O 1
ATOM 3215 N N . ALA C 1 132 ? -2.69466 -35.42660 23.97030 1.000 47.58164 129 ALA C N 1
ATOM 3216 C CA . ALA C 1 132 ? -3.30344 -34.64530 25.04226 1.000 42.86528 129 ALA C CA 1
ATOM 3217 C C . ALA C 1 132 ? -3.12979 -35.32120 26.40128 1.000 51.15898 129 ALA C C 1
ATOM 3218 O O . ALA C 1 132 ? -2.95788 -36.53986 26.50438 1.000 51.77704 129 ALA C O 1
ATOM 3220 N N . ARG C 1 133 ? -3.19324 -34.50475 27.45148 1.000 51.04402 130 ARG C N 1
ATOM 3221 C CA . ARG C 1 133 ? -3.33398 -34.97929 28.82398 1.000 53.97018 130 ARG C CA 1
ATOM 3222 C C . ARG C 1 133 ? -4.47907 -34.23774 29.50286 1.000 52.78541 130 ARG C C 1
ATOM 3223 O O . ARG C 1 133 ? -4.82410 -33.11050 29.13285 1.000 50.34696 130 ARG C O 1
ATOM 3231 N N . GLY C 1 134 ? -5.05924 -34.86098 30.52532 1.000 56.43815 131 GLY C N 1
ATOM 3232 C CA . GLY C 1 134 ? -6.14167 -34.20672 31.24109 1.000 53.59638 131 GLY C CA 1
ATOM 3233 C C . GLY C 1 134 ? -5.65291 -32.94398 31.93452 1.000 62.46916 131 GLY C C 1
ATOM 3234 O O . GLY C 1 134 ? -4.51301 -32.86639 32.39832 1.000 57.25814 131 GLY C O 1
ATOM 3235 N N . LYS C 1 135 ? -6.51801 -31.92485 31.95372 1.000 56.57640 132 LYS C N 1
ATOM 3236 C CA . LYS C 1 135 ? -6.22113 -30.67413 32.64906 1.000 77.16623 132 LYS C CA 1
ATOM 3237 C C . LYS C 1 135 ? -6.29315 -30.86491 34.16153 1.000 76.25167 132 LYS C C 1
ATOM 3238 O O . LYS C 1 135 ? -7.09393 -31.65267 34.67240 1.000 72.71864 132 LYS C O 1
ATOM 3244 N N . LYS C 1 136 ? -5.45537 -30.12115 34.88209 1.000 81.50371 133 LYS C N 1
ATOM 3245 C CA . LYS C 1 136 ? -5.59588 -30.05429 36.33318 1.000 93.21412 133 LYS C CA 1
ATOM 3246 C C . LYS C 1 136 ? -6.94124 -29.43549 36.70287 1.000 93.48037 133 LYS C C 1
ATOM 3247 O O . LYS C 1 136 ? -7.51125 -28.64455 35.94547 1.000 88.00238 133 LYS C O 1
ATOM 3253 N N . LYS C 1 137 ? -7.44643 -29.80678 37.88634 1.000 103.96202 134 LYS C N 1
ATOM 3254 C CA . LYS C 1 137 ? -8.81353 -29.45289 38.27357 1.000 109.43578 134 LYS C CA 1
ATOM 3255 C C . LYS C 1 137 ? -9.08963 -27.96006 38.11480 1.000 107.16332 134 LYS C C 1
ATOM 3256 O O . LYS C 1 137 ? -10.15796 -27.56829 37.62594 1.000 100.68451 134 LYS C O 1
ATOM 3262 N N . TYR C 1 138 ? -8.13084 -27.11281 38.50655 1.000 98.39896 135 TYR C N 1
ATOM 3263 C CA . TYR C 1 138 ? -8.34233 -25.66803 38.45067 1.000 104.37564 135 TYR C CA 1
ATOM 3264 C C . TYR C 1 138 ? -8.50760 -25.18421 37.01327 1.000 96.02601 135 TYR C C 1
ATOM 3265 O O . TYR C 1 138 ? -9.47387 -24.48190 36.69145 1.000 92.84732 135 TYR C O 1
ATOM 3274 N N . ASP C 1 139 ? -7.56871 -25.54929 36.13319 1.000 97.61838 136 ASP C N 1
ATOM 3275 C CA . ASP C 1 139 ? -7.63874 -25.10600 34.74097 1.000 96.36355 136 ASP C CA 1
ATOM 3276 C C . ASP C 1 139 ? -8.88206 -25.63926 34.04186 1.000 86.13452 136 ASP C C 1
ATOM 3277 O O . ASP C 1 139 ? -9.47641 -24.94541 33.20810 1.000 76.64623 136 ASP C O 1
ATOM 3282 N N . LYS C 1 140 ? -9.28619 -26.87272 34.36927 1.000 85.24214 137 LYS C N 1
ATOM 3283 C CA . LYS C 1 140 ? -10.46057 -27.47408 33.74223 1.000 88.36523 137 LYS C CA 1
ATOM 3284 C C . LYS C 1 140 ? -11.73506 -26.72582 34.11443 1.000 93.01780 137 LYS C C 1
ATOM 3285 O O . LYS C 1 140 ? -12.57224 -26.44518 33.24714 1.000 82.55334 137 LYS C O 1
ATOM 3291 N N . ARG C 1 141 ? -11.90277 -26.39698 35.40026 1.000 96.67420 138 ARG C N 1
ATOM 3292 C CA . ARG C 1 141 ? -13.09206 -25.66086 35.81807 1.000 102.80670 138 ARG C CA 1
ATOM 3293 C C . ARG C 1 141 ? -13.11233 -24.26457 35.20712 1.000 97.19365 138 ARG C C 1
ATOM 3294 O O . ARG C 1 141 ? -14.16644 -23.78939 34.76984 1.000 93.61458 138 ARG C O 1
ATOM 3302 N N . GLU C 1 142 ? -11.95351 -23.60041 35.15193 1.000 93.13319 139 GLU C N 1
ATOM 3303 C CA . GLU C 1 142 ? -11.88879 -22.27478 34.54509 1.000 98.32283 139 GLU C CA 1
ATOM 3304 C C . GLU C 1 142 ? -12.23647 -22.32493 33.06435 1.000 99.73243 139 GLU C C 1
ATOM 3305 O O . GLU C 1 142 ? -12.82711 -21.37748 32.53305 1.000 98.61423 139 GLU C O 1
ATOM 3311 N N . ALA C 1 143 ? -11.87708 -23.42153 32.38650 1.000 93.40488 140 ALA C N 1
ATOM 3312 C CA . ALA C 1 143 ? -12.20014 -23.57561 30.97086 1.000 92.70174 140 ALA C CA 1
ATOM 3313 C C . ALA C 1 143 ? -13.68620 -23.84815 30.76494 1.000 98.47315 140 ALA C C 1
ATOM 3314 O O . ALA C 1 143 ? -14.30018 -23.29447 29.84467 1.000 94.85111 140 ALA C O 1
ATOM 3316 N N . ILE C 1 144 ? -14.28145 -24.69900 31.61031 1.000 98.78544 141 ILE C N 1
ATOM 3317 C CA . ILE C 1 144 ? -15.70536 -25.00457 31.48730 1.000 96.67608 141 ILE C CA 1
ATOM 3318 C C . ILE C 1 144 ? -16.55268 -23.75517 31.71368 1.000 110.22721 141 ILE C C 1
ATOM 3319 O O . ILE C 1 144 ? -17.60459 -23.58868 31.08138 1.000 118.59743 141 ILE C O 1
ATOM 3324 N N . LYS C 1 145 ? -16.10613 -22.84828 32.59265 1.000 102.28146 142 LYS C N 1
ATOM 3325 C CA . LYS C 1 145 ? -16.83675 -21.59966 32.80369 1.000 109.36388 142 LYS C CA 1
ATOM 3326 C C . LYS C 1 145 ? -16.85247 -20.75103 31.53664 1.000 113.88640 142 LYS C C 1
ATOM 3327 O O . LYS C 1 145 ? -17.86062 -20.10425 31.22630 1.000 113.83637 142 LYS C O 1
ATOM 3333 N N . LYS C 1 146 ? -15.74447 -20.75098 30.78578 1.000 110.47861 143 LYS C N 1
ATOM 3334 C CA . LYS C 1 146 ? -15.63796 -19.93607 29.57887 1.000 115.48571 143 LYS C CA 1
ATOM 3335 C C . LYS C 1 146 ? -16.46724 -20.48938 28.42335 1.000 123.25022 143 LYS C C 1
ATOM 3336 O O . LYS C 1 146 ? -16.97715 -19.70938 27.61055 1.000 127.06202 143 LYS C O 1
ATOM 3342 N N . ARG C 1 147 ? -16.60994 -21.81634 28.32075 1.000 119.85290 144 ARG C N 1
ATOM 3343 C CA . ARG C 1 147 ? -17.53171 -22.37476 27.33378 1.000 124.60782 144 ARG C CA 1
ATOM 3344 C C . ARG C 1 147 ? -18.97334 -22.01895 27.67208 1.000 130.52376 144 ARG C C 1
ATOM 3345 O O . ARG C 1 147 ? -19.81408 -21.90769 26.77161 1.000 129.08454 144 ARG C O 1
ATOM 3353 N N . GLU C 1 148 ? -19.27155 -21.83086 28.96110 1.000 135.05965 145 GLU C N 1
ATOM 3354 C CA . GLU C 1 148 ? -20.58024 -21.35429 29.38610 1.000 139.94235 145 GLU C CA 1
ATOM 3355 C C . GLU C 1 148 ? -20.70997 -19.83945 29.28398 1.000 142.29173 145 GLU C C 1
ATOM 3356 O O . GLU C 1 148 ? -21.83103 -19.33809 29.15858 1.000 150.50316 145 GLU C O 1
ATOM 3362 N N . MET C 1 149 ? -19.59363 -19.10419 29.32782 1.000 140.22017 146 MET C N 1
ATOM 3363 C CA . MET C 1 149 ? -19.63459 -17.66546 29.07329 1.000 143.02188 146 MET C CA 1
ATOM 3364 C C . MET C 1 149 ? -20.04091 -17.36506 27.63344 1.000 147.32915 146 MET C C 1
ATOM 3365 O O . MET C 1 149 ? -20.75294 -16.38768 27.37378 1.000 146.70555 146 MET C O 1
ATOM 3370 N N . GLU C 1 150 ? -19.59494 -18.18861 26.68389 1.000 148.95905 147 GLU C N 1
ATOM 3371 C CA . GLU C 1 150 ? -19.83381 -17.92676 25.26969 1.000 147.44613 147 GLU C CA 1
ATOM 3372 C C . GLU C 1 150 ? -21.17203 -18.45747 24.77949 1.000 149.65951 147 GLU C C 1
ATOM 3373 O O . GLU C 1 150 ? -21.76053 -17.86896 23.86473 1.000 149.58204 147 GLU C O 1
ATOM 3379 N N . ARG C 1 151 ? -21.65900 -19.56274 25.35220 1.000 149.74136 148 ARG C N 1
ATOM 3380 C CA . ARG C 1 151 ? -22.96082 -20.08632 24.95179 1.000 147.89126 148 ARG C CA 1
ATOM 3381 C C . ARG C 1 151 ? -24.07783 -19.10715 25.28622 1.000 157.33789 148 ARG C C 1
ATOM 3382 O O . ARG C 1 151 ? -25.06952 -19.02193 24.55176 1.000 165.34911 148 ARG C O 1
ATOM 3390 N N . LYS C 1 152 ? -23.93373 -18.35974 26.38506 1.000 154.15548 149 LYS C N 1
ATOM 3391 C CA . LYS C 1 152 ? -24.88639 -17.29819 26.69575 1.000 154.44608 149 LYS C CA 1
ATOM 3392 C C . LYS C 1 152 ? -24.82126 -16.18598 25.65590 1.000 152.58342 149 LYS C C 1
ATOM 3393 O O . LYS C 1 152 ? -25.85617 -15.64577 25.24787 1.000 157.45695 149 LYS C O 1
ATOM 3399 N N . ILE C 1 153 ? -23.61754 -15.84402 25.20674 1.000 144.58132 150 ILE C N 1
ATOM 3400 C CA . ILE C 1 153 ? -23.42451 -14.80971 24.19864 1.000 136.87037 150 ILE C CA 1
ATOM 3401 C C . ILE C 1 153 ? -23.80355 -15.33028 22.81250 1.000 129.02610 150 ILE C C 1
ATOM 3402 O O . ILE C 1 153 ? -24.94047 -15.74934 22.57931 1.000 121.13402 150 ILE C O 1
#

B-factor: mean 48.68, std 22.36, range [19.89, 174.34]

Nearest PDB structures (foldseek):
  7ljp-assembly3_C  TM=1.007E+00  e=1.364E-30  Thermotoga maritima MSB8
  7ljp-assembly2_B  TM=9.580E-01  e=3.756E-25  Thermotoga maritima MSB8
  4v8q-assembly1_B2  TM=8.080E-01  e=1.097E-13  Thermus thermophilus HB8
  5zey-assembly1_C  TM=8.285E-01  e=3.375E-13  Mycolicibacterium smegmatis MC2 155
  3iyr-assembly1_B  TM=7.746E-01  e=8.290E-13  Thermus thermophilus HB8

Radius of gyration: 24.9 Å; Cα contacts (8 Å, |Δi|>4): 911; chains: 3; bounding box: 79×54×46 Å

Organism: Thermotoga maritima (strain ATCC 43589 / DSM 3109 / JCM 10099 / NBRC 100826 / MSB8) (NCBI:txid243274)

Foldseek 3Di:
DWDWDADPVRKIKTWLEFAVCCVVFWDFDDKDKWAWDDDPQLLVQSVVSPWYCVPWFWDDDPLWIWTFQGARDGRPPCVPNTDDRTDIITTHDDSVVSVVQVVLCPDPQWGKGWGTWMQIRVRGIIIMIGGIGGD/DWDQDPVGFTWAFQDFQVCCVVWWDFDDKDKWFWDDDPQLLVQSNVHPKYQVPWFWDDDPLWIWIFQTARDGRPPCPPNTDDRTDIITTHDDSVVSVVQVVLVVDPQWTKGWGTWIATPVSGIMTMMGGIGTD/DWDQDPVGFTWAFQEFALLCVLWWDFDDKDKFFWDDDPQLLVQSVVNPWYCPPWFWDDDPLWIKTFQGFRDGNPDPPDDTDDRGDIITTHDDSVVSVVQVVLVVDPQWGKGWGTWIATPVRTIIIMMGTIGTDDPVSSVVSVVVVVVVVVD

InterPro domains:
  IPR000037 SsrA-binding protein [MF_00023] (1-150)
  IPR000037 SsrA-binding protein [PF01668] (5-147)
  IPR000037 SsrA-binding protein [PTHR30308] (3-148)
  IPR000037 SsrA-binding protein [TIGR00086] (5-147)
  IPR000037 SsrA-binding protein [cd09294] (8-124)
  IPR020081 SsrA-binding protein, conserved site [PS01317] (23-35)
  IPR023620 Small protein B [G3DSA:2.40.280.10] (1-126)
  IPR023620 Small protein B [SSF74982] (3-129)

CATH classification: 2.40.280.10

Sequence (419 aa):
SNAMKVSGWGEMMVVKVVATNKKAYTDYEILETYEAGIVLTGTEVKSSLRNGSVNFKDSFCRFKNGELYLLNLHIPPYSHGGVYNHDPERPRKLLLHKRELKRLMGKVQEEGVTIVPLKIYFNDRGIAKVEIAVARGKAMKVSGWGEMVKVVATNKKAYTDYEILETYEAGIVLTGTEVKSLRNGSVNFKDSFCRFKNGELYLLNLHIPPYSHGGVYNHDPERPRKLLLHKRRELKRLMMGKVQEEGVTIVPLKIYFNDRGIAKVEIAVARGKAMKVSGWGEMVKVVATNKKAYTDYEILETYEAGIVLTGTEVKSSLRNGSVNFKDSFCRFKNGELYLLNLHIPPYSHGGVYNHDPERPRKLLLHHKRELKRLMMGKVQEEGVTIVPLKIYFNDRGIAKVEIAVARGKKKYDKREAIKKREMERKI

Secondary structure (DSSP, 8-state):
-EEEEE-TTS-EEEEEEE-HHHHHHEEEEEEEEEEE---HHHHHHHHTT----TT-EEEEETTEEEEES---PPPTT-GGG---TT--EEEE--HHHHHHHHHHTTSTTEEEEEEEEEE-TTS-EEEEEEEEEE-/-EEE-TTS-EEEEEEE-HHHHHHEEEEEEEEEEE---HHHHHHHHT---B-TT-EEEEETTEEEEES-B-PPPTT-GGG---TT--EEEE--HHHHHHHHHHTTSTTEEEEEEEEEEETTS-EEEEEEEEEE-/-EEE-TTS-EEEEEEE-HHHHHHEEEEEEEEEE----HHHHHHHHTT----TT-EEEEETTEEEEES---PPP-SSSS----TT--EEEB--HHHHHHHHHHTTSTTEEEEEEEEEE-TTS-EEEEEEEEEEPPHHHHHHHHHHHHHHHH-